Protein 7DOG (pdb70)

Nearest PDB structures (foldseek):
  7dog-assembly1_B  TM=9.915E-01  e=6.968E-58  Staphylococcus aureus subsp. aureus Mu50
  4lu9-assembly1_C  TM=8.619E-01  e=9.674E-20  Escherichia coli KO11FL
  4m0v-assembly1_A  TM=8.298E-01  e=7.711E-20  Escherichia coli KO11FL
  4lty-assembly1_C  TM=8.187E-01  e=1.471E-18  Escherichia coli KO11FL
  7z03-assembly1_A  TM=7.966E-01  e=8.343E-19  Escherichia coli

Solvent-accessible surface area: 27292 Å² total; per-residue (Å²): 157,5,56,1,0,0,0,0,0,0,2,1,23,30,98,21,87,70,63,113,5,42,100,4,0,39,81,1,4,77,38,0,8,87,62,0,99,137,22,135,10,49,2,0,0,0,0,0,0,0,3,21,31,70,154,9,54,83,70,0,23,81,16,6,45,93,2,6,7,74,0,1,36,129,54,147,6,17,0,0,3,0,0,1,31,4,7,5,58,59,44,2,41,6,0,11,77,9,4,82,127,24,71,1,19,10,34,20,69,17,40,19,3,62,54,51,16,116,8,90,45,8,23,1,12,0,0,2,28,6,48,26,51,67,0,54,129,126,43,145,51,122,98,6,102,40,10,49,78,0,10,44,95,2,3,93,44,0,30,112,120,28,75,160,140,27,34,3,0,0,0,1,2,7,16,1,81,70,16,94,105,14,118,14,23,112,108,18,37,179,76,61,104,38,26,0,78,88,47,16,0,101,85,0,61,2,0,0,0,0,2,3,1,41,0,67,1,17,131,58,134,61,3,31,0,0,0,0,2,13,12,2,10,29,65,6,35,38,80,38,10,0,2,8,64,0,29,5,87,112,62,125,56,96,30,71,28,35,84,13,157,25,68,28,50,6,22,72,10,80,29,76,43,83,63,0,40,88,103,162,43,142,27,103,62,107,54,3,4,0,24,0,75,6,107,81,148,91,98,149,116,87,31,47,110,39,0,64,151,36,4,74,28,4,22,23,60,65,82,47,48,1,0,1,0,0,0,1,1,1,27,30,105,18,85,76,69,92,4,27,102,7,0,37,81,0,2,65,37,2,3,79,54,2,92,129,28,144,17,40,0,0,0,0,0,0,0,0,1,20,65,73,144,13,61,88,74,0,3,49,12,2,27,80,3,3,12,63,0,6,52,113,49,190,6,18,0,0,2,0,1,4,31,7,7,7,80,50,23,1,40,9,0,20,63,9,3,100,108,45,76,1,24,18,42,13,73,17,33,16,3,87,54,51,18,99,22,89,50,4,35,0,9,0,6,2,35,7,42,32,61,87,6,52,129,122,34,156,37,114,88,2,114,53,5,41,74,0,6,38,96,1,0,75,49,3,29,110,140,30,82,120,127,29,26,2,0,0,0,2,1,2,13,1,93,75,14,97,110,9,117,9,26,114,112,12,27,173,82,88,103,40,24,0,92,81,48,20,0,92,65,4,65,4,0,0,0,0,2,3,1,30,0,73,3,10,120,33,131,66,2,38,0,0,0,0,1,10,6,1,10,29,58,0,34,67,42,54,5,0,2,9,57,1,48,10,128,150,47,123,44,94,43,64,35,29,76,4,104,9,64,21,37,9,29,67,22,73,24,79,13,70,57,0,47,83,93,140,33,163,22,125,55,89,44,2,4,0,26,0,77,7,101,43,102,103,105,44,144,81,45,51,98,21,0,87,145,44,0,72,12,1,23,25,63,49,105,118

B-factor: mean 43.64, std 15.23, range [14.96, 115.14]

Radius of gyration: 29.52 Å; Cα contacts (8 Å, |Δi|>4): 1368; chains: 2; bounding box: 74×68×85 Å

Structure (mmCIF, N/CA/C/O backbone):
data_7DOG
#
_entry.id   7DOG
#
_cell.length_a   73.906
_cell.length_b   89.465
_cell.length_c   116.575
_cell.angle_alpha   90.000
_cell.angle_beta   90.000
_cell.angle_gamma   90.000
#
_symmetry.space_group_name_H-M   'P 21 21 21'
#
loop_
_entity.id
_entity.type
_entity.pdbx_description
1 polymer 'Nuclease SbcCD subunit D'
2 non-polymer 'MANGANESE (II) ION'
#
loop_
_atom_site.group_PDB
_atom_site.id
_atom_site.type_symbol
_atom_site.label_atom_id
_atom_site.label_alt_id
_atom_site.label_comp_id
_atom_site.label_asym_id
_atom_site.label_entity_id
_atom_site.label_seq_id
_atom_site.pdbx_PDB_ins_code
_atom_site.Cartn_x
_atom_site.Cartn_y
_atom_site.Cartn_z
_atom_site.occupancy
_atom_site.B_iso_or_equiv
_atom_site.auth_seq_id
_atom_site.auth_comp_id
_atom_site.auth_asym_id
_atom_site.auth_atom_id
_atom_site.pdbx_PDB_model_num
ATOM 1 N N . MET A 1 3 ? 9.15196 8.61142 -12.40395 1.000 58.55041 0 MET A N 1
ATOM 2 C CA . MET A 1 3 ? 9.23572 9.28380 -11.11165 1.000 69.70683 0 MET A CA 1
ATOM 3 C C . MET A 1 3 ? 9.75339 10.71155 -11.26327 1.000 67.09095 0 MET A C 1
ATOM 4 O O . MET A 1 3 ? 10.83608 11.04133 -10.77776 1.000 69.78861 0 MET A O 1
ATOM 9 N N . ALA A 1 4 ? 8.97083 11.55871 -11.92770 1.000 56.86279 1 ALA A N 1
ATOM 10 C CA . ALA A 1 4 ? 9.38240 12.91661 -12.24429 1.000 56.43290 1 ALA A CA 1
ATOM 11 C C . ALA A 1 4 ? 8.41321 13.92965 -11.64565 1.000 50.29409 1 ALA A C 1
ATOM 12 O O . ALA A 1 4 ? 7.26997 13.60946 -11.30747 1.000 49.23887 1 ALA A O 1
ATOM 14 N N . LYS A 1 5 ? 8.89342 15.16558 -11.52051 1.000 42.14162 2 LYS A N 1
ATOM 15 C CA . LYS A 1 5 ? 8.11492 16.28629 -11.00571 1.000 40.58620 2 LYS A CA 1
ATOM 16 C C . LYS A 1 5 ? 7.95099 17.31470 -12.11662 1.000 39.02119 2 LYS A C 1
ATOM 17 O O . LYS A 1 5 ? 8.94519 17.82529 -12.64367 1.000 38.37259 2 LYS A O 1
ATOM 23 N N . ILE A 1 6 ? 6.70280 17.62049 -12.46319 1.000 34.04366 3 ILE A N 1
ATOM 24 C CA . ILE A 1 6 ? 6.37868 18.50163 -13.57860 1.000 35.13356 3 ILE A CA 1
ATOM 25 C C . ILE A 1 6 ? 5.64080 19.71834 -13.04115 1.000 32.16458 3 ILE A C 1
ATOM 26 O O . ILE A 1 6 ? 4.66736 19.57814 -12.29240 1.000 32.65664 3 ILE A O 1
ATOM 31 N N . ILE A 1 7 ? 6.09785 20.90661 -13.42934 1.000 28.68851 4 ILE A N 1
ATOM 32 C CA . ILE A 1 7 ? 5.46561 22.16143 -13.04055 1.000 26.80761 4 ILE A CA 1
ATOM 33 C C . ILE A 1 7 ? 4.57504 22.62763 -14.18172 1.000 30.98653 4 ILE A C 1
ATOM 34 O O . ILE A 1 7 ? 5.00245 22.66245 -15.34318 1.000 32.41817 4 ILE A O 1
ATOM 39 N N . HIS A 1 8 ? 3.33800 22.98756 -13.85532 1.000 30.86588 5 HIS A N 1
ATOM 40 C CA . HIS A 1 8 ? 2.33066 23.33410 -14.85130 1.000 29.57768 5 HIS A CA 1
ATOM 41 C C . HIS A 1 8 ? 1.86203 24.76119 -14.59720 1.000 27.49302 5 HIS A C 1
ATOM 42 O O . HIS A 1 8 ? 1.15936 25.02368 -13.61504 1.000 24.72917 5 HIS A O 1
ATOM 49 N N . THR A 1 9 ? 2.25685 25.67989 -15.47594 1.000 23.38140 6 THR A N 1
ATOM 50 C CA . THR A 1 9 ? 1.77383 27.05090 -15.44641 1.000 21.19930 6 THR A CA 1
ATOM 51 C C . THR A 1 9 ? 1.22191 27.41851 -16.81780 1.000 23.48109 6 THR A C 1
ATOM 52 O O . THR A 1 9 ? 1.40398 26.69424 -17.80069 1.000 22.57044 6 THR A O 1
ATOM 56 N N . ALA A 1 10 ? 0.53121 28.55505 -16.87129 1.000 24.55419 7 ALA A N 1
ATOM 57 C CA . ALA A 1 10 ? -0.07664 29.04632 -18.10309 1.000 25.02503 7 ALA A CA 1
ATOM 58 C C . ALA A 1 10 ? -0.56984 30.46758 -17.86770 1.000 25.41632 7 ALA A C 1
ATOM 59 O O . ALA A 1 10 ? -0.54299 30.97768 -16.74424 1.000 26.03474 7 ALA A O 1
ATOM 61 N N . ASP A 1 11 ? -1.01552 31.10142 -18.95416 1.000 23.27717 8 ASP A N 1
ATOM 62 C CA . ASP A 1 11 ? -1.69621 32.39734 -18.91392 1.000 27.99055 8 ASP A CA 1
ATOM 63 C C . ASP A 1 11 ? -0.86113 33.45489 -18.18431 1.000 29.36750 8 ASP A C 1
ATOM 64 O O . ASP A 1 11 ? -1.26680 34.01604 -17.16264 1.000 28.30318 8 ASP A O 1
ATOM 69 N N . TRP A 1 12 ? 0.32466 33.72424 -18.73572 1.000 25.93155 9 TRP A N 1
ATOM 70 C CA . TRP A 1 12 ? 1.15696 34.79923 -18.20526 1.000 20.03582 9 TRP A CA 1
ATOM 71 C C . TRP A 1 12 ? 0.65425 36.16560 -18.65973 1.000 24.91735 9 TRP A C 1
ATOM 72 O O . TRP A 1 12 ? 0.67017 37.12508 -17.88028 1.000 24.39638 9 TRP A O 1
ATOM 83 N N . HIS A 1 13 ? 0.21177 36.26724 -19.91615 1.000 26.62947 10 HIS A N 1
ATOM 84 C CA . HIS A 1 13 ? -0.39972 37.48438 -20.45736 1.000 25.38421 10 HIS A CA 1
ATOM 85 C C . HIS A 1 13 ? 0.50421 38.70285 -20.27680 1.000 24.81857 10 HIS A C 1
ATOM 86 O O . HIS A 1 13 ? 0.03917 39.79681 -19.95098 1.000 26.22349 10 HIS A O 1
ATOM 93 N N . LEU A 1 14 ? 1.80501 38.51121 -20.49222 1.000 22.88582 11 LEU A N 1
ATOM 94 C CA . LEU A 1 14 ? 2.76386 39.59826 -20.34519 1.000 25.81886 11 LEU A CA 1
ATOM 95 C C . LEU A 1 14 ? 2.37602 40.78575 -21.21964 1.000 32.39107 11 LEU A C 1
ATOM 96 O O . LEU A 1 14 ? 1.80565 40.63033 -22.30390 1.000 31.51516 11 LEU A O 1
ATOM 101 N N . GLY A 1 15 ? 2.69016 41.98498 -20.73072 1.000 31.88468 12 GLY A N 1
ATOM 102 C CA . GLY A 1 15 ? 2.33298 43.20918 -21.41621 1.000 28.27682 12 GLY A CA 1
ATOM 103 C C . GLY A 1 15 ? 0.87875 43.60211 -21.30644 1.000 26.48251 12 GLY A C 1
ATOM 104 O O . GLY A 1 15 ? 0.43571 44.49044 -22.04390 1.000 28.45396 12 GLY A O 1
ATOM 105 N N . LYS A 1 16 ? 0.12190 42.97219 -20.41325 1.000 29.02248 13 LYS A N 1
ATOM 106 C CA . LYS A 1 16 ? -1.29698 43.26710 -20.29187 1.000 33.89206 13 LYS A CA 1
ATOM 107 C C . LYS A 1 16 ? -1.51056 44.62160 -19.62796 1.000 38.01113 13 LYS A C 1
ATOM 108 O O . LYS A 1 16 ? -0.74940 45.03933 -18.75091 1.000 41.41087 13 LYS A O 1
ATOM 114 N N . ILE A 1 17 ? -2.56177 45.31117 -20.06001 1.000 35.31815 14 ILE A N 1
ATOM 115 C CA . ILE A 1 17 ? -2.92307 46.61928 -19.53219 1.000 33.33739 14 ILE A CA 1
ATOM 116 C C . ILE A 1 17 ? -4.35857 46.54689 -19.03274 1.000 36.25198 14 ILE A C 1
ATOM 117 O O . ILE A 1 17 ? -5.25227 46.09586 -19.75924 1.000 37.89602 14 ILE A O 1
ATOM 122 N N . LEU A 1 18 ? -4.57362 46.97443 -17.78989 1.000 32.00583 15 LEU A N 1
ATOM 123 C CA . LEU A 1 18 ? -5.88231 46.92010 -17.14546 1.000 38.86625 15 LEU A CA 1
ATOM 124 C C . LEU A 1 18 ? -6.33356 48.34347 -16.84497 1.000 45.33759 15 LEU A C 1
ATOM 125 O O . LEU A 1 18 ? -5.78823 48.99508 -15.94652 1.000 44.17753 15 LEU A O 1
ATOM 130 N N . ASN A 1 19 ? -7.33080 48.81797 -17.59536 1.000 49.21754 16 ASN A N 1
ATOM 131 C CA . ASN A 1 19 ? -7.87035 50.16979 -17.43914 1.000 43.78799 16 ASN A CA 1
ATOM 132 C C . ASN A 1 19 ? -6.76589 51.22038 -17.56606 1.000 41.85701 16 ASN A C 1
ATOM 133 O O . ASN A 1 19 ? -6.63366 52.12453 -16.73879 1.000 45.29839 16 ASN A O 1
ATOM 138 N N . GLY A 1 20 ? -5.95843 51.08681 -18.61729 1.000 45.95852 17 GLY A N 1
ATOM 139 C CA . GLY A 1 20 ? -4.89312 52.02853 -18.89254 1.000 45.86858 17 GLY A CA 1
ATOM 140 C C . GLY A 1 20 ? -3.62921 51.84825 -18.07853 1.000 37.80415 17 GLY A C 1
ATOM 141 O O . GLY A 1 20 ? -2.65183 52.56781 -18.32228 1.000 33.88253 17 GLY A O 1
ATOM 142 N N . LYS A 1 21 ? -3.60712 50.91258 -17.13343 1.000 36.71811 18 LYS A N 1
ATOM 143 C CA . LYS A 1 21 ? -2.46616 50.70072 -16.25271 1.000 39.38127 18 LYS A CA 1
ATOM 144 C C . LYS A 1 21 ? -1.66835 49.47936 -16.69289 1.000 40.51094 18 LYS A C 1
ATOM 145 O O . LYS A 1 21 ? -2.24035 48.42884 -16.99777 1.000 43.59365 18 LYS A O 1
ATOM 151 N N . GLN A 1 22 ? -0.34367 49.61841 -16.71399 1.000 38.84416 19 GLN A N 1
ATOM 152 C CA . GLN A 1 22 ? 0.53973 48.52135 -17.08725 1.000 41.75996 19 GLN A CA 1
ATOM 153 C C . GLN A 1 22 ? 0.81097 47.63787 -15.88028 1.000 45.77045 19 GLN A C 1
ATOM 154 O O . GLN A 1 22 ? 1.13374 48.13554 -14.79604 1.000 46.00789 19 GLN A O 1
ATOM 160 N N . LEU A 1 23 ? 0.70215 46.32833 -16.07829 1.000 38.66339 20 LEU A N 1
ATOM 161 C CA . LEU A 1 23 ? 0.99025 45.36252 -15.03185 1.000 31.93165 20 LEU A CA 1
ATOM 162 C C . LEU A 1 23 ? 2.39281 44.78733 -15.14628 1.000 35.26913 20 LEU A C 1
ATOM 163 O O . LEU A 1 23 ? 2.69499 43.78630 -14.48978 1.000 39.79029 20 LEU A O 1
ATOM 168 N N . LEU A 1 24 ? 3.25741 45.39856 -15.96110 1.000 33.82911 21 LEU A N 1
ATOM 169 C CA . LEU A 1 24 ? 4.60881 44.87202 -16.12435 1.000 38.54567 21 LEU A CA 1
ATOM 170 C C . LEU A 1 24 ? 5.41293 44.99394 -14.83672 1.000 33.46176 21 LEU A C 1
ATOM 171 O O . LEU A 1 24 ? 6.22766 44.11760 -14.52418 1.000 34.44766 21 LEU A O 1
ATOM 176 N N . GLU A 1 25 ? 5.20956 46.07676 -14.08324 1.000 32.65767 22 GLU A N 1
ATOM 177 C CA . GLU A 1 25 ? 5.83643 46.17869 -12.76998 1.000 40.37394 22 GLU A CA 1
ATOM 178 C C . GLU A 1 25 ? 5.41250 45.01914 -11.87662 1.000 35.55370 22 GLU A C 1
ATOM 179 O O . GLU A 1 25 ? 6.23307 44.45653 -11.14335 1.000 34.17004 22 GLU A O 1
ATOM 185 N N . ASP A 1 26 ? 4.13531 44.63509 -11.94199 1.000 34.76758 23 ASP A N 1
ATOM 186 C CA . ASP A 1 26 ? 3.65343 43.50992 -11.14879 1.000 33.43675 23 ASP A CA 1
ATOM 187 C C . ASP A 1 26 ? 4.14601 42.18375 -11.71256 1.000 34.98290 23 ASP A C 1
ATOM 188 O O . ASP A 1 26 ? 4.58728 41.30651 -10.95998 1.000 31.10987 23 ASP A O 1
ATOM 193 N N . GLN A 1 27 ? 4.07765 42.02090 -13.03603 1.000 34.71877 24 GLN A N 1
ATOM 194 C CA . GLN A 1 27 ? 4.42726 40.74295 -13.64615 1.000 32.92612 24 GLN A CA 1
ATOM 195 C C . GLN A 1 27 ? 5.89834 40.40223 -13.44210 1.000 31.38495 24 GLN A C 1
ATOM 196 O O . GLN A 1 27 ? 6.25178 39.22210 -13.34148 1.000 31.11071 24 GLN A O 1
ATOM 202 N N . ALA A 1 28 ? 6.76943 41.41080 -13.37286 1.000 33.88176 25 ALA A N 1
ATOM 203 C CA . ALA A 1 28 ? 8.16169 41.14012 -13.03430 1.000 28.97341 25 ALA A CA 1
ATOM 204 C C . ALA A 1 28 ? 8.29449 40.64303 -11.60096 1.000 31.85855 25 ALA A C 1
ATOM 205 O O . ALA A 1 28 ? 9.15183 39.79904 -11.31428 1.000 32.08331 25 ALA A O 1
ATOM 207 N N . TYR A 1 29 ? 7.44549 41.14000 -10.69659 1.000 33.22732 26 TYR A N 1
ATOM 208 C CA . TYR A 1 29 ? 7.48845 40.70057 -9.30468 1.000 33.08850 26 TYR A CA 1
ATOM 209 C C . TYR A 1 29 ? 7.01571 39.25814 -9.16424 1.000 29.41291 26 TYR A C 1
ATOM 210 O O . TYR A 1 29 ? 7.60035 38.48050 -8.40161 1.000 27.54655 26 TYR A O 1
ATOM 219 N N . ILE A 1 30 ? 5.95237 38.88476 -9.88159 1.000 33.20369 27 ILE A N 1
ATOM 220 C CA . ILE A 1 30 ? 5.41583 37.53334 -9.75050 1.000 28.91275 27 ILE A CA 1
ATOM 221 C C . ILE A 1 30 ? 6.34113 36.52139 -10.41385 1.000 30.14901 27 ILE A C 1
ATOM 222 O O . ILE A 1 30 ? 6.41343 35.36241 -9.98627 1.000 29.44651 27 ILE A O 1
ATOM 227 N N . LEU A 1 31 ? 7.07230 36.93497 -11.45208 1.000 28.75084 28 LEU A N 1
ATOM 228 C CA . LEU A 1 31 ? 8.05051 36.04149 -12.05867 1.000 27.63963 28 LEU A CA 1
ATOM 229 C C . LEU A 1 31 ? 9.27380 35.87384 -11.16695 1.000 29.64605 28 LEU A C 1
ATOM 230 O O . LEU A 1 31 ? 9.87743 34.79457 -11.14483 1.000 31.26999 28 LEU A O 1
ATOM 235 N N . ASP A 1 32 ? 9.65701 36.92556 -10.43610 1.000 26.75829 29 ASP A N 1
ATOM 236 C CA . ASP A 1 32 ? 10.70119 36.78915 -9.42554 1.000 29.36820 29 ASP A CA 1
ATOM 237 C C . ASP A 1 32 ? 10.35219 35.67822 -8.44673 1.000 31.74615 29 ASP A C 1
ATOM 238 O O . ASP A 1 32 ? 11.18023 34.81300 -8.14035 1.000 29.86788 29 ASP A O 1
ATOM 243 N N . MET A 1 33 ? 9.11265 35.68548 -7.95393 1.000 35.06276 30 MET A N 1
ATOM 244 C CA . MET A 1 33 ? 8.65778 34.61370 -7.08018 1.000 34.36982 30 MET A CA 1
ATOM 245 C C . MET A 1 33 ? 8.55428 33.28835 -7.82396 1.000 36.23624 30 MET A C 1
ATOM 246 O O . MET A 1 33 ? 8.81647 32.23632 -7.23878 1.000 40.71375 30 MET A O 1
ATOM 251 N N . PHE A 1 34 ? 8.19538 33.30435 -9.10804 1.000 33.18218 31 PHE A N 1
ATOM 252 C CA . PHE A 1 34 ? 8.12107 32.04443 -9.84032 1.000 33.84583 31 PHE A CA 1
ATOM 253 C C . PHE A 1 34 ? 9.49576 31.39495 -9.94332 1.000 32.70686 31 PHE A C 1
ATOM 254 O O . PHE A 1 34 ? 9.65462 30.19918 -9.67143 1.000 34.32971 31 PHE A O 1
ATOM 262 N N . VAL A 1 35 ? 10.50685 32.17505 -10.32708 1.000 32.41274 32 VAL A N 1
ATOM 263 C CA . VAL A 1 35 ? 11.85509 31.63344 -10.44847 1.000 29.12027 32 VAL A CA 1
ATOM 264 C C . VAL A 1 35 ? 12.42224 31.27066 -9.08123 1.000 34.84320 32 VAL A C 1
ATOM 265 O O . VAL A 1 35 ? 13.22466 30.33625 -8.96207 1.000 35.60989 32 VAL A O 1
ATOM 269 N N . GLU A 1 36 ? 12.01490 31.98252 -8.02868 1.000 35.95608 33 GLU A N 1
ATOM 270 C CA . GLU A 1 36 ? 12.58661 31.72353 -6.71183 1.000 34.65679 33 GLU A CA 1
ATOM 271 C C . GLU A 1 36 ? 12.15624 30.36671 -6.17381 1.000 37.63675 33 GLU A C 1
ATOM 272 O O . GLU A 1 36 ? 12.97046 29.63977 -5.59157 1.000 48.49166 33 GLU A O 1
ATOM 278 N N . LYS A 1 37 ? 10.88204 30.00990 -6.35277 1.000 32.61447 34 LYS A N 1
ATOM 279 C CA . LYS A 1 37 ? 10.37525 28.75647 -5.80986 1.000 33.99557 34 LYS A CA 1
ATOM 280 C C . LYS A 1 37 ? 10.67985 27.57489 -6.71192 1.000 37.71425 34 LYS A C 1
ATOM 281 O O . LYS A 1 37 ? 10.66892 26.43257 -6.24212 1.000 33.98905 34 LYS A O 1
ATOM 287 N N . MET A 1 38 ? 10.96520 27.82754 -7.98821 1.000 35.60336 35 MET A N 1
ATOM 288 C CA . MET A 1 38 ? 11.40249 26.76133 -8.87944 1.000 34.20980 35 MET A CA 1
ATOM 289 C C . MET A 1 38 ? 12.81940 26.30409 -8.54999 1.000 34.85187 35 MET A C 1
ATOM 290 O O . MET A 1 38 ? 13.17472 25.14837 -8.81094 1.000 36.04574 35 MET A O 1
ATOM 295 N N . LYS A 1 39 ? 13.64040 27.19163 -7.98303 1.000 37.56408 36 LYS A N 1
ATOM 296 C CA . LYS A 1 39 ? 14.93538 26.76723 -7.46151 1.000 39.70404 36 LYS A CA 1
ATOM 297 C C . LYS A 1 39 ? 14.76333 25.72578 -6.36541 1.000 37.90387 36 LYS A C 1
ATOM 298 O O . LYS A 1 39 ? 15.49467 24.73030 -6.31992 1.000 41.03074 36 LYS A O 1
ATOM 304 N N . GLU A 1 40 ? 13.79380 25.94044 -5.47453 1.000 38.60537 37 GLU A N 1
ATOM 305 C CA . GLU A 1 40 ? 13.59781 25.04256 -4.34280 1.000 41.90180 37 GLU A CA 1
ATOM 306 C C . GLU A 1 40 ? 12.97594 23.71873 -4.77294 1.000 48.05192 37 GLU A C 1
ATOM 307 O O . GLU A 1 40 ? 13.24876 22.67867 -4.16120 1.000 51.10964 37 GLU A O 1
ATOM 313 N N . GLU A 1 41 ? 12.16219 23.73069 -5.83081 1.000 44.74105 38 GLU A N 1
ATOM 314 C CA . GLU A 1 41 ? 11.54229 22.50117 -6.31460 1.000 37.57192 38 GLU A CA 1
ATOM 315 C C . GLU A 1 41 ? 12.51200 21.65254 -7.12767 1.000 38.77916 38 GLU A C 1
ATOM 316 O O . GLU A 1 41 ? 12.52371 20.42237 -6.99080 1.000 41.09576 38 GLU A O 1
ATOM 322 N N . GLU A 1 42 ? 13.31847 22.28775 -7.97563 1.000 42.44705 39 GLU A N 1
ATOM 323 C CA . GLU A 1 42 ? 14.17556 21.59666 -8.93266 1.000 40.35157 39 GLU A CA 1
ATOM 324 C C . GLU A 1 42 ? 13.35572 20.62827 -9.80059 1.000 36.66407 39 GLU A C 1
ATOM 325 O O . GLU A 1 42 ? 13.62209 19.41821 -9.80079 1.000 39.35291 39 GLU A O 1
ATOM 331 N N . PRO A 1 43 ? 12.37170 21.11974 -10.53831 1.000 30.97822 40 PRO A N 1
ATOM 332 C CA . PRO A 1 43 ? 11.50796 20.21666 -11.30268 1.000 33.79702 40 PRO A CA 1
ATOM 333 C C . PRO A 1 43 ? 12.25350 19.57690 -12.46166 1.000 33.94515 40 PRO A C 1
ATOM 334 O O . PRO A 1 43 ? 13.30905 20.04136 -12.89746 1.000 35.34068 40 PRO A O 1
ATOM 338 N N . ASP A 1 44 ? 11.67662 18.48409 -12.96347 1.000 34.45605 41 ASP A N 1
ATOM 339 C CA . ASP A 1 44 ? 12.23331 17.80995 -14.12811 1.000 37.80024 41 ASP A CA 1
ATOM 340 C C . ASP A 1 44 ? 11.83100 18.48216 -15.43454 1.000 35.06182 41 ASP A C 1
ATOM 341 O O . ASP A 1 44 ? 12.51820 18.29723 -16.44597 1.000 32.54369 41 ASP A O 1
ATOM 346 N N . ILE A 1 45 ? 10.74782 19.26262 -15.42985 1.000 29.89535 42 ILE A N 1
ATOM 347 C CA . ILE A 1 45 ? 10.30526 20.00753 -16.60497 1.000 31.04380 42 ILE A CA 1
ATOM 348 C C . ILE A 1 45 ? 9.21524 20.99965 -16.21001 1.000 28.68322 42 ILE A C 1
ATOM 349 O O . ILE A 1 45 ? 8.47766 20.78330 -15.24119 1.000 28.14319 42 ILE A O 1
ATOM 354 N N . ILE A 1 46 ? 9.11773 22.10001 -16.95131 1.000 21.88015 43 ILE A N 1
ATOM 355 C CA . ILE A 1 46 ? 8.07104 23.09904 -16.77683 1.000 25.26283 43 ILE A CA 1
ATOM 356 C C . ILE A 1 46 ? 7.30282 23.20212 -18.08475 1.000 26.08124 43 ILE A C 1
ATOM 357 O O . ILE A 1 46 ? 7.90960 23.26784 -19.16009 1.000 29.15233 43 ILE A O 1
ATOM 362 N N . VAL A 1 47 ? 5.97705 23.21757 -17.99929 1.000 20.45260 44 VAL A N 1
ATOM 363 C CA . VAL A 1 47 ? 5.13017 23.44537 -19.16188 1.000 25.37653 44 VAL A CA 1
ATOM 364 C C . VAL A 1 47 ? 4.40250 24.76797 -18.97092 1.000 24.72020 44 VAL A C 1
ATOM 365 O O . VAL A 1 47 ? 3.94961 25.08997 -17.86570 1.000 27.86128 44 VAL A O 1
ATOM 369 N N . ILE A 1 48 ? 4.34034 25.55745 -20.03727 1.000 25.85533 45 ILE A N 1
ATOM 370 C CA . ILE A 1 48 ? 3.62062 26.82617 -20.04391 1.000 26.37678 45 ILE A CA 1
ATOM 371 C C . ILE A 1 48 ? 2.52358 26.68984 -21.09176 1.000 26.14683 45 ILE A C 1
ATOM 372 O O . ILE A 1 48 ? 2.78282 26.78868 -22.29797 1.000 25.23123 45 ILE A O 1
ATOM 377 N N . ALA A 1 49 ? 1.29238 26.46117 -20.63620 1.000 22.11882 46 ALA A N 1
ATOM 378 C CA . ALA A 1 49 ? 0.22463 26.02585 -21.52641 1.000 21.97414 46 ALA A CA 1
ATOM 379 C C . ALA A 1 49 ? -0.47480 27.18615 -22.22780 1.000 24.38413 46 ALA A C 1
ATOM 380 O O . ALA A 1 49 ? -1.70848 27.25256 -22.24691 1.000 21.54049 46 ALA A O 1
ATOM 382 N N . GLY A 1 50 ? 0.29443 28.09870 -22.80856 1.000 18.32342 47 GLY A N 1
ATOM 383 C CA . GLY A 1 50 ? -0.23881 29.08353 -23.72595 1.000 22.99793 47 GLY A CA 1
ATOM 384 C C . GLY A 1 50 ? -0.51874 30.42729 -23.07146 1.000 23.99401 47 GLY A C 1
ATOM 385 O O . GLY A 1 50 ? -0.42609 30.60645 -21.85374 1.000 22.79209 47 GLY A O 1
ATOM 386 N N . ASP A 1 51 ? -0.87007 31.38891 -23.93278 1.000 24.25693 48 ASP A N 1
ATOM 387 C CA . ASP A 1 51 ? -1.24856 32.74434 -23.52599 1.000 22.96124 48 ASP A CA 1
ATOM 388 C C . ASP A 1 51 ? -0.11161 33.43686 -22.77860 1.000 26.20002 48 ASP A C 1
ATOM 389 O O . ASP A 1 51 ? -0.29204 33.97575 -21.68423 1.000 25.39238 48 ASP A O 1
ATOM 394 N N . LEU A 1 52 ? 1.07492 33.42568 -23.38725 1.000 26.49577 49 LEU A N 1
ATOM 395 C CA . LEU A 1 52 ? 2.23329 34.03620 -22.74417 1.000 25.99222 49 LEU A CA 1
ATOM 396 C C . LEU A 1 52 ? 2.22473 35.55247 -22.88989 1.000 21.94267 49 LEU A C 1
ATOM 397 O O . LEU A 1 52 ? 2.51941 36.27016 -21.92918 1.000 25.61552 49 LEU A O 1
ATOM 402 N N . TYR A 1 53 ? 1.90050 36.05422 -24.07493 1.000 23.97750 50 TYR A N 1
ATOM 403 C CA . TYR A 1 53 ? 1.73070 37.47930 -24.30430 1.000 23.30224 50 TYR A CA 1
ATOM 404 C C . TYR A 1 53 ? 0.24837 37.81681 -24.35820 1.000 26.41263 50 TYR A C 1
ATOM 405 O O . TYR A 1 53 ? -0.57657 37.00017 -24.77534 1.000 27.45519 50 TYR A O 1
ATOM 414 N N . ASP A 1 54 ? -0.08470 39.03899 -23.94532 1.000 29.87766 51 ASP A N 1
ATOM 415 C CA . ASP A 1 54 ? -1.46617 39.48966 -24.04213 1.000 28.77606 51 ASP A CA 1
ATOM 416 C C . ASP A 1 54 ? -1.83784 39.93667 -25.44769 1.000 27.19643 51 ASP A C 1
ATOM 417 O O . ASP A 1 54 ? -3.02610 39.94893 -25.78288 1.000 32.45212 51 ASP A O 1
ATOM 422 N N . THR A 1 55 ? -0.85908 40.29657 -26.27337 1.000 26.64435 52 THR A N 1
ATOM 423 C CA . THR A 1 55 ? -1.10619 40.77915 -27.62286 1.000 31.46088 52 THR A CA 1
ATOM 424 C C . THR A 1 55 ? -0.20647 40.04273 -28.60207 1.000 33.70983 52 THR A C 1
ATOM 425 O O . THR A 1 55 ? 0.69712 39.29519 -28.21785 1.000 31.91581 52 THR A O 1
ATOM 429 N N . THR A 1 56 ? -0.47549 40.25900 -29.88653 1.000 39.99718 53 THR A N 1
ATOM 430 C CA . THR A 1 56 ? 0.41315 39.80247 -30.94491 1.000 33.03861 53 THR A CA 1
ATOM 431 C C . THR A 1 56 ? 1.54483 40.78499 -31.20960 1.000 30.73909 53 THR A C 1
ATOM 432 O O . THR A 1 56 ? 2.37834 40.52891 -32.08558 1.000 28.05280 53 THR A O 1
ATOM 436 N N . TYR A 1 57 ? 1.59035 41.89464 -30.47450 1.000 33.20288 54 TYR A N 1
ATOM 437 C CA . TYR A 1 57 ? 2.60241 42.93622 -30.64529 1.000 35.50595 54 TYR A CA 1
ATOM 438 C C . TYR A 1 57 ? 3.12183 43.33277 -29.26967 1.000 32.14454 54 TYR A C 1
ATOM 439 O O . TYR A 1 57 ? 2.77980 44.39632 -28.74056 1.000 32.77530 54 TYR A O 1
ATOM 448 N N . PRO A 1 58 ? 3.94697 42.48970 -28.65594 1.000 37.41499 55 PRO A N 1
ATOM 449 C CA . PRO A 1 58 ? 4.40228 42.77590 -27.29244 1.000 34.40502 55 PRO A CA 1
ATOM 450 C C . PRO A 1 58 ? 5.41268 43.91092 -27.26039 1.000 28.34453 55 PRO A C 1
ATOM 451 O O . PRO A 1 58 ? 6.19125 44.11720 -28.19511 1.000 30.86585 55 PRO A O 1
ATOM 455 N N . SER A 1 59 ? 5.38410 44.65462 -26.15944 1.000 31.49187 56 SER A N 1
ATOM 456 C CA . SER A 1 59 ? 6.26563 45.79637 -25.99254 1.000 34.93312 56 SER A CA 1
ATOM 457 C C . SER A 1 59 ? 7.71463 45.34212 -25.84824 1.000 35.17934 56 SER A C 1
ATOM 458 O O . SER A 1 59 ? 8.00545 44.18693 -25.52603 1.000 32.63541 56 SER A O 1
ATOM 461 N N . LYS A 1 60 ? 8.63286 46.27801 -26.10141 1.000 37.39292 57 LYS A N 1
ATOM 462 C CA . LYS A 1 60 ? 10.04938 45.99696 -25.89818 1.000 33.38903 57 LYS A CA 1
ATOM 463 C C . LYS A 1 60 ? 10.30993 45.51378 -24.47907 1.000 33.07486 57 LYS A C 1
ATOM 464 O O . LYS A 1 60 ? 11.09704 44.58563 -24.26261 1.000 32.06057 57 LYS A O 1
ATOM 470 N N . ASP A 1 61 ? 9.63628 46.12114 -23.49945 1.000 39.45050 58 ASP A N 1
ATOM 471 C CA . ASP A 1 61 ? 9.82605 45.73043 -22.10714 1.000 36.81357 58 ASP A CA 1
ATOM 472 C C . ASP A 1 61 ? 9.22763 44.35948 -21.81539 1.000 33.45195 58 ASP A C 1
ATOM 473 O O . ASP A 1 61 ? 9.76919 43.61422 -20.99150 1.000 35.96888 58 ASP A O 1
ATOM 478 N N . ALA A 1 62 ? 8.11764 44.00902 -22.47142 1.000 31.05327 59 ALA A N 1
ATOM 479 C CA . ALA A 1 62 ? 7.48607 42.71895 -22.20938 1.000 27.80689 59 ALA A CA 1
ATOM 480 C C . ALA A 1 62 ? 8.30061 41.57250 -22.79532 1.000 32.02812 59 ALA A C 1
ATOM 481 O O . ALA A 1 62 ? 8.38943 40.49630 -22.19338 1.000 34.65699 59 ALA A O 1
ATOM 483 N N . ILE A 1 63 ? 8.89699 41.77746 -23.97039 1.000 33.75846 60 ILE A N 1
ATOM 484 C CA . ILE A 1 63 ? 9.73908 40.73847 -24.55251 1.000 32.03395 60 ILE A CA 1
ATOM 485 C C . ILE A 1 63 ? 10.97193 40.50774 -23.68776 1.000 32.45214 60 ILE A C 1
ATOM 486 O O . ILE A 1 63 ? 11.38539 39.36249 -23.46963 1.000 32.82151 60 ILE A O 1
ATOM 491 N N . MET A 1 64 ? 11.57977 41.58946 -23.18658 1.000 33.32183 61 MET A N 1
ATOM 492 C CA . MET A 1 64 ? 12.69177 41.45933 -22.24881 1.000 30.91271 61 MET A CA 1
ATOM 493 C C . MET A 1 64 ? 12.32285 40.54834 -21.09154 1.000 32.19131 61 MET A C 1
ATOM 494 O O . MET A 1 64 ? 13.11604 39.69507 -20.67637 1.000 33.99536 61 MET A O 1
ATOM 499 N N . LEU A 1 65 ? 11.11375 40.72342 -20.55807 1.000 35.68932 62 LEU A N 1
ATOM 500 C CA . LEU A 1 65 ? 10.69394 39.96865 -19.38511 1.000 34.73897 62 LEU A CA 1
ATOM 501 C C . LEU A 1 65 ? 10.64838 38.47505 -19.67513 1.000 31.87746 62 LEU A C 1
ATOM 502 O O . LEU A 1 65 ? 11.07474 37.66147 -18.84781 1.000 36.27023 62 LEU A O 1
ATOM 507 N N . LEU A 1 66 ? 10.14420 38.09262 -20.84810 1.000 28.32861 63 LEU A N 1
ATOM 508 C CA . LEU A 1 66 ? 10.06694 36.67327 -21.16780 1.000 30.03389 63 LEU A CA 1
ATOM 509 C C . LEU A 1 66 ? 11.45208 36.08559 -21.40877 1.000 30.12612 63 LEU A C 1
ATOM 510 O O . LEU A 1 66 ? 11.77544 35.01367 -20.88397 1.000 28.46183 63 LEU A O 1
ATOM 515 N N . GLU A 1 67 ? 12.28878 36.77695 -22.18744 1.000 29.43474 64 GLU A N 1
ATOM 516 C CA . GLU A 1 67 ? 13.63168 36.27053 -22.45279 1.000 27.63357 64 GLU A CA 1
ATOM 517 C C . GLU A 1 67 ? 14.43002 36.10142 -21.16849 1.000 28.78671 64 GLU A C 1
ATOM 518 O O . GLU A 1 67 ? 15.23392 35.16933 -21.05233 1.000 27.17143 64 GLU A O 1
ATOM 524 N N . GLN A 1 68 ? 14.21355 36.97960 -20.19126 1.000 29.43272 65 GLN A N 1
ATOM 525 C CA . GLN A 1 68 ? 14.96792 36.90052 -18.94851 1.000 26.46826 65 GLN A CA 1
ATOM 526 C C . GLN A 1 68 ? 14.44968 35.78517 -18.04900 1.000 28.36715 65 GLN A C 1
ATOM 527 O O . GLN A 1 68 ? 15.24214 35.04570 -17.45396 1.000 27.16792 65 GLN A O 1
ATOM 533 N N . ALA A 1 69 ? 13.12649 35.64789 -17.94015 1.000 27.75378 66 ALA A N 1
ATOM 534 C CA . ALA A 1 69 ? 12.55603 34.60931 -17.08894 1.000 20.55605 66 ALA A CA 1
ATOM 535 C C . ALA A 1 69 ? 12.82060 33.22456 -17.66339 1.000 24.74989 66 ALA A C 1
ATOM 536 O O . ALA A 1 69 ? 13.23249 32.31044 -16.94052 1.000 25.79101 66 ALA A O 1
ATOM 538 N N . ILE A 1 70 ? 12.58551 33.05136 -18.96680 1.000 28.61655 67 ILE A N 1
ATOM 539 C CA . ILE A 1 70 ? 12.86259 31.77299 -19.61464 1.000 27.60920 67 ILE A CA 1
ATOM 540 C C . ILE A 1 70 ? 14.35643 31.46944 -19.59084 1.000 27.79492 67 ILE A C 1
ATOM 541 O O . ILE A 1 70 ? 14.75989 30.30271 -19.50459 1.000 27.51973 67 ILE A O 1
ATOM 546 N N . GLY A 1 71 ? 15.19836 32.50338 -19.64720 1.000 28.97622 68 GLY A N 1
ATOM 547 C CA . GLY A 1 71 ? 16.63399 32.28108 -19.59863 1.000 29.22754 68 GLY A CA 1
ATOM 548 C C . GLY A 1 71 ? 17.10463 31.73509 -18.26312 1.000 35.70163 68 GLY A C 1
ATOM 549 O O . GLY A 1 71 ? 17.91682 30.80757 -18.21539 1.000 44.69196 68 GLY A O 1
ATOM 550 N N . LYS A 1 72 ? 16.60917 32.30222 -17.16019 1.000 32.47739 69 LYS A N 1
ATOM 551 C CA . LYS A 1 72 ? 16.98995 31.79905 -15.84368 1.000 28.86164 69 LYS A CA 1
ATOM 552 C C . LYS A 1 72 ? 16.51798 30.36549 -15.64548 1.000 29.82333 69 LYS A C 1
ATOM 553 O O . LYS A 1 72 ? 17.23648 29.54042 -15.07008 1.000 38.01291 69 LYS A O 1
ATOM 559 N N . LEU A 1 73 ? 15.31389 30.04816 -16.12506 1.000 33.27074 70 LEU A N 1
ATOM 560 C CA . LEU A 1 73 ? 14.74478 28.72553 -15.88712 1.000 35.40518 70 LEU A CA 1
ATOM 561 C C . LEU A 1 73 ? 15.45371 27.65279 -16.70439 1.000 33.27418 70 LEU A C 1
ATOM 562 O O . LEU A 1 73 ? 15.72049 26.55632 -16.19802 1.000 35.57420 70 LEU A O 1
ATOM 567 N N . ASN A 1 74 ? 15.77197 27.94920 -17.96384 1.000 29.69917 71 ASN A N 1
ATOM 568 C CA . ASN A 1 74 ? 16.28720 26.94636 -18.88777 1.000 31.76554 71 ASN A CA 1
ATOM 569 C C . ASN A 1 74 ? 17.80652 26.91877 -18.98459 1.000 34.83926 71 ASN A C 1
ATOM 570 O O . ASN A 1 74 ? 18.37885 25.84481 -19.19572 1.000 35.69844 71 ASN A O 1
ATOM 575 N N . LEU A 1 75 ? 18.47678 28.06075 -18.83706 1.000 36.76278 72 LEU A N 1
ATOM 576 C CA . LEU A 1 75 ? 19.91909 28.11399 -19.04583 1.000 38.08096 72 LEU A CA 1
ATOM 577 C C . LEU A 1 75 ? 20.70478 27.93781 -17.74984 1.000 40.99378 72 LEU A C 1
ATOM 578 O O . LEU A 1 75 ? 21.63669 27.12918 -17.69369 1.000 42.66324 72 LEU A O 1
ATOM 583 N N . GLU A 1 76 ? 20.34809 28.68398 -16.70465 1.000 39.89810 73 GLU A N 1
ATOM 584 C CA . GLU A 1 76 ? 21.10873 28.64488 -15.46063 1.000 41.69822 73 GLU A CA 1
ATOM 585 C C . GLU A 1 76 ? 20.53693 27.65156 -14.45804 1.000 38.13265 73 GLU A C 1
ATOM 586 O O . GLU A 1 76 ? 21.29607 26.99743 -13.73681 1.000 43.10991 73 GLU A O 1
ATOM 592 N N . LEU A 1 77 ? 19.21524 27.51903 -14.39683 1.000 38.41133 74 LEU A N 1
ATOM 593 C CA . LEU A 1 77 ? 18.59785 26.45431 -13.61833 1.000 37.64088 74 LEU A CA 1
ATOM 594 C C . LEU A 1 77 ? 18.53672 25.13677 -14.38018 1.000 36.45492 74 LEU A C 1
ATOM 595 O O . LEU A 1 77 ? 18.40311 24.07847 -13.75438 1.000 34.83570 74 LEU A O 1
ATOM 600 N N . ARG A 1 78 ? 18.62701 25.18654 -15.71125 1.000 38.48229 75 ARG A N 1
ATOM 601 C CA . ARG A 1 78 ? 18.73311 23.99665 -16.55640 1.000 37.58311 75 ARG A CA 1
ATOM 602 C C . ARG A 1 78 ? 17.49216 23.11147 -16.44542 1.000 35.22631 75 ARG A C 1
ATOM 603 O O . ARG A 1 78 ? 17.57980 21.88207 -16.43160 1.000 39.97381 75 ARG A O 1
ATOM 611 N N . ILE A 1 79 ? 16.32465 23.74480 -16.38633 1.000 28.37777 76 ILE A N 1
ATOM 612 C CA . ILE A 1 79 ? 15.04516 23.04035 -16.40114 1.000 28.05490 76 ILE A CA 1
ATOM 613 C C . ILE A 1 79 ? 14.52846 22.97918 -17.83493 1.000 28.90805 76 ILE A C 1
ATOM 614 O O . ILE A 1 79 ? 14.41413 24.02351 -18.49374 1.000 29.14655 76 ILE A O 1
ATOM 619 N N . PRO A 1 80 ? 14.21847 21.79528 -18.36423 1.000 25.77455 77 PRO A N 1
ATOM 620 C CA . PRO A 1 80 ? 13.57501 21.72727 -19.68156 1.000 25.41575 77 PRO A CA 1
ATOM 621 C C . PRO A 1 80 ? 12.20088 22.37704 -19.64615 1.000 21.26831 77 PRO A C 1
ATOM 622 O O . PRO A 1 80 ? 11.51335 22.36949 -18.62365 1.000 26.02107 77 PRO A O 1
ATOM 626 N N . ILE A 1 81 ? 11.79989 22.94504 -20.77942 1.000 18.80042 78 ILE A N 1
ATOM 627 C CA . ILE A 1 81 ? 10.57235 23.72954 -20.85475 1.000 24.07804 78 ILE A CA 1
ATOM 628 C C . ILE A 1 81 ? 9.80930 23.36365 -22.12063 1.000 24.93686 78 ILE A C 1
ATOM 629 O O . ILE A 1 81 ? 10.39461 23.24860 -23.20270 1.000 23.75209 78 ILE A O 1
ATOM 634 N N . ILE A 1 82 ? 8.49808 23.18240 -21.98229 1.000 21.82749 79 ILE A N 1
ATOM 635 C CA . ILE A 1 82 ? 7.59055 23.04003 -23.11369 1.000 23.20624 79 ILE A CA 1
ATOM 636 C C . ILE A 1 82 ? 6.66136 24.24496 -23.12308 1.000 30.30897 79 ILE A C 1
ATOM 637 O O . ILE A 1 82 ? 6.05205 24.57664 -22.09786 1.000 28.54466 79 ILE A O 1
ATOM 642 N N . MET A 1 83 ? 6.55084 24.89578 -24.27925 1.000 25.18442 80 MET A N 1
ATOM 643 C CA . MET A 1 83 ? 5.83790 26.16420 -24.39684 1.000 21.61065 80 MET A CA 1
ATOM 644 C C . MET A 1 83 ? 4.95051 26.11485 -25.63159 1.000 24.83124 80 MET A C 1
ATOM 645 O O . MET A 1 83 ? 5.45591 26.04727 -26.75689 1.000 24.49817 80 MET A O 1
ATOM 650 N N . ILE A 1 84 ? 3.63808 26.16213 -25.42932 1.000 22.09691 81 ILE A N 1
ATOM 651 C CA . ILE A 1 84 ? 2.68753 26.20537 -26.52836 1.000 22.01492 81 ILE A CA 1
ATOM 652 C C . ILE A 1 84 ? 2.10180 27.61137 -26.61871 1.000 23.39439 81 ILE A C 1
ATOM 653 O O . ILE A 1 84 ? 2.25068 28.43254 -25.71513 1.000 22.50520 81 ILE A O 1
ATOM 658 N N . SER A 1 85 ? 1.43466 27.88660 -27.73316 1.000 29.82021 82 SER A N 1
ATOM 659 C CA . SER A 1 85 ? 0.82230 29.18482 -27.97088 1.000 29.15915 82 SER A CA 1
ATOM 660 C C . SER A 1 85 ? -0.65216 29.16123 -27.58260 1.000 26.28564 82 SER A C 1
ATOM 661 O O . SER A 1 85 ? -1.28255 28.10472 -27.49636 1.000 22.95310 82 SER A O 1
ATOM 664 N N . GLY A 1 86 ? -1.19511 30.35205 -27.34211 1.000 29.48220 83 GLY A N 1
ATOM 665 C CA . GLY A 1 86 ? -2.59936 30.49300 -27.00827 1.000 27.10960 83 GLY A CA 1
ATOM 666 C C . GLY A 1 86 ? -3.37141 31.28625 -28.04317 1.000 29.30283 83 GLY A C 1
ATOM 667 O O . GLY A 1 86 ? -2.93785 31.40148 -29.19346 1.000 33.30122 83 GLY A O 1
ATOM 668 N N . ASN A 1 87 ? -4.52008 31.84090 -27.65007 1.000 31.09124 84 ASN A N 1
ATOM 669 C CA . ASN A 1 87 ? -5.29719 32.65513 -28.57842 1.000 29.54583 84 ASN A CA 1
ATOM 670 C C . ASN A 1 87 ? -4.76369 34.08107 -28.65203 1.000 28.40964 84 ASN A C 1
ATOM 671 O O . ASN A 1 87 ? -4.77975 34.69516 -29.72376 1.000 38.67774 84 ASN A O 1
ATOM 676 N N . HIS A 1 88 ? -4.28672 34.62290 -27.52770 1.000 30.60222 85 HIS A N 1
ATOM 677 C CA . HIS A 1 88 ? -3.69171 35.95639 -27.54152 1.000 29.33772 85 HIS A CA 1
ATOM 678 C C . HIS A 1 88 ? -2.33296 35.95813 -28.22518 1.000 32.72265 85 HIS A C 1
ATOM 679 O O . HIS A 1 88 ? -1.92940 36.97606 -28.79977 1.000 37.85055 85 HIS A O 1
ATOM 686 N N . ASP A 1 89 ? -1.62469 34.83362 -28.17419 1.000 34.20617 86 ASP A N 1
ATOM 687 C CA . ASP A 1 89 ? -0.21671 34.79560 -28.54183 1.000 32.56636 86 ASP A CA 1
ATOM 688 C C . ASP A 1 89 ? -0.00984 35.08241 -30.02231 1.000 31.38099 86 ASP A C 1
ATOM 689 O O . ASP A 1 89 ? -0.80342 34.66851 -30.87284 1.000 32.19577 86 ASP A O 1
ATOM 694 N N . GLY A 1 90 ? 1.07088 35.79932 -30.32257 1.000 33.01531 87 GLY A N 1
ATOM 695 C CA . GLY A 1 90 ? 1.56379 35.90611 -31.68114 1.000 33.70615 87 GLY A CA 1
ATOM 696 C C . GLY A 1 90 ? 2.51304 34.76434 -31.97682 1.000 32.46813 87 GLY A C 1
ATOM 697 O O . GLY A 1 90 ? 3.62877 34.73176 -31.44815 1.000 31.86501 87 GLY A O 1
ATOM 698 N N . LYS A 1 91 ? 2.07318 33.82287 -32.81769 1.000 35.38239 88 LYS A N 1
ATOM 699 C CA . LYS A 1 91 ? 2.79586 32.56562 -33.00103 1.000 32.52487 88 LYS A CA 1
ATOM 700 C C . LYS A 1 91 ? 4.25788 32.80155 -33.36518 1.000 34.62953 88 LYS A C 1
ATOM 701 O O . LYS A 1 91 ? 5.16571 32.29243 -32.70056 1.000 37.82892 88 LYS A O 1
ATOM 707 N N . GLU A 1 92 ? 4.50326 33.59596 -34.40856 1.000 40.56214 89 GLU A N 1
ATOM 708 C CA . GLU A 1 92 ? 5.86133 33.76747 -34.91824 1.000 40.07674 89 GLU A CA 1
ATOM 709 C C . GLU A 1 92 ? 6.72113 34.62132 -33.99302 1.000 37.34959 89 GLU A C 1
ATOM 710 O O . GLU A 1 92 ? 7.93554 34.40606 -33.90978 1.000 34.35362 89 GLU A O 1
ATOM 716 N N . ARG A 1 93 ? 6.12540 35.59816 -33.30544 1.000 36.97633 90 ARG A N 1
ATOM 717 C CA . ARG A 1 93 ? 6.88267 36.35931 -32.31718 1.000 31.94951 90 ARG A CA 1
ATOM 718 C C . ARG A 1 93 ? 7.29449 35.48244 -31.14224 1.000 34.45926 90 ARG A C 1
ATOM 719 O O . ARG A 1 93 ? 8.37197 35.67719 -30.56681 1.000 36.55502 90 ARG A O 1
ATOM 727 N N . LEU A 1 94 ? 6.44974 34.51883 -30.77410 1.000 32.96171 91 LEU A N 1
ATOM 728 C CA . LEU A 1 94 ? 6.77491 33.58716 -29.70093 1.000 29.05477 91 LEU A CA 1
ATOM 729 C C . LEU A 1 94 ? 7.72729 32.49661 -30.17840 1.000 29.18988 91 LEU A C 1
ATOM 730 O O . LEU A 1 94 ? 8.62127 32.07945 -29.43448 1.000 29.34494 91 LEU A O 1
ATOM 735 N N . ASN A 1 95 ? 7.55441 32.03806 -31.42093 1.000 32.11586 92 ASN A N 1
ATOM 736 C CA . ASN A 1 95 ? 8.31801 30.93217 -31.99098 1.000 28.88628 92 ASN A CA 1
ATOM 737 C C . ASN A 1 95 ? 9.74909 31.31510 -32.35415 1.000 29.62832 92 ASN A C 1
ATOM 738 O O . ASN A 1 95 ? 10.54492 30.42659 -32.68009 1.000 27.63756 92 ASN A O 1
ATOM 743 N N . TYR A 1 96 ? 10.09855 32.59839 -32.28215 1.000 28.09101 93 TYR A N 1
ATOM 744 C CA . TYR A 1 96 ? 11.36497 33.07342 -32.82765 1.000 29.30077 93 TYR A CA 1
ATOM 745 C C . TYR A 1 96 ? 12.55456 32.36172 -32.19062 1.000 28.05902 93 TYR A C 1
ATOM 746 O O . TYR A 1 96 ? 12.64852 32.25130 -30.96441 1.000 21.03866 93 TYR A O 1
ATOM 755 N N . GLY A 1 97 ? 13.46531 31.88180 -33.03949 1.000 30.90178 94 GLY A N 1
ATOM 756 C CA . GLY A 1 97 ? 14.69769 31.25798 -32.60208 1.000 24.83225 94 GLY A CA 1
ATOM 757 C C . GLY A 1 97 ? 14.55203 29.87039 -32.02618 1.000 28.31949 94 GLY A C 1
ATOM 758 O O . GLY A 1 97 ? 15.51179 29.36016 -31.43614 1.000 25.68368 94 GLY A O 1
ATOM 759 N N . ALA A 1 98 ? 13.38827 29.23613 -32.19224 1.000 29.75893 95 ALA A N 1
ATOM 760 C CA . ALA A 1 98 ? 13.12830 27.96463 -31.52538 1.000 25.24517 95 ALA A CA 1
ATOM 761 C C . ALA A 1 98 ? 14.12709 26.88822 -31.93057 1.000 24.15806 95 ALA A C 1
ATOM 762 O O . ALA A 1 98 ? 14.46497 26.02304 -31.11579 1.000 29.25091 95 ALA A O 1
ATOM 764 N N . SER A 1 99 ? 14.61848 26.92898 -33.17194 1.000 29.45387 96 SER A N 1
ATOM 765 C CA . SER A 1 99 ? 15.51853 25.88269 -33.64853 1.000 25.53209 96 SER A CA 1
ATOM 766 C C . SER A 1 99 ? 16.82788 25.85569 -32.86934 1.000 33.19618 96 SER A C 1
ATOM 767 O O . SER A 1 99 ? 17.42263 24.78557 -32.69789 1.000 34.26777 96 SER A O 1
ATOM 770 N N . TRP A 1 100 ? 17.29709 27.01245 -32.39516 1.000 30.49218 97 TRP A N 1
ATOM 771 C CA . TRP A 1 100 ? 18.48188 27.03126 -31.54501 1.000 29.00993 97 TRP A CA 1
ATOM 772 C C . TRP A 1 100 ? 18.16327 26.59578 -30.12059 1.000 32.99024 97 TRP A C 1
ATOM 773 O O . TRP A 1 100 ? 19.02705 26.03038 -29.43973 1.000 34.92470 97 TRP A O 1
ATOM 784 N N . PHE A 1 101 ? 16.93462 26.84691 -29.66047 1.000 31.74899 98 PHE A N 1
ATOM 785 C CA . PHE A 1 101 ? 16.57640 26.55819 -28.27587 1.000 26.30185 98 PHE A CA 1
ATOM 786 C C . PHE A 1 101 ? 16.47531 25.06037 -28.01523 1.000 29.68468 98 PHE A C 1
ATOM 787 O O . PHE A 1 101 ? 16.75138 24.60778 -26.89803 1.000 28.08972 98 PHE A O 1
ATOM 795 N N . GLU A 1 102 ? 16.08365 24.28018 -29.02612 1.000 31.98858 99 GLU A N 1
ATOM 796 C CA . GLU A 1 102 ? 15.88869 22.84634 -28.84172 1.000 32.07966 99 GLU A CA 1
ATOM 797 C C . GLU A 1 102 ? 17.16534 22.13404 -28.41418 1.000 31.48563 99 GLU A C 1
ATOM 798 O O . GLU A 1 102 ? 17.08854 21.05916 -27.80935 1.000 31.06943 99 GLU A O 1
ATOM 804 N N . HIS A 1 103 ? 18.33343 22.70798 -28.71066 1.000 37.84712 100 HIS A N 1
ATOM 805 C CA . HIS A 1 103 ? 19.59108 22.07920 -28.31990 1.000 40.48450 100 HIS A CA 1
ATOM 806 C C . HIS A 1 103 ? 19.71766 21.99211 -26.80302 1.000 37.74084 100 HIS A C 1
ATOM 807 O O . HIS A 1 103 ? 20.21965 20.99617 -26.27027 1.000 39.51851 100 HIS A O 1
ATOM 814 N N . ASN A 1 104 ? 19.26350 23.02179 -26.08940 1.000 39.40563 101 ASN A N 1
ATOM 815 C CA . ASN A 1 104 ? 19.29482 23.03731 -24.63417 1.000 31.61764 101 ASN A CA 1
ATOM 816 C C . ASN A 1 104 ? 17.94233 22.68569 -24.02190 1.000 30.12640 101 ASN A C 1
ATOM 817 O O . ASN A 1 104 ? 17.66557 23.06758 -22.87931 1.000 33.17976 101 ASN A O 1
ATOM 822 N N . GLN A 1 105 ? 17.09236 21.98149 -24.77230 1.000 28.07725 102 GLN A N 1
ATOM 823 C CA . GLN A 1 105 ? 15.84082 21.41467 -24.26503 1.000 25.32698 102 GLN A CA 1
ATOM 824 C C . GLN A 1 105 ? 14.83270 22.50128 -23.88497 1.000 25.16930 102 GLN A C 1
ATOM 825 O O . GLN A 1 105 ? 14.22396 22.46381 -22.81514 1.000 28.56380 102 GLN A O 1
ATOM 831 N N . LEU A 1 106 ? 14.64905 23.46788 -24.78106 1.000 25.68557 103 LEU A N 1
ATOM 832 C CA . LEU A 1 106 ? 13.59715 24.47377 -24.65754 1.000 22.77923 103 LEU A CA 1
ATOM 833 C C . LEU A 1 106 ? 12.73285 24.38725 -25.90853 1.000 20.73970 103 LEU A C 1
ATOM 834 O O . LEU A 1 106 ? 13.16559 24.78214 -26.99694 1.000 24.41448 103 LEU A O 1
ATOM 839 N N . PHE A 1 107 ? 11.51916 23.86729 -25.75793 1.000 17.99845 104 PHE A N 1
ATOM 840 C CA . PHE A 1 107 ? 10.65308 23.55733 -26.88681 1.000 18.51040 104 PHE A CA 1
ATOM 841 C C . PHE A 1 107 ? 9.51540 24.56359 -26.96612 1.000 21.06405 104 PHE A C 1
ATOM 842 O O . PHE A 1 107 ? 8.86388 24.85298 -25.95728 1.000 27.52578 104 PHE A O 1
ATOM 850 N N . ILE A 1 108 ? 9.27608 25.08446 -28.16641 1.000 22.75715 105 ILE A N 1
ATOM 851 C CA . ILE A 1 108 ? 8.18518 26.01319 -28.43181 1.000 18.91704 105 ILE A CA 1
ATOM 852 C C . ILE A 1 108 ? 7.33472 25.43659 -29.55511 1.000 20.89729 105 ILE A C 1
ATOM 853 O O . ILE A 1 108 ? 7.86596 24.99848 -30.58265 1.000 14.95519 105 ILE A O 1
ATOM 858 N N . ARG A 1 109 ? 6.01896 25.43048 -29.35564 1.000 24.19776 106 ARG A N 1
ATOM 859 C CA . ARG A 1 109 ? 5.07915 24.88006 -30.32358 1.000 17.68918 106 ARG A CA 1
ATOM 860 C C . ARG A 1 109 ? 3.98715 25.90363 -30.58083 1.000 21.88222 106 ARG A C 1
ATOM 861 O O . ARG A 1 109 ? 3.30667 26.33582 -29.64512 1.000 23.62452 106 ARG A O 1
ATOM 869 N N . THR A 1 110 ? 3.82811 26.29578 -31.84424 1.000 28.01321 107 THR A N 1
ATOM 870 C CA . THR A 1 110 ? 2.76807 27.20842 -32.25433 1.000 31.36242 107 THR A CA 1
ATOM 871 C C . THR A 1 110 ? 1.90184 26.61122 -33.35357 1.000 31.10161 107 THR A C 1
ATOM 872 O O . THR A 1 110 ? 1.06680 27.31827 -33.92985 1.000 33.72142 107 THR A O 1
ATOM 876 N N . ASP A 1 111 ? 2.07824 25.32907 -33.65385 1.000 27.93639 108 ASP A N 1
ATOM 877 C CA . ASP A 1 111 ? 1.38808 24.66096 -34.74782 1.000 37.31790 108 ASP A CA 1
ATOM 878 C C . ASP A 1 111 ? 0.63185 23.46732 -34.18533 1.000 41.71985 108 ASP A C 1
ATOM 879 O O . ASP A 1 111 ? 1.24397 22.54631 -33.63220 1.000 41.72511 108 ASP A O 1
ATOM 884 N N . PHE A 1 112 ? -0.69603 23.48285 -34.32642 1.000 38.69410 109 PHE A N 1
ATOM 885 C CA . PHE A 1 112 ? -1.50487 22.35236 -33.88422 1.000 35.28193 109 PHE A CA 1
ATOM 886 C C . PHE A 1 112 ? -1.15254 21.06237 -34.61590 1.000 40.60739 109 PHE A C 1
ATOM 887 O O . PHE A 1 112 ? -1.53877 19.98218 -34.15444 1.000 35.35246 109 PHE A O 1
ATOM 895 N N . THR A 1 113 ? -0.41812 21.15300 -35.72984 1.000 43.22086 110 THR A N 1
ATOM 896 C CA . THR A 1 113 ? 0.06769 19.96862 -36.43194 1.000 40.33896 110 THR A CA 1
ATOM 897 C C . THR A 1 113 ? 1.07496 19.18590 -35.59211 1.000 42.49560 110 THR A C 1
ATOM 898 O O . THR A 1 113 ? 1.18403 17.96189 -35.73459 1.000 43.38531 110 THR A O 1
ATOM 902 N N . SER A 1 114 ? 1.78824 19.86100 -34.68886 1.000 41.85046 111 SER A N 1
ATOM 903 C CA . SER A 1 114 ? 2.85586 19.25069 -33.90015 1.000 40.63743 111 SER A CA 1
ATOM 904 C C . SER A 1 114 ? 2.37789 18.15261 -32.95029 1.000 37.65715 111 SER A C 1
ATOM 905 O O . SER A 1 114 ? 3.22344 17.52227 -32.30465 1.000 36.89187 111 SER A O 1
ATOM 908 N N . ILE A 1 115 ? 1.07001 17.90732 -32.83389 1.000 34.37520 112 ILE A N 1
ATOM 909 C CA . ILE A 1 115 ? 0.59194 16.90153 -31.88888 1.000 31.62494 112 ILE A CA 1
ATOM 910 C C . ILE A 1 115 ? 1.06737 15.51125 -32.28770 1.000 40.44186 112 ILE A C 1
ATOM 911 O O . ILE A 1 115 ? 1.28726 14.65069 -31.42590 1.000 40.13448 112 ILE A O 1
ATOM 916 N N . ASN A 1 116 ? 1.25574 15.27122 -33.58878 1.000 47.76090 113 ASN A N 1
ATOM 917 C CA . ASN A 1 116 ? 1.76995 13.98653 -34.05119 1.000 46.10127 113 ASN A CA 1
ATOM 918 C C . ASN A 1 116 ? 3.20775 13.74408 -33.61254 1.000 46.69069 113 ASN A C 1
ATOM 919 O O . ASN A 1 116 ? 3.67471 12.60108 -33.66492 1.000 51.90416 113 ASN A O 1
ATOM 924 N N . SER A 1 117 ? 3.91729 14.79136 -33.18903 1.000 48.33360 114 SER A N 1
ATOM 925 C CA . SER A 1 117 ? 5.31174 14.70607 -32.76721 1.000 43.61582 114 SER A CA 1
ATOM 926 C C . SER A 1 117 ? 5.40983 14.98046 -31.27135 1.000 40.06791 114 SER A C 1
ATOM 927 O O . SER A 1 117 ? 5.62332 16.12938 -30.85714 1.000 41.94022 114 SER A O 1
ATOM 930 N N . PRO A 1 118 ? 5.25859 13.97031 -30.42029 1.000 35.73282 115 PRO A N 1
ATOM 931 C CA . PRO A 1 118 ? 5.36191 14.19922 -28.97669 1.000 37.18257 115 PRO A CA 1
ATOM 932 C C . PRO A 1 118 ? 6.80502 14.34585 -28.52292 1.000 36.54788 115 PRO A C 1
ATOM 933 O O . PRO A 1 118 ? 7.73066 13.76736 -29.09794 1.000 38.56193 115 PRO A O 1
ATOM 937 N N . ILE A 1 119 ? 6.98337 15.14817 -27.47628 1.000 28.90749 116 ILE A N 1
ATOM 938 C CA . ILE A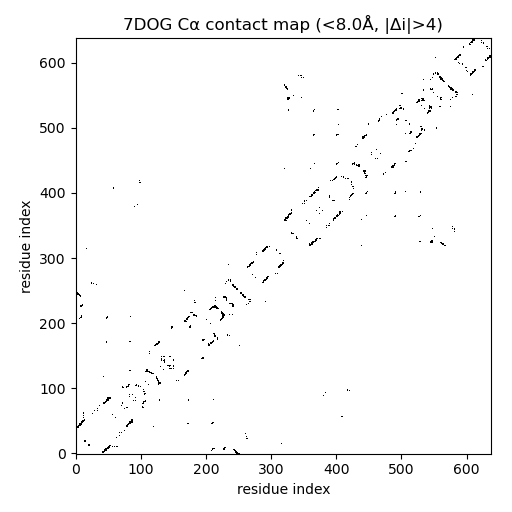 1 119 ? 8.28363 15.33548 -26.84378 1.000 29.97644 116 ILE A CA 1
ATOM 939 C C . ILE A 1 119 ? 8.38119 14.37557 -25.66950 1.000 32.56862 116 ILE A C 1
ATOM 940 O O . ILE A 1 119 ? 7.44345 14.26358 -24.87051 1.000 32.56132 116 ILE A O 1
ATOM 945 N N . GLU A 1 120 ? 9.50915 13.67959 -25.55961 1.000 31.12747 117 GLU A N 1
ATOM 946 C CA . GLU A 1 120 ? 9.71909 12.70546 -24.49360 1.000 36.14891 117 GLU A CA 1
ATOM 947 C C . GLU A 1 120 ? 10.78791 13.22853 -23.54217 1.000 37.35560 117 GLU A C 1
ATOM 948 O O . GLU A 1 120 ? 11.95457 13.37244 -23.92456 1.000 36.12761 117 GLU A O 1
ATOM 954 N N . ILE A 1 121 ? 10.38350 13.50771 -22.30552 1.000 31.49731 118 ILE A N 1
ATOM 955 C CA . ILE A 1 121 ? 11.28356 13.93186 -21.24165 1.000 31.61701 118 ILE A CA 1
ATOM 956 C C . ILE A 1 121 ? 11.05148 13.02136 -20.04640 1.000 41.87101 118 ILE A C 1
ATOM 957 O O . ILE A 1 121 ? 9.90148 12.79098 -19.65508 1.000 48.15385 118 ILE A O 1
ATOM 962 N N . ASN A 1 122 ? 12.13875 12.49983 -19.47392 1.000 41.58421 119 ASN A N 1
ATOM 963 C CA . ASN A 1 122 ? 12.07202 11.62172 -18.30431 1.000 42.24839 119 ASN A CA 1
ATOM 964 C C . ASN A 1 122 ? 11.17551 10.41166 -18.55330 1.000 37.62184 119 ASN A C 1
ATOM 965 O O . ASN A 1 122 ? 10.51912 9.91550 -17.63482 1.000 36.57672 119 ASN A O 1
ATOM 970 N N . GLY A 1 123 ? 11.12863 9.93320 -19.79556 1.000 34.06000 120 GLY A N 1
ATOM 971 C CA . GLY A 1 123 ? 10.27044 8.81292 -20.12441 1.000 36.22514 120 GLY A CA 1
ATOM 972 C C . GLY A 1 123 ? 8.79430 9.12882 -20.18474 1.000 40.04239 120 GLY A C 1
ATOM 973 O O . GLY A 1 123 ? 7.98470 8.21042 -20.35067 1.000 35.84433 120 GLY A O 1
ATOM 974 N N . VAL A 1 124 ? 8.41685 10.39782 -20.05001 1.000 41.90735 121 VAL A N 1
ATOM 975 C CA . VAL A 1 124 ? 7.02983 10.83256 -20.16027 1.000 34.36079 121 VAL A CA 1
ATOM 976 C C . VAL A 1 124 ? 6.83736 11.47955 -21.52415 1.000 33.87154 121 VAL A C 1
ATOM 977 O O . VAL A 1 124 ? 7.65623 12.30504 -21.94947 1.000 34.47828 121 VAL A O 1
ATOM 981 N N . ASN A 1 125 ? 5.76401 11.10080 -22.21464 1.000 32.67728 122 ASN A N 1
ATOM 982 C CA . ASN A 1 125 ? 5.45275 11.64809 -23.52930 1.000 30.54464 122 ASN A CA 1
ATOM 983 C C . ASN A 1 125 ? 4.49171 12.81838 -23.37452 1.000 27.72721 122 ASN A C 1
ATOM 984 O O . ASN A 1 125 ? 3.37859 12.65129 -22.86456 1.000 28.78181 122 ASN A O 1
ATOM 989 N N . PHE A 1 126 ? 4.91844 13.99481 -23.81950 1.000 30.12425 123 PHE A N 1
ATOM 990 C CA . PHE A 1 126 ? 4.08657 15.18935 -23.80514 1.000 24.81198 123 PHE A CA 1
ATOM 991 C C . PHE A 1 126 ? 3.57518 15.45133 -25.21618 1.000 27.31967 123 PHE A C 1
ATOM 992 O O . PHE A 1 126 ? 4.37104 15.62111 -26.14724 1.000 28.03564 123 PHE A O 1
ATOM 1000 N N . TYR A 1 127 ? 2.25443 15.47730 -25.37248 1.000 24.78922 124 TYR A N 1
ATOM 1001 C CA . TYR A 1 127 ? 1.62068 15.77071 -26.65085 1.000 23.42347 124 TYR A CA 1
ATOM 1002 C C . TYR A 1 127 ? 1.18070 17.22831 -26.64920 1.000 24.16841 124 TYR A C 1
ATOM 1003 O O . TYR A 1 127 ? 0.31371 17.62010 -25.86007 1.000 26.21268 124 TYR A O 1
ATOM 1012 N N . THR A 1 128 ? 1.78249 18.02588 -27.52324 1.000 24.20429 125 THR A N 1
ATOM 1013 C CA . THR A 1 128 ? 1.54331 19.46079 -27.56787 1.000 20.76824 125 THR A CA 1
ATOM 1014 C C . THR A 1 128 ? 0.51085 19.77693 -28.64029 1.000 21.98713 125 THR A C 1
ATOM 1015 O O . THR A 1 128 ? 0.59784 19.27022 -29.76345 1.000 21.83685 125 THR A O 1
ATOM 1019 N N . LEU A 1 129 ? -0.46520 20.61100 -28.28870 1.000 20.31887 126 LEU A N 1
ATOM 1020 C CA . LEU A 1 129 ? -1.51098 21.02755 -29.21975 1.000 20.30411 126 LEU A CA 1
ATOM 1021 C C . LEU A 1 129 ? -1.77958 22.50952 -29.00676 1.000 21.36880 126 LEU A C 1
ATOM 1022 O O . LEU A 1 129 ? -2.66189 22.89118 -28.22641 1.000 24.32814 126 LEU A O 1
ATOM 1027 N N . PRO A 1 130 ? -1.01818 23.37932 -29.67227 1.000 22.50147 127 PRO A N 1
ATOM 1028 C CA . PRO A 1 130 ? -1.26735 24.82066 -29.55824 1.000 26.25476 127 PRO A CA 1
ATOM 1029 C C . PRO A 1 130 ? -2.65707 25.18919 -30.05623 1.000 27.04597 127 PRO A C 1
ATOM 1030 O O . PRO A 1 130 ? -3.29791 24.45246 -30.80966 1.000 20.80605 127 PRO A O 1
ATOM 1034 N N . TYR A 1 131 ? -3.11808 26.35922 -29.62096 1.000 31.35573 128 TYR A N 1
ATOM 1035 C CA . TYR A 1 131 ? -4.45354 26.81179 -29.97907 1.000 31.05479 128 TYR A CA 1
ATOM 1036 C C . TYR A 1 131 ? -4.55762 27.05174 -31.47769 1.000 34.23142 128 TYR A C 1
ATOM 1037 O O . TYR A 1 131 ? -3.63028 27.56015 -32.11381 1.000 39.36486 128 TYR A O 1
ATOM 1046 N N . ALA A 1 132 ? -5.70033 26.67475 -32.03860 1.000 35.41386 129 ALA A N 1
ATOM 1047 C CA . ALA A 1 132 ? -6.02007 26.94538 -33.42989 1.000 35.34970 129 ALA A CA 1
ATOM 1048 C C . ALA A 1 132 ? -7.49796 27.28832 -33.52172 1.000 36.37693 129 ALA A C 1
ATOM 1049 O O . ALA A 1 132 ? -8.32064 26.67386 -32.83939 1.000 43.13577 129 ALA A O 1
ATOM 1051 N N . THR A 1 133 ? -7.83286 28.28202 -34.33920 1.000 38.34466 130 THR A N 1
ATOM 1052 C CA . THR A 1 133 ? -9.23269 28.50483 -34.65030 1.000 42.29189 130 THR A CA 1
ATOM 1053 C C . THR A 1 133 ? -9.75015 27.36864 -35.54363 1.000 38.83220 130 THR A C 1
ATOM 1054 O O . THR A 1 133 ? -8.98923 26.54385 -36.06147 1.000 40.79252 130 THR A O 1
ATOM 1058 N N . VAL A 1 134 ? -11.07861 27.31443 -35.69888 1.000 37.85880 131 VAL A N 1
ATOM 1059 C CA . VAL A 1 134 ? -11.70371 26.21739 -36.44532 1.000 38.71639 131 VAL A CA 1
ATOM 1060 C C . VAL A 1 134 ? -11.52369 26.40499 -37.94199 1.000 34.07930 131 VAL A C 1
ATOM 1061 O O . VAL A 1 134 ? -11.47016 25.42337 -38.69952 1.000 36.65506 131 VAL A O 1
ATOM 1065 N N . SER A 1 135 ? -11.39037 27.65205 -38.38767 1.000 36.98732 132 SER A N 1
ATOM 1066 C CA . SER A 1 135 ? -11.03450 27.88944 -39.77822 1.000 36.84527 132 SER A CA 1
ATOM 1067 C C . SER A 1 135 ? -9.67809 27.27387 -40.11744 1.000 43.47674 132 SER A C 1
ATOM 1068 O O . SER A 1 135 ? -9.55407 26.45519 -41.04277 1.000 51.49337 132 SER A O 1
ATOM 1071 N N . GLU A 1 136 ? -8.63564 27.68129 -39.39256 1.000 35.96319 133 GLU A N 1
ATOM 1072 C CA . GLU A 1 136 ? -7.31268 27.14689 -39.67363 1.000 37.92568 133 GLU A CA 1
ATOM 1073 C C . GLU A 1 136 ? -7.20562 25.67490 -39.31042 1.000 38.96342 133 GLU A C 1
ATOM 1074 O O . GLU A 1 136 ? -6.25818 25.01564 -39.74722 1.000 42.82852 133 GLU A O 1
ATOM 1080 N N . MET A 1 137 ? -8.15501 25.14295 -38.53499 1.000 35.73868 134 MET A N 1
ATOM 1081 C CA . MET A 1 137 ? -8.18303 23.70578 -38.28012 1.000 38.99287 134 MET A CA 1
ATOM 1082 C C . MET A 1 137 ? -8.89288 22.96409 -39.40726 1.000 40.97336 134 MET A C 1
ATOM 1083 O O . MET A 1 137 ? -8.39773 21.94361 -39.89955 1.000 42.73324 134 MET A O 1
ATOM 1088 N N . LYS A 1 138 ? -10.05075 23.47155 -39.83723 1.000 41.21644 135 LYS A N 1
ATOM 1089 C CA . LYS A 1 138 ? -10.80849 22.80763 -40.89139 1.000 45.50973 135 LYS A CA 1
ATOM 1090 C C . LYS A 1 138 ? -10.12603 22.90191 -42.25006 1.000 47.62335 135 LYS A C 1
ATOM 1091 O O . LYS A 1 138 ? -10.45643 22.12087 -43.14825 1.000 46.41476 135 LYS A O 1
ATOM 1097 N N . HIS A 1 139 ? -9.18205 23.82625 -42.42358 1.000 46.11884 136 HIS A N 1
ATOM 1098 C CA . HIS A 1 139 ? -8.52691 23.98127 -43.71548 1.000 46.76096 136 HIS A CA 1
ATOM 1099 C C . HIS A 1 139 ? -7.29231 23.10220 -43.86674 1.000 50.11119 136 HIS A C 1
ATOM 1100 O O . HIS A 1 139 ? -6.94365 22.73365 -44.99458 1.000 55.10220 136 HIS A O 1
ATOM 1107 N N . TYR A 1 140 ? -6.62019 22.75239 -42.76710 1.000 47.49677 137 TYR A N 1
ATOM 1108 C CA . TYR A 1 140 ? -5.54633 21.76759 -42.85601 1.000 47.31743 137 TYR A CA 1
ATOM 1109 C C . TYR A 1 140 ? -6.10806 20.38382 -43.15680 1.000 51.02793 137 TYR A C 1
ATOM 1110 O O . TYR A 1 140 ? -5.65407 19.70367 -44.08484 1.000 48.44118 137 TYR A O 1
ATOM 1119 N N . PHE A 1 141 ? -7.10463 19.95293 -42.38126 1.000 50.51113 138 PHE A N 1
ATOM 1120 C CA . PHE A 1 141 ? -7.74536 18.66531 -42.61241 1.000 50.29720 138 PHE A CA 1
ATOM 1121 C C . PHE A 1 141 ? -8.61860 18.65486 -43.85847 1.000 50.56507 138 PHE A C 1
ATOM 1122 O O . PHE A 1 141 ? -9.00632 17.56942 -44.30685 1.000 43.60663 138 PHE A O 1
ATOM 1130 N N . GLU A 1 142 ? -8.93370 19.82666 -44.41881 1.000 52.31803 139 GLU A N 1
ATOM 1131 C CA . GLU A 1 142 ? -9.82911 19.95024 -45.57084 1.000 52.21663 139 GLU A CA 1
ATOM 1132 C C . GLU A 1 142 ? -11.19821 19.34080 -45.28536 1.000 50.88967 139 GLU A C 1
ATOM 1133 O O . GLU A 1 142 ? -11.88407 18.86376 -46.19260 1.000 53.94689 139 GLU A O 1
ATOM 1139 N N . ASP A 1 143 ? -11.59544 19.35507 -44.01770 1.000 49.81100 140 ASP A N 1
ATOM 1140 C CA . ASP A 1 143 ? -12.89818 18.87473 -43.58272 1.000 50.39439 140 ASP A CA 1
ATOM 1141 C C . ASP A 1 143 ? -13.82394 20.07227 -43.42267 1.000 56.77379 140 ASP A C 1
ATOM 1142 O O . ASP A 1 143 ? -13.54746 20.97156 -42.62135 1.000 60.61719 140 ASP A O 1
ATOM 1147 N N . ASP A 1 144 ? -14.90951 20.09199 -44.18886 1.000 56.46839 141 ASP A N 1
ATOM 1148 C CA . ASP A 1 144 ? -15.90297 21.14423 -44.04328 1.000 58.51941 141 ASP A CA 1
ATOM 1149 C C . ASP A 1 144 ? -16.95055 20.81893 -42.98810 1.000 55.37484 141 ASP A C 1
ATOM 1150 O O . ASP A 1 144 ? -17.74394 21.69794 -42.63462 1.000 62.42507 141 ASP A O 1
ATOM 1155 N N . THR A 1 145 ? -16.96668 19.58701 -42.47604 1.000 52.27911 142 THR A N 1
ATOM 1156 C CA . THR A 1 145 ? -17.82154 19.21553 -41.35511 1.000 57.06259 142 THR A CA 1
ATOM 1157 C C . THR A 1 145 ? -17.21033 19.58499 -40.01066 1.000 57.37108 142 THR A C 1
ATOM 1158 O O . THR A 1 145 ? -17.78187 19.24478 -38.96809 1.000 51.63053 142 THR A O 1
ATOM 1162 N N . ILE A 1 146 ? -16.06323 20.25633 -40.01446 1.000 55.23907 143 ILE A N 1
ATOM 1163 C CA . ILE A 1 146 ? -15.46130 20.79271 -38.80125 1.000 47.05904 143 ILE A CA 1
ATOM 1164 C C . ILE A 1 146 ? -16.00276 22.20791 -38.63007 1.000 43.10096 143 ILE A C 1
ATOM 1165 O O . ILE A 1 146 ? -15.60965 23.12495 -39.35542 1.000 41.34857 143 ILE A O 1
ATOM 1170 N N . GLU A 1 147 ? -16.92975 22.38092 -37.68800 1.000 43.82785 144 GLU A N 1
ATOM 1171 C CA . GLU A 1 147 ? -17.56344 23.67079 -37.44111 1.000 47.18962 144 GLU A CA 1
ATOM 1172 C C . GLU A 1 147 ? -17.43838 24.15924 -36.00663 1.000 45.38780 144 GLU A C 1
ATOM 1173 O O . GLU A 1 147 ? -17.47440 25.37138 -35.78109 1.000 41.42080 144 GLU A O 1
ATOM 1179 N N . THR A 1 148 ? -17.30722 23.25976 -35.03790 1.000 46.27027 145 THR A N 1
ATOM 1180 C CA . THR A 1 148 ? -17.13129 23.61654 -33.63980 1.000 44.02646 145 THR A CA 1
ATOM 1181 C C . THR A 1 148 ? -15.71235 23.28103 -33.19918 1.000 38.72191 145 THR A C 1
ATOM 1182 O O . THR A 1 148 ? -15.01476 22.48607 -33.83563 1.000 38.29006 145 THR A O 1
ATOM 1186 N N . HIS A 1 149 ? -15.28849 23.90374 -32.09454 1.000 37.75844 146 HIS A N 1
ATOM 1187 C CA . HIS A 1 149 ? -13.92640 23.69414 -31.61165 1.000 38.54186 146 HIS A CA 1
ATOM 1188 C C . HIS A 1 149 ? -13.67918 22.23885 -31.24671 1.000 34.99392 146 HIS A C 1
ATOM 1189 O O . HIS A 1 149 ? -12.57132 21.72953 -31.44752 1.000 37.44787 146 HIS A O 1
ATOM 1196 N N . GLN A 1 150 ? -14.69681 21.55182 -30.72588 1.000 33.37197 147 GLN A N 1
ATOM 1197 C CA . GLN A 1 150 ? -14.52929 20.14983 -30.36054 1.000 32.67204 147 GLN A CA 1
ATOM 1198 C C . GLN A 1 150 ? -14.30436 19.27544 -31.58730 1.000 34.98904 147 GLN A C 1
ATOM 1199 O O . GLN A 1 150 ? -13.45614 18.37579 -31.56414 1.000 34.80848 147 GLN A O 1
ATOM 1205 N N . GLN A 1 151 ? -15.05804 19.51750 -32.66439 1.000 37.00066 148 GLN A N 1
ATOM 1206 C CA . GLN A 1 151 ? -14.90959 18.70267 -33.86661 1.000 34.37210 148 GLN A CA 1
ATOM 1207 C C . GLN A 1 151 ? -13.48562 18.76463 -34.40246 1.000 34.10581 148 GLN A C 1
ATOM 1208 O O . GLN A 1 151 ? -12.91143 17.73736 -34.78192 1.000 28.99905 148 GLN A O 1
ATOM 1214 N N . GLY A 1 152 ? -12.89397 19.96010 -34.42874 1.000 33.37252 149 GLY A N 1
ATOM 1215 C CA . GLY A 1 152 ? -11.51420 20.08086 -34.86143 1.000 32.43009 149 GLY A CA 1
ATOM 1216 C C . GLY A 1 152 ? -10.52449 19.53164 -33.85532 1.000 38.32251 149 GLY A C 1
ATOM 1217 O O . GLY A 1 152 ? -9.46208 19.02986 -34.23693 1.000 34.24512 149 GLY A O 1
ATOM 1218 N N . ILE A 1 153 ? -10.85384 19.61299 -32.56298 1.000 41.10281 150 ILE A N 1
ATOM 1219 C CA . ILE A 1 153 ? -9.94781 19.11488 -31.53196 1.000 34.71880 150 ILE A CA 1
ATOM 1220 C C . ILE A 1 153 ? -9.94747 17.59004 -31.50759 1.000 37.89458 150 ILE A C 1
ATOM 1221 O O . ILE A 1 153 ? -8.88491 16.95917 -31.44282 1.000 37.43886 150 ILE A O 1
ATOM 1226 N N . THR A 1 154 ? -11.13214 16.97158 -31.56192 1.000 37.05146 151 THR A N 1
ATOM 1227 C CA . THR A 1 154 ? -11.19545 15.51630 -31.66828 1.000 35.11705 151 THR A CA 1
ATOM 1228 C C . THR A 1 154 ? -10.49359 15.03358 -32.92741 1.000 37.68316 151 THR A C 1
ATOM 1229 O O . THR A 1 154 ? -9.75532 14.04352 -32.89504 1.000 45.12141 151 THR A O 1
ATOM 1233 N N . ARG A 1 155 ? -10.71102 15.72674 -34.04761 1.000 38.82552 152 ARG A N 1
ATOM 1234 C CA . ARG A 1 155 ? -10.05897 15.35089 -35.29630 1.000 37.96988 152 ARG A CA 1
ATOM 1235 C C . ARG A 1 155 ? -8.54019 15.41591 -35.17483 1.000 38.51041 152 ARG A C 1
ATOM 1236 O O . ARG A 1 155 ? -7.83549 14.59318 -35.77027 1.000 41.37842 152 ARG A O 1
ATOM 1244 N N . CYS A 1 156 ? -8.01880 16.36614 -34.39299 1.000 40.76157 153 CYS A N 1
ATOM 1245 C CA . CYS A 1 156 ? -6.57745 16.43332 -34.16540 1.000 38.53251 153 CYS A CA 1
ATOM 1246 C C . CYS A 1 156 ? -6.06394 15.20976 -33.42173 1.000 39.06435 153 CYS A C 1
ATOM 1247 O O . CYS A 1 156 ? -4.93872 14.76104 -33.66869 1.000 35.84368 153 CYS A O 1
ATOM 1250 N N . ILE A 1 157 ? -6.87033 14.66396 -32.51189 1.000 40.31379 154 ILE A N 1
ATOM 1251 C CA . ILE A 1 157 ? -6.43062 13.54617 -31.68678 1.000 34.06179 154 ILE A CA 1
ATOM 1252 C C . ILE A 1 157 ? -6.51183 12.22699 -32.45039 1.000 41.18414 154 ILE A C 1
ATOM 1253 O O . ILE A 1 157 ? -5.73063 11.30532 -32.18618 1.000 42.13317 154 ILE A O 1
ATOM 1258 N N . GLU A 1 158 ? -7.43202 12.10817 -33.41110 1.000 43.75534 155 GLU A N 1
ATOM 1259 C CA . GLU A 1 158 ? -7.46349 10.91466 -34.24892 1.000 38.97290 155 GLU A CA 1
ATOM 1260 C C . GLU A 1 158 ? -6.25694 10.82177 -35.17265 1.000 41.13433 155 GLU A C 1
ATOM 1261 O O . GLU A 1 158 ? -6.02021 9.75504 -35.74988 1.000 43.31911 155 GLU A O 1
ATOM 1267 N N . THR A 1 159 ? -5.50004 11.90998 -35.33203 1.000 43.34078 156 THR A N 1
ATOM 1268 C CA . THR A 1 159 ? -4.21698 11.82828 -36.02094 1.000 41.83372 156 THR A CA 1
ATOM 1269 C C . THR A 1 159 ? -3.21878 11.01070 -35.21252 1.000 41.51726 156 THR A C 1
ATOM 1270 O O . THR A 1 159 ? -2.47149 10.19763 -35.76960 1.000 54.29952 156 THR A O 1
ATOM 1274 N N . ILE A 1 160 ? -3.21784 11.18935 -33.89382 1.000 35.43417 157 ILE A N 1
ATOM 1275 C CA . ILE A 1 160 ? -2.20423 10.58985 -33.03631 1.000 42.31803 157 ILE A CA 1
ATOM 1276 C C . ILE A 1 160 ? -2.68880 9.34207 -32.30139 1.000 41.64070 157 ILE A C 1
ATOM 1277 O O . ILE A 1 160 ? -1.85482 8.59296 -31.76874 1.000 39.80547 157 ILE A O 1
ATOM 1282 N N . ALA A 1 161 ? -3.99891 9.09525 -32.26163 1.000 41.91533 158 ALA A N 1
ATOM 1283 C CA . ALA A 1 161 ? -4.52380 7.97411 -31.48541 1.000 40.85004 158 ALA A CA 1
ATOM 1284 C C . ALA A 1 161 ? -3.94709 6.61395 -31.87267 1.000 46.86417 158 ALA A C 1
ATOM 1285 O O . ALA A 1 161 ? -3.71331 5.79947 -30.96195 1.000 52.98022 158 ALA A O 1
ATOM 1287 N N . PRO A 1 162 ? -3.70754 6.28600 -33.16021 1.000 45.04647 159 PRO A N 1
ATOM 1288 C CA . PRO A 1 162 ? -3.20131 4.94149 -33.48087 1.000 42.83706 159 PRO A CA 1
ATOM 1289 C C . PRO A 1 162 ? -1.72680 4.72314 -33.16725 1.000 43.17691 159 PRO A C 1
ATOM 1290 O O . PRO A 1 162 ? -1.32595 3.58909 -32.88785 1.000 51.36210 159 PRO A O 1
ATOM 1294 N N . GLU A 1 163 ? -0.90525 5.77079 -33.21641 1.000 45.72808 160 GLU A N 1
ATOM 1295 C CA . GLU A 1 163 ? 0.51514 5.62423 -32.91681 1.000 43.09393 160 GLU A CA 1
ATOM 1296 C C . GLU A 1 163 ? 0.85752 5.92787 -31.46477 1.000 41.13252 160 GLU A C 1
ATOM 1297 O O . GLU A 1 163 ? 2.03649 5.87173 -31.09820 1.000 37.12978 160 GLU A O 1
ATOM 1303 N N . ILE A 1 164 ? -0.13342 6.23893 -30.62926 1.000 41.09326 161 ILE A N 1
ATOM 1304 C CA . ILE A 1 164 ? 0.14927 6.52106 -29.22969 1.000 41.02764 161 ILE A CA 1
ATOM 1305 C C . ILE A 1 164 ? 0.57734 5.24020 -28.52153 1.000 43.06487 161 ILE A C 1
ATOM 1306 O O . ILE A 1 164 ? 0.17770 4.12721 -28.89256 1.000 44.64669 161 ILE A O 1
ATOM 1311 N N . ASP A 1 165 ? 1.41439 5.39682 -27.49997 1.000 38.32928 162 ASP A N 1
ATOM 1312 C CA . ASP A 1 165 ? 1.90191 4.28175 -26.69909 1.000 35.23271 162 ASP A CA 1
ATOM 1313 C C . ASP A 1 165 ? 1.08737 4.20545 -25.41380 1.000 36.62453 162 ASP A C 1
ATOM 1314 O O . ASP A 1 165 ? 1.12140 5.13154 -24.59691 1.000 40.78012 162 ASP A O 1
ATOM 1319 N N . GLU A 1 166 ? 0.36442 3.10108 -25.23406 1.000 36.77125 163 GLU A N 1
ATOM 1320 C CA . GLU A 1 166 ? -0.45569 2.92097 -24.04349 1.000 37.52663 163 GLU A CA 1
ATOM 1321 C C . GLU A 1 166 ? 0.34657 2.48323 -22.82540 1.000 35.19386 163 GLU A C 1
ATOM 1322 O O . GLU A 1 166 ? -0.16553 2.57320 -21.70409 1.000 37.52798 163 GLU A O 1
ATOM 1328 N N . ASP A 1 167 ? 1.58143 2.02307 -23.00988 1.000 36.55954 164 ASP A N 1
ATOM 1329 C CA . ASP A 1 167 ? 2.38999 1.51563 -21.90955 1.000 39.45890 164 ASP A CA 1
ATOM 1330 C C . ASP A 1 167 ? 3.19215 2.60231 -21.20620 1.000 38.65859 164 ASP A C 1
ATOM 1331 O O . ASP A 1 167 ? 3.85904 2.30995 -20.20844 1.000 39.90717 164 ASP A O 1
ATOM 1336 N N . ALA A 1 168 ? 3.14186 3.83732 -21.69044 1.000 47.06245 165 ALA A N 1
ATOM 1337 C CA . ALA A 1 168 ? 3.85245 4.96042 -21.09400 1.000 45.15321 165 ALA A CA 1
ATOM 1338 C C . ALA A 1 168 ? 2.84832 5.97938 -20.56185 1.000 37.46336 165 ALA A C 1
ATOM 1339 O O . ALA A 1 168 ? 1.63188 5.77369 -20.60975 1.000 39.02962 165 ALA A O 1
ATOM 1341 N N . VAL A 1 169 ? 3.37110 7.08878 -20.05008 1.000 29.89265 166 VAL A N 1
ATOM 1342 C CA . VAL A 1 169 ? 2.55528 8.16625 -19.50165 1.000 33.13622 166 VAL A CA 1
ATOM 1343 C C . VAL A 1 169 ? 2.44889 9.25668 -20.56133 1.000 34.14942 166 VAL A C 1
ATOM 1344 O O . VAL A 1 169 ? 3.42105 9.96902 -20.83639 1.000 34.01376 166 VAL A O 1
ATOM 1348 N N . ASN A 1 170 ? 1.26698 9.39152 -21.15723 1.000 28.89951 167 ASN A N 1
ATOM 1349 C CA . ASN A 1 170 ? 1.02270 10.35986 -22.21799 1.000 25.30863 167 ASN A CA 1
ATOM 1350 C C . ASN A 1 170 ? 0.25964 11.54755 -21.64620 1.000 28.49336 167 ASN A C 1
ATOM 1351 O O . ASN A 1 170 ? -0.84185 11.38319 -21.11129 1.000 30.01378 167 ASN A O 1
ATOM 1356 N N . ILE A 1 171 ? 0.84040 12.73826 -21.76594 1.000 28.39042 168 ILE A N 1
ATOM 1357 C CA . ILE A 1 171 ? 0.26449 13.96093 -21.21980 1.000 29.87619 168 ILE A CA 1
ATOM 1358 C C . ILE A 1 171 ? 0.03694 14.94013 -22.36199 1.000 28.12190 168 ILE A C 1
ATOM 1359 O O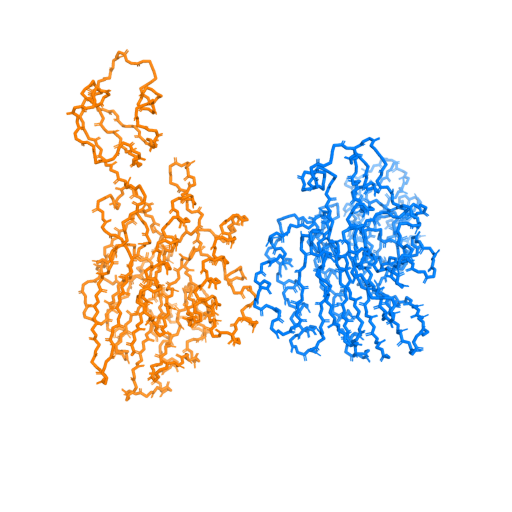 . ILE A 1 171 ? 0.95074 15.20387 -23.15247 1.000 26.13001 168 ILE A O 1
ATOM 1364 N N . LEU A 1 172 ? -1.17686 15.47519 -22.44793 1.000 22.68804 169 LEU A N 1
ATOM 1365 C CA . LEU A 1 172 ? -1.53026 16.43722 -23.48040 1.000 23.58552 169 LEU A CA 1
ATOM 1366 C C . LEU A 1 172 ? -1.44939 17.84672 -22.91277 1.000 32.00710 169 LEU A C 1
ATOM 1367 O O . LEU A 1 172 ? -2.04111 18.13648 -21.86638 1.000 36.50872 169 LEU A O 1
ATOM 1372 N N . ILE A 1 173 ? -0.70928 18.71206 -23.59918 1.000 27.79958 170 ILE A N 1
ATOM 1373 C CA . ILE A 1 173 ? -0.64076 20.13395 -23.28643 1.000 23.98698 170 ILE A CA 1
ATOM 1374 C C . ILE A 1 173 ? -1.40817 20.86527 -24.37407 1.000 26.64913 170 ILE A C 1
ATOM 1375 O O . ILE A 1 173 ? -1.09403 20.72394 -25.56292 1.000 25.82893 170 ILE A O 1
ATOM 1380 N N . SER A 1 174 ? -2.41806 21.63526 -23.97839 1.000 27.44084 171 SER A N 1
ATOM 1381 C CA . SER A 1 174 ? -3.23329 22.35477 -24.94520 1.000 26.81643 171 SER A CA 1
ATOM 1382 C C . SER A 1 174 ? -3.73885 23.64428 -24.31438 1.000 24.21076 171 SER A C 1
ATOM 1383 O O . SER A 1 174 ? -3.42750 23.96541 -23.16390 1.000 24.46449 171 SER A O 1
ATOM 1386 N N . HIS A 1 175 ? -4.52933 24.38403 -25.09110 1.000 23.07195 172 HIS A N 1
ATOM 1387 C CA . HIS A 1 175 ? -5.07605 25.67751 -24.68196 1.000 23.11437 172 HIS A CA 1
ATOM 1388 C C . HIS A 1 175 ? -6.49681 25.75606 -25.23179 1.000 31.41065 172 HIS A C 1
ATOM 1389 O O . HIS A 1 175 ? -6.69647 26.11942 -26.39545 1.000 34.55675 172 HIS A O 1
ATOM 1396 N N . LEU A 1 176 ? -7.47728 25.41444 -24.40059 1.000 28.57097 173 LEU A N 1
ATOM 1397 C CA . LEU A 1 176 ? -8.85955 25.33427 -24.85325 1.000 26.60448 173 LEU A CA 1
ATOM 1398 C C . LEU A 1 176 ? -9.78134 25.49845 -23.65171 1.000 24.28174 173 LEU A C 1
ATOM 1399 O O . LEU A 1 176 ? -9.33348 25.61302 -22.50815 1.000 30.22446 173 LEU A O 1
ATOM 1404 N N . THR A 1 177 ? -11.08218 25.49977 -23.92571 1.000 27.76288 174 THR A N 1
ATOM 1405 C CA . THR A 1 177 ? -12.11797 25.65160 -22.91199 1.000 29.83671 174 THR A CA 1
ATOM 1406 C C . THR A 1 177 ? -12.79855 24.30764 -22.69228 1.000 32.76406 174 THR A C 1
ATOM 1407 O O . THR A 1 177 ? -13.33933 23.72207 -23.63652 1.000 35.86021 174 THR A O 1
ATOM 1411 N N . VAL A 1 178 ? -12.77798 23.82695 -21.45527 1.000 31.84928 175 VAL A N 1
ATOM 1412 C CA . VAL A 1 178 ? -13.46154 22.59049 -21.09408 1.000 34.40200 175 VAL A CA 1
ATOM 1413 C C . VAL A 1 178 ? -14.87612 22.92193 -20.64456 1.000 35.84402 175 VAL A C 1
ATOM 1414 O O . VAL A 1 178 ? -15.11127 23.92293 -19.95604 1.000 32.76907 175 VAL A O 1
ATOM 1418 N N . GLN A 1 179 ? -15.82430 22.08358 -21.05360 1.000 33.62436 176 GLN A N 1
ATOM 1419 C CA . GLN A 1 179 ? -17.21915 22.26977 -20.68235 1.000 32.40322 176 GLN A CA 1
ATOM 1420 C C . GLN A 1 179 ? -17.38763 22.21142 -19.16920 1.000 35.71220 176 GLN A C 1
ATOM 1421 O O . GLN A 1 179 ? -16.91367 21.27910 -18.51321 1.000 39.69166 176 GLN A O 1
ATOM 1427 N N . GLY A 1 180 ? -18.05844 23.21728 -18.61544 1.000 34.31332 177 GLY A N 1
ATOM 1428 C CA . GLY A 1 180 ? -18.33189 23.25954 -17.19436 1.000 37.23316 177 GLY A CA 1
ATOM 1429 C C . GLY A 1 180 ? -17.33605 24.02748 -16.35491 1.000 40.21743 177 GLY A C 1
ATOM 1430 O O . GLY A 1 180 ? -17.41020 23.95880 -15.12186 1.000 52.69665 177 GLY A O 1
ATOM 1431 N N . GLY A 1 181 ? -16.40908 24.75437 -16.97307 1.000 37.20874 178 GLY A N 1
ATOM 1432 C CA . GLY A 1 181 ? -15.42668 25.52220 -16.22921 1.000 37.37817 178 GLY A CA 1
ATOM 1433 C C . GLY A 1 181 ? -15.88172 26.95903 -16.03103 1.000 41.37050 178 GLY A C 1
ATOM 1434 O O . GLY A 1 181 ? -16.49778 27.55692 -16.91092 1.000 37.57999 178 GLY A O 1
ATOM 1435 N N . LYS A 1 182 ? -15.57068 27.50523 -14.85763 1.000 44.70938 179 LYS A N 1
ATOM 1436 C CA . LYS A 1 182 ? -15.95871 28.87637 -14.56309 1.000 43.77076 179 LYS A CA 1
ATOM 1437 C C . LYS A 1 182 ? -15.12106 29.85528 -15.37889 1.000 43.89187 179 LYS A C 1
ATOM 1438 O O . LYS A 1 182 ? -13.97473 29.57905 -15.74506 1.000 35.36199 179 LYS A O 1
ATOM 1444 N N . THR A 1 183 ? -15.71351 31.01169 -15.66384 1.000 51.31574 180 THR A N 1
ATOM 1445 C CA . THR A 1 183 ? -15.15069 31.98508 -16.58599 1.000 43.21788 180 THR A CA 1
ATOM 1446 C C . THR A 1 183 ? -14.94637 33.32040 -15.88712 1.000 44.12162 180 THR A C 1
ATOM 1447 O O . THR A 1 183 ? -15.79173 33.75969 -15.10025 1.000 53.37621 180 THR A O 1
ATOM 1451 N N . SER A 1 184 ? -13.81625 33.95380 -16.17444 1.000 44.96046 181 SER A N 1
ATOM 1452 C CA . SER A 1 184 ? -13.52705 35.31026 -15.74118 1.000 47.34118 181 SER A CA 1
ATOM 1453 C C . SER A 1 184 ? -13.56883 36.24494 -16.94261 1.000 50.71126 181 SER A C 1
ATOM 1454 O O . SER A 1 184 ? -13.69051 35.81712 -18.09395 1.000 54.21420 181 SER A O 1
ATOM 1457 N N . ASP A 1 185 ? -13.46344 37.54029 -16.66439 1.000 47.41263 182 ASP A N 1
ATOM 1458 C CA . ASP A 1 185 ? -13.55831 38.55696 -17.70045 1.000 47.03883 182 ASP A CA 1
ATOM 1459 C C . ASP A 1 185 ? -12.19896 38.97925 -18.24118 1.000 45.73878 182 ASP A C 1
ATOM 1460 O O . ASP A 1 185 ? -12.10889 39.99101 -18.94351 1.000 50.90044 182 ASP A O 1
ATOM 1465 N N . SER A 1 186 ? -11.14342 38.23264 -17.93193 1.000 47.75561 183 SER A N 1
ATOM 1466 C CA . SER A 1 186 ? -9.84390 38.43967 -18.55484 1.000 48.89357 183 SER A CA 1
ATOM 1467 C C . SER A 1 186 ? -9.63687 37.54555 -19.76940 1.000 47.63737 183 SER A C 1
ATOM 1468 O O . SER A 1 186 ? -8.58534 37.62854 -20.41422 1.000 42.51425 183 SER A O 1
ATOM 1471 N N . GLU A 1 187 ? -10.61725 36.70813 -20.09721 1.000 43.93035 184 GLU A N 1
ATOM 1472 C CA . GLU A 1 187 ? -10.53435 35.77790 -21.21264 1.000 47.97374 184 GLU A CA 1
ATOM 1473 C C . GLU A 1 187 ? -11.31576 36.31869 -22.40334 1.000 41.91650 184 GLU A C 1
ATOM 1474 O O . GLU A 1 187 ? -12.43329 36.82010 -22.24835 1.000 37.81721 184 GLU A O 1
ATOM 1480 N N . ARG A 1 188 ? -10.70116 36.22567 -23.62265 1.000 41.73319 185 ARG A N 1
ATOM 1481 C CA . ARG A 1 188 ? -11.55795 36.58256 -24.74279 1.000 44.39052 185 ARG A CA 1
ATOM 1482 C C . ARG A 1 188 ? -12.32216 35.35692 -25.23012 1.000 47.90535 185 ARG A C 1
ATOM 1483 O O . ARG A 1 188 ? -11.84944 34.22473 -25.08403 1.000 49.86429 185 ARG A O 1
ATOM 1491 N N . PRO A 1 189 ? -13.50922 35.54961 -25.80193 1.000 45.39923 186 PRO A N 1
ATOM 1492 C CA . PRO A 1 189 ? -14.22790 34.41402 -26.38915 1.000 43.16699 186 PRO A CA 1
ATOM 1493 C C . PRO A 1 189 ? -13.46845 33.84172 -27.57637 1.000 43.59387 186 PRO A C 1
ATOM 1494 O O . PRO A 1 189 ? -12.90687 34.57596 -28.39200 1.000 39.34797 186 PRO A O 1
ATOM 1498 N N . LEU A 1 190 ? -13.45125 32.51247 -27.66107 1.000 46.96534 187 LEU A N 1
ATOM 1499 C CA . LEU A 1 190 ? -12.80774 31.81315 -28.76403 1.000 47.45413 187 LEU A CA 1
ATOM 1500 C C . LEU A 1 190 ? -13.70284 31.66737 -29.98628 1.000 51.34030 187 LEU A C 1
ATOM 1501 O O . LEU A 1 190 ? -13.20372 31.30682 -31.05813 1.000 49.64658 187 LEU A O 1
ATOM 1506 N N . THR A 1 191 ? -14.99980 31.93694 -29.85829 1.000 53.87246 188 THR A N 1
ATOM 1507 C CA . THR A 1 191 ? -15.97197 31.58943 -30.88443 1.000 61.52639 188 THR A CA 1
ATOM 1508 C C . THR A 1 191 ? -16.78229 32.81657 -31.28678 1.000 62.18624 188 THR A C 1
ATOM 1509 O O . THR A 1 191 ? -16.61237 33.91472 -30.74713 1.000 46.38049 188 THR A O 1
ATOM 1513 N N . ILE A 1 192 ? -17.67836 32.60569 -32.25241 1.000 68.55422 189 ILE A N 1
ATOM 1514 C CA . ILE A 1 192 ? -18.57155 33.63931 -32.76465 1.000 73.35170 189 ILE A CA 1
ATOM 1515 C C . ILE A 1 192 ? -19.97358 33.39027 -32.22566 1.000 68.49434 189 ILE A C 1
ATOM 1516 O O . ILE A 1 192 ? -20.41475 34.04358 -31.27311 1.000 58.74616 189 ILE A O 1
ATOM 1521 N N . GLY A 1 193 ? -20.68092 32.44531 -32.84174 1.000 74.49885 190 GLY A N 1
ATOM 1522 C CA . GLY A 1 193 ? -21.99776 32.04372 -32.39033 1.000 67.37996 190 GLY A CA 1
ATOM 1523 C C . GLY A 1 193 ? -22.08729 30.54535 -32.19153 1.000 62.74559 190 GLY A C 1
ATOM 1524 O O . GLY A 1 193 ? -23.15413 30.01129 -31.87399 1.000 67.97606 190 GLY A O 1
ATOM 1525 N N . THR A 1 194 ? -20.96736 29.85589 -32.39210 1.000 64.51555 191 THR A N 1
ATOM 1526 C CA . THR A 1 194 ? -20.87311 28.43201 -32.10163 1.000 68.06637 191 THR A CA 1
ATOM 1527 C C . THR A 1 194 ? -20.57328 28.25365 -30.61286 1.000 62.68769 191 THR A C 1
ATOM 1528 O O . THR A 1 194 ? -20.56215 29.21376 -29.83724 1.000 60.17332 191 THR A O 1
ATOM 1532 N N . VAL A 1 195 ? -20.33331 27.01510 -30.19133 1.000 61.91344 192 VAL A N 1
ATOM 1533 C CA . VAL A 1 195 ? -19.90708 26.71739 -28.82846 1.000 55.45038 192 VAL A CA 1
ATOM 1534 C C . VAL A 1 195 ? -18.42024 26.39380 -28.85604 1.000 51.74164 192 VAL A C 1
ATOM 1535 O O . VAL A 1 195 ? -17.95482 25.64105 -29.72188 1.000 53.81028 192 VAL A O 1
ATOM 1539 N N . GLU A 1 196 ? -17.67323 26.96506 -27.91452 1.000 45.26404 193 GLU A N 1
ATOM 1540 C CA . GLU A 1 196 ? -16.22072 26.86010 -27.89555 1.000 45.57192 193 GLU A CA 1
ATOM 1541 C C . GLU A 1 196 ? -15.70979 25.75685 -26.98084 1.000 40.38638 193 GLU A C 1
ATOM 1542 O O . GLU A 1 196 ? -14.49710 25.52457 -26.93176 1.000 35.52759 193 GLU A O 1
ATOM 1548 N N . SER A 1 197 ? -16.59494 25.07059 -26.26487 1.000 39.47098 194 SER A N 1
ATOM 1549 C CA . SER A 1 197 ? -16.18208 24.15180 -25.21529 1.000 38.38705 194 SER A CA 1
ATOM 1550 C C . SER A 1 197 ? -16.01171 22.73827 -25.75459 1.000 39.61490 194 SER A C 1
ATOM 1551 O O . SER A 1 197 ? -16.77795 22.28300 -26.60940 1.000 40.55263 194 SER A O 1
ATOM 1554 N N . VAL A 1 198 ? -14.99834 22.05024 -25.23930 1.000 40.41488 195 VAL A N 1
ATOM 1555 C CA . VAL A 1 198 ? -14.70286 20.66911 -25.59162 1.000 35.95974 195 VAL A CA 1
ATOM 1556 C C . VAL A 1 198 ? -15.13181 19.77958 -24.43457 1.000 32.51875 195 VAL A C 1
ATOM 1557 O O . VAL A 1 198 ? -15.03660 20.16181 -23.26222 1.000 34.13206 195 VAL A O 1
ATOM 1561 N N . GLN A 1 199 ? -15.60773 18.58391 -24.76866 1.000 35.12047 196 GLN A N 1
ATOM 1562 C CA . GLN A 1 199 ? -16.14969 17.69229 -23.75704 1.000 35.04899 196 GLN A CA 1
ATOM 1563 C C . GLN A 1 199 ? -15.04332 16.88453 -23.08195 1.000 34.34567 196 GLN A C 1
ATOM 1564 O O . GLN A 1 199 ? -13.91582 16.77513 -23.57278 1.000 38.46133 196 GLN A O 1
ATOM 1570 N N . LYS A 1 200 ? -15.39560 16.30639 -21.93395 1.000 35.33965 197 LYS A N 1
ATOM 1571 C CA . LYS A 1 200 ? -14.42206 15.60106 -21.10901 1.000 39.19228 197 LYS A CA 1
ATOM 1572 C C . LYS A 1 200 ? -13.92388 14.33148 -21.78839 1.000 39.72796 197 LYS A C 1
ATOM 1573 O O . LYS A 1 200 ? -12.75613 13.95972 -21.62309 1.000 37.72727 197 LYS A O 1
ATOM 1579 N N . GLY A 1 201 ? -14.78496 13.66025 -22.55537 1.000 35.16525 198 GLY A N 1
ATOM 1580 C CA . GLY A 1 201 ? -14.43353 12.39778 -23.17903 1.000 35.60069 198 GLY A CA 1
ATOM 1581 C C . GLY A 1 201 ? -13.47947 12.48951 -24.34810 1.000 38.19895 198 GLY A C 1
ATOM 1582 O O . GLY A 1 201 ? -12.98074 11.45578 -24.80356 1.000 40.92242 198 GLY A O 1
ATOM 1583 N N . VAL A 1 202 ? -13.21428 13.69898 -24.84437 1.000 38.51098 199 VAL A N 1
ATOM 1584 C CA . VAL A 1 202 ? -12.28068 13.86377 -25.95524 1.000 35.32635 199 VAL A CA 1
ATOM 1585 C C . VAL A 1 202 ? -10.89517 13.36603 -25.56503 1.000 33.12349 199 VAL A C 1
ATOM 1586 O O . VAL A 1 202 ? -10.17506 12.78152 -26.38349 1.000 36.77032 199 VAL A O 1
ATOM 1590 N N . PHE A 1 203 ? -10.51145 13.56334 -24.30510 1.000 35.01379 200 PHE A N 1
ATOM 1591 C CA . PHE A 1 203 ? -9.16940 13.24569 -23.82094 1.000 34.38980 200 PHE A CA 1
ATOM 1592 C C . PHE A 1 203 ? -9.12354 11.93106 -23.05165 1.000 33.02620 200 PHE A C 1
ATOM 1593 O O . PHE A 1 203 ? -8.37616 11.80266 -22.07814 1.000 40.69600 200 PHE A O 1
ATOM 1601 N N . ASP A 1 204 ? -9.90022 10.92869 -23.47220 1.000 35.29843 201 ASP A N 1
ATOM 1602 C CA . ASP A 1 204 ? -9.89352 9.64993 -22.76717 1.000 33.29936 201 ASP A CA 1
ATOM 1603 C C . ASP A 1 204 ? -8.57442 8.90543 -22.94768 1.000 32.67354 201 ASP A C 1
ATOM 1604 O O . ASP A 1 204 ? -8.18153 8.12789 -22.07159 1.000 32.53471 201 ASP A O 1
ATOM 1609 N N . ILE A 1 205 ? -7.87689 9.13664 -24.06320 1.000 35.57185 202 ILE A N 1
ATOM 1610 C CA . ILE A 1 205 ? -6.62418 8.43395 -24.33374 1.000 30.18782 202 ILE A CA 1
ATOM 1611 C C . ILE A 1 205 ? -5.53432 8.87591 -23.37588 1.000 32.47367 202 ILE A C 1
ATOM 1612 O O . ILE A 1 205 ? -4.76586 8.05363 -22.86295 1.000 36.21224 202 ILE A O 1
ATOM 1617 N N . PHE A 1 206 ? -5.41721 10.17905 -23.16243 1.000 35.32156 203 PHE A N 1
ATOM 1618 C CA . PHE A 1 206 ? -4.26989 10.71928 -22.45588 1.000 33.49890 203 PHE A CA 1
ATOM 1619 C C . PHE A 1 206 ? -4.33150 10.37806 -20.97410 1.000 38.57721 203 PHE A C 1
ATOM 1620 O O . PHE A 1 206 ? -5.39928 10.40422 -20.35473 1.000 39.23582 203 PHE A O 1
ATOM 1628 N N . ASP A 1 207 ? -3.16898 10.04654 -20.40765 1.000 37.13675 204 ASP A N 1
ATOM 1629 C CA . ASP A 1 207 ? -3.08987 9.82962 -18.96911 1.000 33.69044 204 ASP A CA 1
ATOM 1630 C C . ASP A 1 207 ? -3.36828 11.11318 -18.19984 1.000 33.62836 204 ASP A C 1
ATOM 1631 O O . ASP A 1 207 ? -3.95984 11.06793 -17.11572 1.000 36.03608 204 ASP A O 1
ATOM 1636 N N . TYR A 1 208 ? -2.96732 12.26001 -18.74629 1.000 38.48604 205 TYR A N 1
ATOM 1637 C CA . TYR A 1 208 ? -3.17186 13.53807 -18.08265 1.000 31.04972 205 TYR A CA 1
ATOM 1638 C C . TYR A 1 208 ? -3.30360 14.64058 -19.12294 1.000 31.94089 205 TYR A C 1
ATOM 1639 O O . TYR A 1 208 ? -2.83185 14.51735 -20.25698 1.000 30.55997 205 TYR A O 1
ATOM 1648 N N . VAL A 1 209 ? -3.95202 15.72938 -18.71647 1.000 33.99699 206 VAL A N 1
ATOM 1649 C CA . VAL A 1 209 ? -4.19594 16.88296 -19.57583 1.000 31.48634 206 VAL A CA 1
ATOM 1650 C C . VAL A 1 209 ? -3.79759 18.12900 -18.79634 1.000 35.11681 206 VAL A C 1
ATOM 1651 O O . VAL A 1 209 ? -4.42524 18.45796 -17.78071 1.000 38.72248 206 VAL A O 1
ATOM 1655 N N . MET A 1 210 ? -2.75814 18.81746 -19.25963 1.000 25.64017 207 MET A N 1
ATOM 1656 C CA . MET A 1 210 ? -2.33884 20.08630 -18.67831 1.000 26.14089 207 MET A CA 1
ATOM 1657 C C . MET A 1 210 ? -2.81313 21.20977 -19.58976 1.000 28.43380 207 MET A C 1
ATOM 1658 O O . MET A 1 210 ? -2.41382 21.27822 -20.75810 1.000 34.81077 207 MET A O 1
ATOM 1663 N N . LEU A 1 211 ? -3.65583 22.08749 -19.05737 1.000 26.96526 208 LEU A N 1
ATOM 1664 C CA . LEU A 1 211 ? -4.39606 23.03231 -19.87482 1.000 26.01315 208 LEU A CA 1
ATOM 1665 C C . LEU A 1 211 ? -4.11109 24.47176 -19.47121 1.000 27.18383 208 LEU A C 1
ATOM 1666 O O . LEU A 1 211 ? -3.55712 24.75410 -18.40437 1.000 23.27519 208 LEU A O 1
ATOM 1671 N N . GLY A 1 212 ? -4.50877 25.37331 -20.35647 1.000 27.71888 209 GLY A N 1
ATOM 1672 C CA . GLY A 1 212 ? -4.49772 26.79645 -20.07220 1.000 22.87698 209 GLY A CA 1
ATOM 1673 C C . GLY A 1 212 ? -5.53868 27.47592 -20.92982 1.000 22.09344 209 GLY A C 1
ATOM 1674 O O . GLY A 1 212 ? -5.84508 27.01943 -22.03393 1.000 25.61392 209 GLY A O 1
ATOM 1675 N N . HIS A 1 213 ? -6.10832 28.55923 -20.39266 1.000 23.85053 210 HIS A N 1
ATOM 1676 C CA . HIS A 1 213 ? -7.05320 29.47980 -21.03103 1.000 25.51714 210 HIS A CA 1
ATOM 1677 C C . HIS A 1 213 ? -7.92381 30.10804 -19.95589 1.000 29.70397 210 HIS A C 1
ATOM 1678 O O . HIS A 1 213 ? -8.08761 31.33091 -19.91074 1.000 33.54824 210 HIS A O 1
ATOM 1685 N N . LEU A 1 214 ? -8.50003 29.26788 -19.10069 1.000 28.25094 211 LEU A N 1
ATOM 1686 C CA . LEU A 1 214 ? -9.31812 29.73698 -17.99340 1.000 23.58672 211 LEU A CA 1
ATOM 1687 C C . LEU A 1 214 ? -8.40102 30.14302 -16.84891 1.000 32.20519 211 LEU A C 1
ATOM 1688 O O . LEU A 1 214 ? -7.59361 29.33634 -16.37442 1.000 35.32210 211 LEU A O 1
ATOM 1693 N N . HIS A 1 215 ? -8.51959 31.39545 -16.41358 1.000 36.30940 212 HIS A N 1
ATOM 1694 C CA . HIS A 1 215 ? -7.57527 31.96975 -15.46656 1.000 29.05974 212 HIS A CA 1
ATOM 1695 C C . HIS A 1 215 ? -7.83539 31.54807 -14.02812 1.000 33.10493 212 HIS A C 1
ATOM 1696 O O . HIS A 1 215 ? -6.95183 31.72495 -13.18324 1.000 34.87896 212 HIS A O 1
ATOM 1703 N N . HIS A 1 216 ? -9.01044 31.00528 -13.72908 1.000 40.07662 213 HIS A N 1
ATOM 1704 C CA . HIS A 1 216 ? -9.27602 30.46003 -12.40231 1.000 36.87999 213 HIS A CA 1
ATOM 1705 C C . HIS A 1 216 ? -8.57110 29.11701 -12.26284 1.000 35.45379 213 HIS A C 1
ATOM 1706 O O . HIS A 1 216 ? -8.83356 28.20930 -13.06019 1.000 38.85645 213 HIS A O 1
ATOM 1713 N N . PRO A 1 217 ? -7.67537 28.94711 -11.28414 1.000 36.34896 214 PRO A N 1
ATOM 1714 C CA . PRO A 1 217 ? -6.96249 27.66080 -11.16678 1.000 35.40894 214 PRO A CA 1
ATOM 1715 C C . PRO A 1 217 ? -7.88317 26.47288 -10.95198 1.000 35.81116 214 PRO A C 1
ATOM 1716 O O . PRO A 1 217 ? -7.62956 25.39093 -11.49660 1.000 33.24184 214 PRO A O 1
ATOM 1720 N N . PHE A 1 218 ? -8.94897 26.64213 -10.17290 1.000 42.23545 215 PHE A N 1
ATOM 1721 C CA . PHE A 1 218 ? -9.92655 25.58300 -9.93270 1.000 43.05912 215 PHE A CA 1
ATOM 1722 C C . PHE A 1 218 ? -11.13911 25.71769 -10.84130 1.000 39.65828 215 PHE A C 1
ATOM 1723 O O . PHE A 1 218 ? -12.27258 25.46131 -10.42251 1.000 44.74245 215 PHE A O 1
ATOM 1731 N N . SER A 1 219 ? -10.92646 26.12470 -12.09511 1.000 40.68591 216 SER A N 1
ATOM 1732 C CA . SER A 1 219 ? -12.04739 26.26138 -13.01742 1.000 41.93674 216 SER A CA 1
ATOM 1733 C C . SER A 1 219 ? -12.65388 24.90928 -13.35975 1.000 41.32140 216 SER A C 1
ATOM 1734 O O . SER A 1 219 ? -13.86706 24.80723 -13.57237 1.000 40.82554 216 SER A O 1
ATOM 1737 N N . ILE A 1 220 ? -11.83314 23.86658 -13.41100 1.000 42.51741 217 ILE A N 1
ATOM 1738 C CA . ILE A 1 220 ? -12.28289 22.50851 -13.68248 1.000 45.76530 217 ILE A CA 1
ATOM 1739 C C . ILE A 1 220 ? -11.69504 21.61953 -12.59575 1.000 43.46753 217 ILE A C 1
ATOM 1740 O O . ILE A 1 220 ? -10.46986 21.46329 -12.50865 1.000 44.19271 217 ILE A O 1
ATOM 1745 N N . GLU A 1 221 ? -12.55916 21.06344 -11.75119 1.000 43.74935 218 GLU A N 1
ATOM 1746 C CA . GLU A 1 221 ? -12.15159 20.08854 -10.74617 1.000 48.59451 218 GLU A CA 1
ATOM 1747 C C . GLU A 1 221 ? -12.25618 18.70319 -11.37160 1.000 51.91951 218 GLU A C 1
ATOM 1748 O O . GLU A 1 221 ? -13.35929 18.22022 -11.64951 1.000 52.36438 218 GLU A O 1
ATOM 1754 N N . ASP A 1 222 ? -11.11003 18.07151 -11.60731 1.000 47.04554 219 ASP A N 1
ATOM 1755 C CA . ASP A 1 222 ? -11.08700 16.75799 -12.23229 1.000 47.70434 219 ASP A CA 1
ATOM 1756 C C . ASP A 1 222 ? -9.76983 16.07892 -11.89575 1.000 49.78764 219 ASP A C 1
ATOM 1757 O O . ASP A 1 222 ? -8.77706 16.73444 -11.56842 1.000 47.34436 219 ASP A O 1
ATOM 1762 N N . ASP A 1 223 ? -9.77752 14.74775 -11.98100 1.000 43.15541 220 ASP A N 1
ATOM 1763 C CA . ASP A 1 223 ? -8.57397 13.97998 -11.69039 1.000 43.84489 220 ASP A CA 1
ATOM 1764 C C . ASP A 1 223 ? -7.62099 13.93640 -12.87851 1.000 42.80486 220 ASP A C 1
ATOM 1765 O O . ASP A 1 223 ? -6.40795 13.79446 -12.68804 1.000 36.27404 220 ASP A O 1
ATOM 1770 N N . LYS A 1 224 ? -8.14252 14.06714 -14.09882 1.000 44.77455 221 LYS A N 1
ATOM 1771 C CA . LYS A 1 224 ? -7.35247 13.92016 -15.31477 1.000 37.34943 221 LYS A CA 1
ATOM 1772 C C . LYS A 1 224 ? -7.08795 15.23101 -16.04168 1.000 38.71395 221 LYS A C 1
ATOM 1773 O O . LYS A 1 224 ? -6.07069 15.34501 -16.72872 1.000 37.61356 221 LYS A O 1
ATOM 1779 N N . ILE A 1 225 ? -7.96761 16.22092 -15.90562 1.000 37.39013 222 ILE A N 1
ATOM 1780 C CA . ILE A 1 225 ? -7.85554 17.49154 -16.61199 1.000 37.80038 222 ILE A CA 1
ATOM 1781 C C . ILE A 1 225 ? -7.81728 18.61709 -15.58860 1.000 36.56219 222 ILE A C 1
ATOM 1782 O O . ILE A 1 225 ? -8.58714 18.61187 -14.62204 1.000 44.36241 222 ILE A O 1
ATOM 1787 N N . LYS A 1 226 ? -6.92583 19.58438 -15.80127 1.000 37.20552 223 LYS A N 1
ATOM 1788 C CA . LYS A 1 226 ? -6.74869 20.64913 -14.82438 1.000 34.81682 223 LYS A CA 1
ATOM 1789 C C . LYS A 1 226 ? -6.10435 21.86217 -15.48100 1.000 32.58643 223 LYS A C 1
ATOM 1790 O O . LYS A 1 226 ? -5.17941 21.72414 -16.28637 1.000 29.03088 223 LYS A O 1
ATOM 1796 N N . TYR A 1 227 ? -6.59652 23.04480 -15.11897 1.000 34.72073 224 TYR A N 1
ATOM 1797 C CA . TYR A 1 227 ? -6.03082 24.30605 -15.57355 1.000 29.71436 224 TYR A CA 1
ATOM 1798 C C . TYR A 1 227 ? -5.02318 24.82926 -14.56059 1.000 27.44652 224 TYR A C 1
ATOM 1799 O O . TYR A 1 227 ? -5.17577 24.64867 -13.35071 1.000 30.16799 224 TYR A O 1
ATOM 1808 N N . SER A 1 228 ? -3.98970 25.49423 -15.06584 1.000 24.12672 225 SER A N 1
ATOM 1809 C CA . SER A 1 228 ? -3.04333 26.13226 -14.16407 1.000 23.53259 225 SER A CA 1
ATOM 1810 C C . SER A 1 228 ? -3.60146 27.42521 -13.58840 1.000 34.17031 225 SER A C 1
ATOM 1811 O O . SER A 1 228 ? -3.37139 27.73641 -12.41425 1.000 33.86964 225 SER A O 1
ATOM 1814 N N . GLY A 1 229 ? -4.33393 28.18479 -14.39428 1.000 37.36960 226 GLY A N 1
ATOM 1815 C CA . GLY A 1 229 ? -4.76454 29.50822 -14.00787 1.000 33.52066 226 GLY A CA 1
ATOM 1816 C C . GLY A 1 229 ? -3.73685 30.56263 -14.37474 1.000 35.23870 226 GLY A C 1
ATOM 1817 O O . GLY A 1 229 ? -2.58589 30.27610 -14.71592 1.000 30.24223 226 GLY A O 1
ATOM 1818 N N . SER A 1 230 ? -4.17372 31.81577 -14.30708 1.000 30.19849 227 SER A N 1
ATOM 1819 C CA . SER A 1 230 ? -3.29758 32.92482 -14.64076 1.000 25.75737 227 SER A CA 1
ATOM 1820 C C . SER A 1 230 ? -2.29001 33.17083 -13.52170 1.000 24.08213 227 SER A C 1
ATOM 1821 O O . SER A 1 230 ? -2.47687 32.75554 -12.37557 1.000 28.57569 227 SER A O 1
ATOM 1824 N N . LEU A 1 231 ? -1.20277 33.85905 -13.87516 1.000 22.58132 228 LEU A N 1
ATOM 1825 C CA . LEU A 1 231 ? -0.17323 34.17634 -12.89179 1.000 26.93186 228 LEU A CA 1
ATOM 1826 C C . LEU A 1 231 ? -0.64375 35.23508 -11.90200 1.000 29.55620 228 LEU A C 1
ATOM 1827 O O . LEU A 1 231 ? -0.19302 35.25054 -10.75021 1.000 28.37611 228 LEU A O 1
ATOM 1832 N N . LEU A 1 232 ? -1.53989 36.12299 -12.32693 1.000 28.02888 229 LEU A N 1
ATOM 1833 C CA . LEU A 1 232 ? -2.04344 37.19212 -11.47997 1.000 25.90246 229 LEU A CA 1
ATOM 1834 C C . LEU A 1 232 ? -3.53892 37.34796 -11.71224 1.000 25.13853 229 LEU A C 1
ATOM 1835 O O . LEU A 1 232 ? -4.12313 36.72138 -12.59924 1.000 24.10684 229 LEU A O 1
ATOM 1840 N N . GLN A 1 233 ? -4.16042 38.18984 -10.89165 1.000 32.13528 230 GLN A N 1
ATOM 1841 C CA . GLN A 1 233 ? -5.54609 38.59093 -11.10514 1.000 34.12403 230 GLN A CA 1
ATOM 1842 C C . GLN A 1 233 ? -5.56673 39.64093 -12.20888 1.000 34.03849 230 GLN A C 1
ATOM 1843 O O . GLN A 1 233 ? -5.05091 40.74863 -12.02935 1.000 41.03820 230 GLN A O 1
ATOM 1849 N N . TYR A 1 234 ? -6.15007 39.29744 -13.35581 1.000 34.89376 231 TYR A N 1
ATOM 1850 C CA . TYR A 1 234 ? -6.14700 40.17541 -14.51911 1.000 34.65518 231 TYR A CA 1
ATOM 1851 C C . TYR A 1 234 ? -7.49558 40.84135 -14.75766 1.000 32.71335 231 TYR A C 1
ATOM 1852 O O . TYR A 1 234 ? -7.68001 41.49623 -15.78868 1.000 34.23703 231 TYR A O 1
ATOM 1861 N N . SER A 1 235 ? -8.43642 40.69351 -13.82986 1.000 31.00096 232 SER A N 1
ATOM 1862 C CA . SER A 1 235 ? -9.71977 41.37461 -13.90782 1.000 31.35389 232 SER A CA 1
ATOM 1863 C C . SER A 1 235 ? -10.33637 41.37574 -12.52004 1.000 34.80917 232 SER A C 1
ATOM 1864 O O . SER A 1 235 ? -9.95157 40.58951 -11.65066 1.000 37.87514 232 SER A O 1
ATOM 1867 N N . PHE A 1 236 ? -11.30291 42.26933 -12.32308 1.000 33.51164 233 PHE A N 1
ATOM 1868 C CA . PHE A 1 236 ? -11.95901 42.37271 -11.02820 1.000 36.18521 233 PHE A CA 1
ATOM 1869 C C . PHE A 1 236 ? -12.97922 41.26808 -10.79543 1.000 39.90558 233 PHE A C 1
ATOM 1870 O O . PHE A 1 236 ? -13.45991 41.11918 -9.66653 1.000 37.89602 233 PHE A O 1
ATOM 1878 N N . SER A 1 237 ? -13.31452 40.49091 -11.82799 1.000 36.66982 234 SER A N 1
ATOM 1879 C CA . SER A 1 237 ? -14.10387 39.28456 -11.61354 1.000 35.16026 234 SER A CA 1
ATOM 1880 C C . SER A 1 237 ? -13.34430 38.27498 -10.76585 1.000 46.22810 234 SER A C 1
ATOM 1881 O O . SER A 1 237 ? -13.95856 37.46840 -10.05856 1.000 58.08751 234 SER A O 1
ATOM 1884 N N . GLU A 1 238 ? -12.01381 38.30007 -10.82900 1.000 42.66754 235 GLU A N 1
ATOM 1885 C CA . GLU A 1 238 ? -11.16484 37.41258 -10.04883 1.000 42.29755 235 GLU A CA 1
ATOM 1886 C C . GLU A 1 238 ? -10.61387 38.08513 -8.80047 1.000 43.28288 235 GLU A C 1
ATOM 1887 O O . GLU A 1 238 ? -9.69503 37.54572 -8.17504 1.000 43.85266 235 GLU A O 1
ATOM 1893 N N . ALA A 1 239 ? -11.15420 39.24557 -8.42862 1.000 42.36967 236 ALA A N 1
ATOM 1894 C CA . ALA A 1 239 ? -10.63395 40.00986 -7.30090 1.000 39.51743 236 ALA A CA 1
ATOM 1895 C C . ALA A 1 239 ? -10.66182 39.17967 -6.02444 1.000 42.86108 236 ALA A C 1
ATOM 1896 O O . ALA A 1 239 ? -11.71432 38.67590 -5.62060 1.000 41.80597 236 ALA A O 1
ATOM 1898 N N . GLY A 1 240 ? -9.49623 39.03073 -5.39663 1.000 48.60803 237 GLY A N 1
ATOM 1899 C CA . GLY A 1 240 ? -9.36209 38.31552 -4.15300 1.000 43.20692 237 GLY A CA 1
ATOM 1900 C C . GLY A 1 240 ? -9.00789 36.84800 -4.29155 1.000 39.26264 237 GLY A C 1
ATOM 1901 O O . GLY A 1 240 ? -8.42011 36.27582 -3.36782 1.000 41.07420 237 GLY A O 1
ATOM 1902 N N . GLN A 1 241 ? -9.34458 36.22247 -5.41628 1.000 37.33132 238 GLN A N 1
ATOM 1903 C CA . GLN A 1 241 ? -9.10414 34.79340 -5.55159 1.000 46.38757 238 GLN A CA 1
ATOM 1904 C C . GLN A 1 241 ? -7.61872 34.50546 -5.74533 1.000 42.05143 238 GLN A C 1
ATOM 1905 O O . GLN A 1 241 ? -6.88047 35.28622 -6.35280 1.000 33.21375 238 GLN A O 1
ATOM 1911 N N . ALA A 1 242 ? -7.18603 33.36630 -5.20977 1.000 44.42008 239 ALA A N 1
ATOM 1912 C CA . ALA A 1 242 ? -5.77833 33.00053 -5.22366 1.000 39.30577 239 ALA A CA 1
ATOM 1913 C C . ALA A 1 242 ? -5.35790 32.51193 -6.60186 1.000 36.28527 239 ALA A C 1
ATOM 1914 O O . ALA A 1 242 ? -6.09621 31.78924 -7.27718 1.000 36.39433 239 ALA A O 1
ATOM 1916 N N . LYS A 1 243 ? -4.16158 32.91701 -7.01457 1.000 32.60417 240 LYS A N 1
ATOM 1917 C CA . LYS A 1 243 ? -3.58564 32.51162 -8.28427 1.000 33.42735 240 LYS A CA 1
ATOM 1918 C C . LYS A 1 243 ? -2.17588 31.98875 -8.04262 1.000 32.32841 240 LYS A C 1
ATOM 1919 O O . LYS A 1 243 ? -1.57675 32.22187 -6.99017 1.000 30.37298 240 LYS A O 1
ATOM 1925 N N . GLY A 1 244 ? -1.65075 31.26664 -9.02758 1.000 30.35781 241 GLY A N 1
ATOM 1926 C CA . GLY A 1 244 ? -0.31301 30.72382 -8.90815 1.000 28.53330 241 GLY A CA 1
ATOM 1927 C C . GLY A 1 244 ? 0.00068 29.66347 -9.94129 1.000 27.96187 241 GLY A C 1
ATOM 1928 O O . GLY A 1 244 ? -0.32677 29.82044 -11.12206 1.000 31.69201 241 GLY A O 1
ATOM 1929 N N . TYR A 1 245 ? 0.63718 28.57784 -9.51029 1.000 22.20610 242 TYR A N 1
ATOM 1930 C CA . TYR A 1 245 ? 1.01011 27.49035 -10.39931 1.000 26.50700 242 TYR A CA 1
ATOM 1931 C C . TYR A 1 245 ? 0.64301 26.15816 -9.75815 1.000 29.65206 242 TYR A C 1
ATOM 1932 O O . TYR A 1 245 ? 0.22258 26.09524 -8.59943 1.000 32.27300 242 TYR A O 1
ATOM 1941 N N . ARG A 1 246 ? 0.79821 25.08471 -10.53273 1.000 27.96249 243 ARG A N 1
ATOM 1942 C CA . ARG A 1 246 ? 0.46308 23.73534 -10.09737 1.000 29.74308 243 ARG A CA 1
ATOM 1943 C C . ARG A 1 246 ? 1.68768 22.83789 -10.18951 1.000 29.66517 243 ARG A C 1
ATOM 1944 O O . ARG A 1 246 ? 2.49722 22.96910 -11.11448 1.000 30.35201 243 ARG A O 1
ATOM 1952 N N . ARG A 1 247 ? 1.81036 21.92241 -9.23053 1.000 33.31879 244 ARG A N 1
ATOM 1953 C CA . ARG A 1 247 ? 2.85908 20.91058 -9.22038 1.000 37.34907 244 ARG A CA 1
ATOM 1954 C C . ARG A 1 247 ? 2.23725 19.54452 -9.46678 1.000 34.54967 244 ARG A C 1
ATOM 1955 O O . ARG A 1 247 ? 1.23964 19.18659 -8.83196 1.000 38.76233 244 ARG A O 1
ATOM 1963 N N . LEU A 1 248 ? 2.83152 18.78604 -10.38213 1.000 35.95208 245 LEU A N 1
ATOM 1964 C CA . LEU A 1 248 ? 2.34285 17.46452 -10.75033 1.000 39.87995 245 LEU A CA 1
ATOM 1965 C C . LEU A 1 248 ? 3.50102 16.48239 -10.66092 1.000 41.14974 245 LEU A C 1
ATOM 1966 O O . LEU A 1 248 ? 4.53250 16.67585 -11.31284 1.000 40.82795 245 LEU A O 1
ATOM 1971 N N . THR A 1 249 ? 3.33784 15.44198 -9.84542 1.000 44.80964 246 THR A N 1
ATOM 1972 C CA . THR A 1 249 ? 4.36837 14.43172 -9.63404 1.000 50.45928 246 THR A CA 1
ATOM 1973 C C . THR A 1 249 ? 3.81712 13.07191 -10.03499 1.000 49.79620 246 THR A C 1
ATOM 1974 O O . THR A 1 249 ? 2.78106 12.64208 -9.51707 1.000 55.94070 246 THR A O 1
ATOM 1978 N N . ILE A 1 250 ? 4.50086 12.40585 -10.95982 1.000 50.66121 247 ILE A N 1
ATOM 1979 C CA . ILE A 1 250 ? 4.21114 11.01674 -11.29524 1.000 54.14467 247 ILE A CA 1
ATOM 1980 C C . ILE A 1 250 ? 5.13132 10.15572 -10.44063 1.000 60.27865 247 ILE A C 1
ATOM 1981 O O . ILE A 1 250 ? 6.35192 10.18950 -10.60707 1.000 57.71927 247 ILE A O 1
ATOM 1986 N N . ASN A 1 251 ? 4.55454 9.39447 -9.51514 1.000 64.39709 248 ASN A N 1
ATOM 1987 C CA . ASN A 1 251 ? 5.33190 8.57399 -8.58996 1.000 71.51120 248 ASN A CA 1
ATOM 1988 C C . ASN A 1 251 ? 5.06293 7.10365 -8.90358 1.000 76.13442 248 ASN A C 1
ATOM 1989 O O . ASN A 1 251 ? 4.23322 6.44813 -8.26970 1.000 74.08866 248 ASN A O 1
ATOM 1994 N N . ASP A 1 252 ? 5.79066 6.58893 -9.89505 1.000 78.58553 249 ASP A N 1
ATOM 1995 C CA . ASP A 1 252 ? 5.69649 5.19875 -10.34031 1.000 79.62068 249 ASP A CA 1
ATOM 1996 C C . ASP A 1 252 ? 4.25641 4.83357 -10.70039 1.000 72.84276 249 ASP A C 1
ATOM 1997 O O . ASP A 1 252 ? 3.63451 3.95179 -10.10522 1.000 68.21191 249 ASP A O 1
ATOM 2002 N N . GLY A 1 253 ? 3.73058 5.54456 -11.69711 1.000 73.13477 250 GLY A N 1
ATOM 2003 C CA . GLY A 1 253 ? 2.39398 5.30294 -12.19248 1.000 76.21183 250 GLY A CA 1
ATOM 2004 C C . GLY A 1 253 ? 1.27213 5.91907 -11.38522 1.000 76.46311 250 GLY A C 1
ATOM 2005 O O . GLY A 1 253 ? 0.11342 5.84033 -11.81310 1.000 79.18207 250 GLY A O 1
ATOM 2006 N N . ILE A 1 254 ? 1.56442 6.52867 -10.23942 1.000 72.30187 251 ILE A N 1
ATOM 2007 C CA . ILE A 1 254 ? 0.55176 7.13625 -9.38051 1.000 70.14741 251 ILE A CA 1
ATOM 2008 C C . ILE A 1 254 ? 0.67467 8.64801 -9.52513 1.000 63.95596 251 ILE A C 1
ATOM 2009 O O . ILE A 1 254 ? 1.66490 9.24700 -9.08618 1.000 53.95834 251 ILE A O 1
ATOM 2014 N N . ILE A 1 255 ? -0.33512 9.26473 -10.13223 1.000 58.75993 252 ILE A N 1
ATOM 2015 C CA . ILE A 1 255 ? -0.30511 10.68272 -10.47461 1.000 58.61347 252 ILE A CA 1
ATOM 2016 C C . ILE A 1 255 ? -0.95288 11.48468 -9.35198 1.000 59.88070 252 ILE A C 1
ATOM 2017 O O . ILE A 1 255 ? -2.05233 11.15237 -8.89259 1.000 61.76063 252 ILE A O 1
ATOM 2022 N N . ASN A 1 256 ? -0.27207 12.54390 -8.90971 1.000 56.58957 253 ASN A N 1
ATOM 2023 C CA . ASN A 1 256 ? -0.77136 13.41709 -7.85510 1.000 57.56557 253 ASN A CA 1
ATOM 2024 C C . ASN A 1 256 ? -0.51578 14.86831 -8.23693 1.000 59.10736 253 ASN A C 1
ATOM 2025 O O . ASN A 1 256 ? 0.56708 15.20928 -8.72217 1.000 55.75174 253 ASN A O 1
ATOM 2030 N N . ASP A 1 257 ? -1.51460 15.72035 -8.00851 1.000 54.89928 254 ASP A N 1
ATOM 2031 C CA . ASP A 1 257 ? -1.45926 17.11997 -8.40519 1.000 46.28031 254 ASP A CA 1
ATOM 2032 C C . ASP A 1 257 ? -1.88990 18.00588 -7.24603 1.000 45.37906 254 ASP A C 1
ATOM 2033 O O . ASP A 1 257 ? -2.84083 17.68386 -6.52688 1.000 46.16936 254 ASP A O 1
ATOM 2038 N N . VAL A 1 258 ? -1.19300 19.13029 -7.07684 1.000 42.48931 255 VAL A N 1
ATOM 2039 C CA . VAL A 1 258 ? -1.51651 20.08991 -6.02817 1.000 37.85953 255 VAL A CA 1
ATOM 2040 C C . VAL A 1 258 ? -1.21744 21.49568 -6.53478 1.000 38.26437 255 VAL A C 1
ATOM 2041 O O . VAL A 1 258 ? -0.36243 21.69845 -7.40175 1.000 37.85648 255 VAL A O 1
ATOM 2045 N N . PHE A 1 259 ? -1.94235 22.46843 -5.98991 1.000 37.56241 256 PHE A N 1
ATOM 2046 C CA . PHE A 1 259 ? -1.83351 23.86596 -6.38246 1.000 30.89951 256 PHE A CA 1
ATOM 2047 C C . PHE A 1 259 ? -1.00633 24.62561 -5.35239 1.000 30.98480 256 PHE A C 1
ATOM 2048 O O . PHE A 1 259 ? -1.16570 24.42779 -4.14391 1.000 31.31402 256 PHE A O 1
ATOM 2056 N N . ILE A 1 260 ? -0.11218 25.48200 -5.83627 1.000 25.78620 257 ILE A N 1
ATOM 2057 C CA . ILE A 1 260 ? 0.75507 26.26685 -4.96219 1.000 25.38038 257 ILE A CA 1
ATOM 2058 C C . ILE A 1 260 ? 0.48108 27.74484 -5.20798 1.000 27.02286 257 ILE A C 1
ATOM 2059 O O . ILE A 1 260 ? 0.77167 28.25647 -6.29850 1.000 30.15935 257 ILE A O 1
ATOM 2064 N N . PRO A 1 261 ? -0.07237 28.46504 -4.23819 1.000 30.58557 258 PRO A N 1
ATOM 2065 C CA . PRO A 1 261 ? -0.41437 29.87024 -4.47367 1.000 29.91926 258 PRO A CA 1
ATOM 2066 C C . PRO A 1 261 ? 0.82067 30.75736 -4.48932 1.000 33.96110 258 PRO A C 1
ATOM 2067 O O . PRO A 1 261 ? 1.81428 30.49839 -3.80552 1.000 35.70938 258 PRO A O 1
ATOM 2071 N N . LEU A 1 262 ? 0.74599 31.81619 -5.29100 1.000 32.71890 259 LEU A N 1
ATOM 2072 C CA . LEU A 1 262 ? 1.75572 32.86450 -5.31965 1.000 30.62072 259 LEU A CA 1
ATOM 2073 C C . LEU A 1 262 ? 1.15893 34.15049 -4.76332 1.000 25.76296 259 LEU A C 1
ATOM 2074 O O . LEU A 1 262 ? -0.02171 34.44143 -4.98102 1.000 26.29241 259 LEU A O 1
ATOM 2079 N N . LYS A 1 263 ? 1.97527 34.91604 -4.03658 1.000 30.27670 260 LYS A N 1
ATOM 2080 C CA . LYS A 1 263 ? 1.50943 36.14879 -3.41694 1.000 27.11116 260 LYS A CA 1
ATOM 2081 C C . LYS A 1 263 ? 1.97060 37.33770 -4.24031 1.000 29.68392 260 LYS A C 1
ATOM 2082 O O . LYS A 1 263 ? 3.18616 37.54698 -4.38322 1.000 33.44937 260 LYS A O 1
ATOM 2088 N N . PRO A 1 264 ? 1.06109 38.13379 -4.79012 1.000 27.13378 261 PRO A N 1
ATOM 2089 C CA . PRO A 1 264 ? 1.46884 39.24680 -5.64929 1.000 24.93000 261 PRO A CA 1
ATOM 2090 C C . PRO A 1 264 ? 1.92984 40.45697 -4.85070 1.000 26.23436 261 PRO A C 1
ATOM 2091 O O . PRO A 1 264 ? 1.69897 40.57492 -3.64606 1.000 31.57818 261 PRO A O 1
ATOM 2095 N N . LEU A 1 265 ? 2.60404 41.36472 -5.56230 1.000 27.88681 262 LEU A N 1
ATOM 2096 C CA . LEU A 1 265 ? 2.95671 42.65578 -4.98161 1.000 25.70785 262 LEU A CA 1
ATOM 2097 C C . LEU A 1 265 ? 1.71618 43.38094 -4.47922 1.000 26.39099 262 LEU A C 1
ATOM 2098 O O . LEU A 1 265 ? 1.75447 44.05158 -3.44056 1.000 28.04511 262 LEU A O 1
ATOM 2103 N N . ARG A 1 266 ? 0.60800 43.25653 -5.20699 1.000 25.80353 263 ARG A N 1
ATOM 2104 C CA . ARG A 1 266 ? -0.67956 43.77534 -4.77453 1.000 30.39862 263 ARG A CA 1
ATOM 2105 C C . ARG A 1 266 ? -1.77531 42.97112 -5.45658 1.000 30.73576 263 ARG A C 1
ATOM 2106 O O . ARG A 1 266 ? -1.54351 42.29968 -6.46499 1.000 31.09100 263 ARG A O 1
ATOM 2114 N N . GLN A 1 267 ? -2.97367 43.04164 -4.88919 1.000 36.47881 264 GLN A N 1
ATOM 2115 C CA . GLN A 1 267 ? -4.12188 42.29490 -5.37115 1.000 33.93886 264 GLN A CA 1
ATOM 2116 C C . GLN A 1 267 ? -5.12822 43.24594 -6.01072 1.000 34.61032 264 GLN A C 1
ATOM 2117 O O . GLN A 1 267 ? -4.87190 44.44422 -6.17561 1.000 33.03571 264 GLN A O 1
ATOM 2123 N N . LEU A 1 268 ? -6.28080 42.69982 -6.38151 1.000 35.84437 265 LEU A N 1
ATOM 2124 C CA . LEU A 1 268 ? -7.41488 43.47760 -6.85638 1.000 36.31564 265 LEU A CA 1
ATOM 2125 C C . LEU A 1 268 ? -8.54388 43.33720 -5.84755 1.000 38.05739 265 LEU A C 1
ATOM 2126 O O . LEU A 1 268 ? -8.87661 42.22025 -5.43717 1.000 38.60425 265 LEU A O 1
ATOM 2131 N N . GLU A 1 269 ? -9.11824 44.46470 -5.43710 1.000 40.05099 266 GLU A N 1
ATOM 2132 C CA . GLU A 1 269 ? -10.18577 44.45916 -4.44847 1.000 52.18630 266 GLU A CA 1
ATOM 2133 C C . GLU A 1 269 ? -11.29253 45.40875 -4.88506 1.000 50.37562 266 GLU A C 1
ATOM 2134 O O . GLU A 1 269 ? -11.04391 46.42131 -5.54581 1.000 43.76429 266 GLU A O 1
ATOM 2140 N N . ILE A 1 270 ? -12.52149 45.06144 -4.51162 1.000 49.21840 267 ILE A N 1
ATOM 2141 C CA . ILE A 1 270 ? -13.70564 45.86292 -4.79254 1.000 48.10890 267 ILE A CA 1
ATOM 2142 C C . ILE A 1 270 ? -14.29250 46.31682 -3.46425 1.000 54.74177 267 ILE A C 1
ATOM 2143 O O . ILE A 1 270 ? -14.51636 45.49432 -2.56771 1.000 52.23388 267 ILE A O 1
ATOM 2148 N N . ILE A 1 271 ? -14.54000 47.61939 -3.33761 1.000 60.11876 268 ILE A N 1
ATOM 2149 C CA . ILE A 1 271 ? -15.11214 48.20189 -2.12872 1.000 56.98303 268 ILE A CA 1
ATOM 2150 C C . ILE A 1 271 ? -16.38865 48.94329 -2.49379 1.000 59.65725 268 ILE A C 1
ATOM 2151 O O . ILE A 1 271 ? -16.40041 49.74751 -3.43355 1.000 57.54243 268 ILE A O 1
ATOM 2156 N N . SER A 1 272 ? -17.45316 48.68293 -1.73941 1.000 66.94130 269 SER A N 1
ATOM 2157 C CA . SER A 1 272 ? -18.71123 49.40333 -1.85933 1.000 64.77820 269 SER A CA 1
ATOM 2158 C C . SER A 1 272 ? -18.99091 50.14562 -0.55873 1.000 69.31589 269 SER A C 1
ATOM 2159 O O . SER A 1 272 ? -18.66345 49.65568 0.52798 1.000 62.75561 269 SER A O 1
ATOM 2162 N N . GLY A 1 273 ? -19.58637 51.32935 -0.67223 1.000 67.29454 270 GLY A N 1
ATOM 2163 C CA . GLY A 1 273 ? -19.91713 52.10578 0.50894 1.000 66.94832 270 GLY A CA 1
ATOM 2164 C C . GLY A 1 273 ? -20.21572 53.54948 0.15183 1.000 64.31746 270 GLY A C 1
ATOM 2165 O O . GLY A 1 273 ? -20.58739 53.85973 -0.98130 1.000 67.80194 270 GLY A O 1
ATOM 2166 N N . GLU A 1 274 ? -20.05297 54.42020 1.14499 1.000 68.20347 271 GLU A N 1
ATOM 2167 C CA . GLU A 1 274 ? -20.27220 55.84974 0.98207 1.000 68.85514 271 GLU A CA 1
ATOM 2168 C C . GLU A 1 274 ? -18.97578 56.54343 0.58642 1.000 62.41143 271 GLU A C 1
ATOM 2169 O O . GLU A 1 274 ? -17.88402 56.13023 0.98452 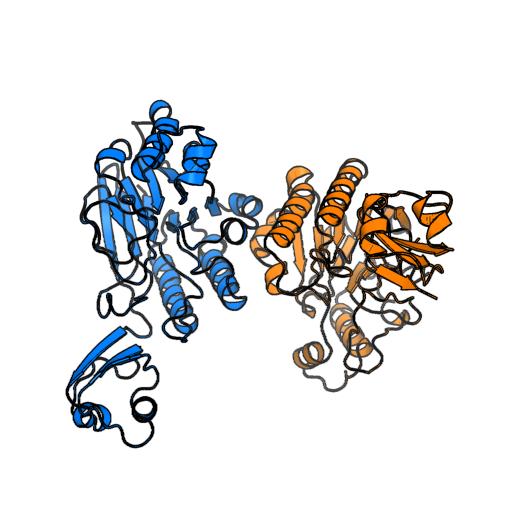1.000 62.09763 271 GLU A O 1
ATOM 2175 N N . TYR A 1 275 ? -19.10685 57.61332 -0.20224 1.000 69.09271 272 TYR A N 1
ATOM 2176 C CA . TYR A 1 275 ? -17.92550 58.34666 -0.64761 1.000 69.88524 272 TYR A CA 1
ATOM 2177 C C . TYR A 1 275 ? -17.15001 58.90422 0.53923 1.000 69.61201 272 TYR A C 1
ATOM 2178 O O . TYR A 1 275 ? -15.93092 58.72547 0.63995 1.000 65.89047 272 TYR A O 1
ATOM 2187 N N . ASN A 1 276 ? -17.84448 59.57786 1.45660 1.000 73.74125 273 ASN A N 1
ATOM 2188 C CA . ASN A 1 276 ? -17.17029 60.18699 2.59488 1.000 75.71121 273 ASN A CA 1
ATOM 2189 C C . ASN A 1 276 ? -16.66050 59.16622 3.60092 1.000 76.60405 273 ASN A C 1
ATOM 2190 O O . ASN A 1 276 ? -15.87932 59.53361 4.48315 1.000 77.41660 273 ASN A O 1
ATOM 2195 N N . ASP A 1 277 ? -17.07817 57.90547 3.49951 1.000 70.31442 274 ASP A N 1
ATOM 2196 C CA . ASP A 1 277 ? -16.51035 56.88239 4.36663 1.000 72.43972 274 ASP A CA 1
ATOM 2197 C C . ASP A 1 277 ? -15.15769 56.39589 3.86424 1.000 76.32586 274 ASP A C 1
ATOM 2198 O O . ASP A 1 277 ? -14.31439 55.98880 4.67169 1.000 73.94399 274 ASP A O 1
ATOM 2203 N N . VAL A 1 278 ? -14.92684 56.43763 2.55228 1.000 71.98346 275 VAL A N 1
ATOM 2204 C CA . VAL A 1 278 ? -13.69811 55.87760 2.00168 1.000 69.66632 275 VAL A CA 1
ATOM 2205 C C . VAL A 1 278 ? -12.60327 56.92896 1.82550 1.000 73.56484 275 VAL A C 1
ATOM 2206 O O . VAL A 1 278 ? -11.41881 56.60651 1.95406 1.000 77.24062 275 VAL A O 1
ATOM 2210 N N . ILE A 1 279 ? -12.95797 58.18314 1.54404 1.000 69.50783 276 ILE A N 1
ATOM 2211 C CA . ILE A 1 279 ? -11.91511 59.19694 1.43210 1.000 73.14926 276 ILE A CA 1
ATOM 2212 C C . ILE A 1 279 ? -11.54400 59.73627 2.81043 1.000 81.03800 276 ILE A C 1
ATOM 2213 O O . ILE A 1 279 ? -10.41030 60.18326 3.02251 1.000 83.18440 276 ILE A O 1
ATOM 2218 N N . ASN A 1 280 ? -12.46436 59.68986 3.76976 1.000 80.13667 277 ASN A N 1
ATOM 2219 C CA . ASN A 1 280 ? -12.12488 59.98554 5.15444 1.000 80.07201 277 ASN A CA 1
ATOM 2220 C C . ASN A 1 280 ? -11.57660 58.76886 5.88969 1.000 81.27287 277 ASN A C 1
ATOM 2221 O O . ASN A 1 280 ? -11.34263 58.84616 7.10082 1.000 85.59430 277 ASN A O 1
ATOM 2226 N N . GLU A 1 281 ? -11.37796 57.65341 5.18375 1.000 73.94225 278 GLU A N 1
ATOM 2227 C CA . GLU A 1 281 ? -10.70016 56.46999 5.71295 1.000 74.77355 278 GLU A CA 1
ATOM 2228 C C . GLU A 1 281 ? -11.44193 55.86599 6.90162 1.000 75.39189 278 GLU A C 1
ATOM 2229 O O . GLU A 1 281 ? -10.82855 55.30588 7.81367 1.000 74.88829 278 GLU A O 1
ATOM 2235 N N . LYS A 1 282 ? -12.76750 55.97011 6.89968 1.000 71.36302 279 LYS A N 1
ATOM 2236 C CA . LYS A 1 282 ? -13.59813 55.30565 7.89246 1.000 72.81088 279 LYS A CA 1
ATOM 2237 C C . LYS A 1 282 ? -14.05969 53.92892 7.43374 1.000 67.11276 279 LYS A C 1
ATOM 2238 O O . LYS A 1 282 ? -14.92369 53.33093 8.08152 1.000 62.62517 279 LYS A O 1
ATOM 2244 N N . VAL A 1 283 ? -13.51136 53.42211 6.33066 1.000 69.03937 280 VAL A N 1
ATOM 2245 C CA . VAL A 1 283 ? -13.86737 52.12110 5.77995 1.000 65.03172 280 VAL A CA 1
ATOM 2246 C C . VAL A 1 283 ? -12.64271 51.21853 5.83311 1.000 61.83961 280 VAL A C 1
ATOM 2247 O O . VAL A 1 283 ? -11.49901 51.68131 5.76025 1.000 63.64289 280 VAL A O 1
ATOM 2251 N N . HIS A 1 284 ? -12.88900 49.91939 5.97094 1.000 62.57892 281 HIS A N 1
ATOM 2252 C CA . HIS A 1 284 ? -11.80725 48.94817 5.99611 1.000 61.73318 281 HIS A CA 1
ATOM 2253 C C . HIS A 1 284 ? -11.39529 48.56417 4.58148 1.000 62.31928 281 HIS A C 1
ATOM 2254 O O . HIS A 1 284 ? -12.23831 48.31639 3.71370 1.000 66.86179 281 HIS A O 1
ATOM 2261 N N . VAL A 1 285 ? -10.08550 48.53556 4.35280 1.000 62.53941 282 VAL A N 1
ATOM 2262 C CA . VAL A 1 285 ? -9.49505 48.03772 3.11823 1.000 57.26117 282 VAL A CA 1
ATOM 2263 C C . VAL A 1 285 ? -8.38725 47.06646 3.49529 1.000 56.88071 282 VAL A C 1
ATOM 2264 O O . VAL A 1 285 ? -7.60358 47.33764 4.41199 1.000 62.75828 282 VAL A O 1
ATOM 2268 N N . LYS A 1 286 ? -8.33098 45.92640 2.80096 1.000 58.19251 283 LYS A N 1
ATOM 2269 C CA . LYS A 1 286 ? -7.27984 44.94872 3.07370 1.000 56.19000 283 LYS A CA 1
ATOM 2270 C C . LYS A 1 286 ? -5.90157 45.56812 2.89470 1.000 57.94479 283 LYS A C 1
ATOM 2271 O O . LYS A 1 286 ? -5.00321 45.37042 3.72182 1.000 59.36517 283 LYS A O 1
ATOM 2277 N N . ASN A 1 287 ? -5.72075 46.32472 1.81632 1.000 51.36319 284 ASN A N 1
ATOM 2278 C CA . ASN A 1 287 ? -4.45762 47.00278 1.54520 1.000 52.13132 284 ASN A CA 1
ATOM 2279 C C . ASN A 1 287 ? -4.76192 48.19130 0.65010 1.000 58.84622 284 ASN A C 1
ATOM 2280 O O . ASN A 1 287 ? -5.32298 48.01565 -0.43661 1.000 57.04852 284 ASN A O 1
ATOM 2285 N N . LYS A 1 288 ? -4.40134 49.39350 1.09756 1.000 57.69809 285 LYS A N 1
ATOM 2286 C CA . LYS A 1 288 ? -4.71460 50.59485 0.33435 1.000 57.07707 285 LYS A CA 1
ATOM 2287 C C . LYS A 1 288 ? -3.70596 50.87790 -0.77520 1.000 60.99821 285 LYS A C 1
ATOM 2288 O O . LYS A 1 288 ? -3.83487 51.89824 -1.46150 1.000 56.23466 285 LYS A O 1
ATOM 2294 N N . ASP A 1 289 ? -2.72179 50.00212 -0.97709 1.000 57.72104 286 ASP A N 1
ATOM 2295 C CA . ASP A 1 289 ? -1.87169 50.03498 -2.16162 1.000 61.00843 286 ASP A CA 1
ATOM 2296 C C . ASP A 1 289 ? -2.39558 49.12752 -3.27251 1.000 52.76465 286 ASP A C 1
ATOM 2297 O O . ASP A 1 289 ? -1.78207 49.05621 -4.34260 1.000 41.23010 286 ASP A O 1
ATOM 2302 N N . ASN A 1 290 ? -3.51954 48.44984 -3.04688 1.000 50.92607 287 ASN A N 1
ATOM 2303 C CA . ASN A 1 290 ? -4.08003 47.52412 -4.01996 1.000 48.06459 287 ASN A CA 1
ATOM 2304 C C . ASN A 1 290 ? -4.57072 48.25998 -5.26620 1.000 44.10476 287 ASN A C 1
ATOM 2305 O O . ASN A 1 290 ? -4.79675 49.47372 -5.26039 1.000 50.99705 287 ASN A O 1
ATOM 2310 N N . TYR A 1 291 ? -4.72772 47.50065 -6.35084 1.000 39.74511 288 TYR A N 1
ATOM 2311 C CA . TYR A 1 291 ? -5.52868 47.95499 -7.48155 1.000 40.73991 288 TYR A CA 1
ATOM 2312 C C . TYR A 1 291 ? -6.99634 47.88076 -7.08287 1.000 41.74690 288 TYR A C 1
ATOM 2313 O O . TYR A 1 291 ? -7.48573 46.80972 -6.70687 1.000 45.13574 288 TYR A O 1
ATOM 2322 N N . LEU A 1 292 ? -7.70277 49.00599 -7.15869 1.000 39.38123 289 LEU A N 1
ATOM 2323 C CA . LEU A 1 292 ? -9.00531 49.11422 -6.51894 1.000 45.46760 289 LEU A CA 1
ATOM 2324 C C . LEU A 1 292 ? -10.08783 49.54164 -7.49936 1.000 47.73833 289 LEU A C 1
ATOM 2325 O O . LEU A 1 292 ? -9.87183 50.41834 -8.34156 1.000 46.88747 289 LEU A O 1
ATOM 2330 N N . HIS A 1 293 ? -11.25500 48.91085 -7.37055 1.000 46.71321 290 HIS A N 1
ATOM 2331 C CA . HIS A 1 293 ? -12.47975 49.30621 -8.05706 1.000 48.55112 290 HIS A CA 1
ATOM 2332 C C . HIS A 1 293 ? -13.44895 49.83425 -7.00766 1.000 52.87410 290 HIS A C 1
ATOM 2333 O O . HIS A 1 293 ? -13.81527 49.10680 -6.07795 1.000 54.97253 290 HIS A O 1
ATOM 2340 N N . PHE A 1 294 ? -13.85805 51.09187 -7.15114 1.000 56.96191 291 PHE A N 1
ATOM 2341 C CA . PHE A 1 294 ? -14.69578 51.76267 -6.16340 1.000 56.09016 291 PHE A CA 1
ATOM 2342 C C . PHE A 1 294 ? -16.10928 51.91557 -6.71058 1.000 63.35382 291 PHE A C 1
ATOM 2343 O O . PHE A 1 294 ? -16.31712 52.58813 -7.72561 1.000 66.33795 291 PHE A O 1
ATOM 2351 N N . LYS A 1 295 ? -17.07222 51.29422 -6.03682 1.000 64.00626 292 LYS A N 1
ATOM 2352 C CA . LYS A 1 295 ? -18.49241 51.41997 -6.35519 1.000 65.24270 292 LYS A CA 1
ATOM 2353 C C . LYS A 1 295 ? -19.13988 52.15106 -5.18093 1.000 72.25656 292 LYS A C 1
ATOM 2354 O O . LYS A 1 295 ? -19.44134 51.53994 -4.15345 1.000 72.00192 292 LYS A O 1
ATOM 2360 N N . LEU A 1 296 ? -19.35355 53.45798 -5.33029 1.000 72.18732 293 LEU A N 1
ATOM 2361 C CA . LEU A 1 296 ? -19.58691 54.34231 -4.19434 1.000 71.08460 293 LEU A CA 1
ATOM 2362 C C . LEU A 1 296 ? -20.91896 55.07164 -4.29689 1.000 80.43507 293 LEU A C 1
ATOM 2363 O O . LEU A 1 296 ? -21.63042 54.99254 -5.29721 1.000 83.12719 293 LEU A O 1
ATOM 2368 N N . LYS A 1 297 ? -21.23977 55.80717 -3.24065 1.000 82.15487 294 LYS A N 1
ATOM 2369 C CA . LYS A 1 297 ? -22.47705 56.56591 -3.17854 1.000 80.29363 294 LYS A CA 1
ATOM 2370 C C . LYS A 1 297 ? -22.18555 58.04824 -3.38113 1.000 83.79691 294 LYS A C 1
ATOM 2371 O O . LYS A 1 297 ? -21.08627 58.41896 -3.80290 1.000 83.63646 294 LYS A O 1
ATOM 2377 N N . ASN A 1 298 ? -23.16417 58.89682 -3.05448 1.000 86.99081 295 ASN A N 1
ATOM 2378 C CA . ASN A 1 298 ? -23.07983 60.34129 -3.23758 1.000 83.73343 295 ASN A CA 1
ATOM 2379 C C . ASN A 1 298 ? -22.65801 60.69370 -4.66042 1.000 85.02020 295 ASN A C 1
ATOM 2380 O O . ASN A 1 298 ? -21.46454 60.84297 -4.94582 1.000 79.38896 295 ASN A O 1
ATOM 2385 N N . MET A 1 299 ? -23.64040 60.82914 -5.55843 1.000 86.51433 296 MET A N 1
ATOM 2386 C CA . MET A 1 299 ? -23.34016 60.96340 -6.98120 1.000 91.34156 296 MET A CA 1
ATOM 2387 C C . MET A 1 299 ? -22.60971 62.26501 -7.28942 1.000 95.83868 296 MET A C 1
ATOM 2388 O O . MET A 1 299 ? -21.69355 62.27418 -8.12055 1.000 94.71676 296 MET A O 1
ATOM 2393 N N . SER A 1 300 ? -22.98090 63.36158 -6.63137 1.000 96.53833 297 SER A N 1
ATOM 2394 C CA . SER A 1 300 ? -22.36866 64.65189 -6.92204 1.000 94.12387 297 SER A CA 1
ATOM 2395 C C . SER A 1 300 ? -20.96314 64.70645 -6.33836 1.000 91.50590 297 SER A C 1
ATOM 2396 O O . SER A 1 300 ? -20.76539 64.49061 -5.13797 1.000 82.76750 297 SER A O 1
ATOM 2399 N N . HIS A 1 301 ? -19.99720 65.03306 -7.19105 1.000 97.94274 298 HIS A N 1
ATOM 2400 C CA . HIS A 1 301 ? -18.57701 64.88937 -6.89713 1.000 94.07878 298 HIS A CA 1
ATOM 2401 C C . HIS A 1 301 ? -17.91232 66.25338 -6.99491 1.000 94.93921 298 HIS A C 1
ATOM 2402 O O . HIS A 1 301 ? -17.74402 66.79172 -8.09423 1.000 95.45112 298 HIS A O 1
ATOM 2409 N N . ILE A 1 302 ? -17.51665 66.80151 -5.85026 1.000 92.87777 299 ILE A N 1
ATOM 2410 C CA . ILE A 1 302 ? -16.91139 68.12623 -5.83585 1.000 102.49844 299 ILE A CA 1
ATOM 2411 C C . ILE A 1 302 ? -15.50218 68.03938 -6.41202 1.000 104.76620 299 ILE A C 1
ATOM 2412 O O . ILE A 1 302 ? -14.67627 67.23692 -5.95642 1.000 96.25935 299 ILE A O 1
ATOM 2417 N N . THR A 1 303 ? -15.22742 68.86149 -7.42065 1.000 107.11499 300 THR A N 1
ATOM 2418 C CA . THR A 1 303 ? -13.96721 68.84754 -8.19129 1.000 107.05512 300 THR A CA 1
ATOM 2419 C C . THR A 1 303 ? -13.84156 67.45835 -8.82564 1.000 105.34377 300 THR A C 1
ATOM 2420 O O . THR A 1 303 ? -14.85709 66.88186 -9.24840 1.000 104.47747 300 THR A O 1
ATOM 2424 N N . ASP A 1 304 ? -12.63369 66.90215 -8.90959 1.000 104.53750 301 ASP A N 1
ATOM 2425 C CA . ASP A 1 304 ? -12.46355 65.55364 -9.43864 1.000 98.33232 301 ASP A CA 1
ATOM 2426 C C . ASP A 1 304 ? -12.84644 64.53454 -8.37391 1.000 93.80948 301 ASP A C 1
ATOM 2427 O O . ASP A 1 304 ? -12.32934 64.59748 -7.25718 1.000 95.17717 301 ASP A O 1
ATOM 2432 N N . PRO A 1 305 ? -13.75062 63.60053 -8.66809 1.000 90.68440 302 PRO A N 1
ATOM 2433 C CA . PRO A 1 305 ? -14.02612 62.54480 -7.67989 1.000 84.73390 302 PRO A CA 1
ATOM 2434 C C . PRO A 1 305 ? -12.87390 61.57159 -7.50095 1.000 89.45131 302 PRO A C 1
ATOM 2435 O O . PRO A 1 305 ? -12.57241 61.17409 -6.36636 1.000 82.54746 302 PRO A O 1
ATOM 2439 N N . MET A 1 306 ? -12.20637 61.18459 -8.58894 1.000 92.84969 303 MET A N 1
ATOM 2440 C CA . MET A 1 306 ? -11.33932 60.01422 -8.54936 1.000 82.57048 303 MET A CA 1
ATOM 2441 C C . MET A 1 306 ? -9.92794 60.32169 -8.05951 1.000 80.23354 303 MET A C 1
ATOM 2442 O O . MET A 1 306 ? -9.39707 59.58907 -7.22107 1.000 80.48663 303 MET A O 1
ATOM 2447 N N . MET A 1 307 ? -9.29000 61.37348 -8.57403 1.000 75.71582 304 MET A N 1
ATOM 2448 C CA . MET A 1 307 ? -7.92061 61.62297 -8.13897 1.000 82.36443 304 MET A CA 1
ATOM 2449 C C . MET A 1 307 ? -7.85221 62.38042 -6.82189 1.000 80.80769 304 MET A C 1
ATOM 2450 O O . MET A 1 307 ? -6.75351 62.58195 -6.29434 1.000 78.83572 304 MET A O 1
ATOM 2455 N N . SER A 1 308 ? -8.99659 62.78426 -6.27285 1.000 85.46242 305 SER A N 1
ATOM 2456 C CA . SER A 1 308 ? -9.06507 63.04445 -4.84057 1.000 81.33575 305 SER A CA 1
ATOM 2457 C C . SER A 1 308 ? -8.90593 61.74490 -4.05888 1.000 78.70348 305 SER A C 1
ATOM 2458 O O . SER A 1 308 ? -8.29215 61.72503 -2.98463 1.000 80.54876 305 SER A O 1
ATOM 2461 N N . LEU A 1 309 ? -9.45436 60.64686 -4.59160 1.000 78.53202 306 LEU A N 1
ATOM 2462 C CA . LEU A 1 309 ? -9.23948 59.33264 -3.99623 1.000 76.10156 306 LEU A CA 1
ATOM 2463 C C . LEU A 1 309 ? -7.82310 58.83130 -4.24411 1.000 72.26795 306 LEU A C 1
ATOM 2464 O O . LEU A 1 309 ? -7.30223 58.04189 -3.44839 1.000 65.58218 306 LEU A O 1
ATOM 2469 N N . LYS A 1 310 ? -7.18830 59.26636 -5.33936 1.000 72.14526 307 LYS A N 1
ATOM 2470 C CA . LYS A 1 310 ? -5.85641 58.76899 -5.67059 1.000 67.66305 307 LYS A CA 1
ATOM 2471 C C . LYS A 1 310 ? -4.78898 59.26736 -4.70658 1.000 68.22011 307 LYS A C 1
ATOM 2472 O O . LYS A 1 310 ? -3.72693 58.64439 -4.60846 1.000 66.24972 307 LYS A O 1
ATOM 2478 N N . GLN A 1 311 ? -5.03594 60.37189 -3.99914 1.000 68.64829 308 GLN A N 1
ATOM 2479 C CA . GLN A 1 311 ? -4.09353 60.79656 -2.96998 1.000 67.16897 308 GLN A CA 1
ATOM 2480 C C . GLN A 1 311 ? -4.11168 59.83566 -1.78944 1.000 66.24197 308 GLN A C 1
ATOM 2481 O O . GLN A 1 311 ? -3.07270 59.58314 -1.16829 1.000 73.81471 308 GLN A O 1
ATOM 2487 N N . ILE A 1 312 ? -5.28200 59.28485 -1.47220 1.000 67.08478 309 ILE A N 1
ATOM 2488 C CA . ILE A 1 312 ? -5.37982 58.28639 -0.41385 1.000 62.66916 309 ILE A CA 1
ATOM 2489 C C . ILE A 1 312 ? -4.92016 56.92556 -0.91987 1.000 67.99900 309 ILE A C 1
ATOM 2490 O O . ILE A 1 312 ? -4.10323 56.25040 -0.28266 1.000 66.10838 309 ILE A O 1
ATOM 2495 N N . TYR A 1 313 ? -5.43340 56.51121 -2.07327 1.000 67.90985 310 TYR A N 1
ATOM 2496 C CA . TYR A 1 313 ? -5.15121 55.19666 -2.64956 1.000 57.80068 310 TYR A CA 1
ATOM 2497 C C . TYR A 1 313 ? -4.49235 55.37314 -4.00828 1.000 56.09823 310 TYR A C 1
ATOM 2498 O O . TYR A 1 313 ? -5.18092 55.72172 -4.98639 1.000 56.71348 310 TYR A O 1
ATOM 2507 N N . PRO A 1 314 ? -3.18431 55.12942 -4.13014 1.000 54.19803 311 PRO A N 1
ATOM 2508 C CA . PRO A 1 314 ? -2.48012 55.55359 -5.35274 1.000 49.73073 311 PRO A CA 1
ATOM 2509 C C . PRO A 1 314 ? -2.85816 54.75678 -6.58788 1.000 48.18729 311 PRO A C 1
ATOM 2510 O O . PRO A 1 314 ? -3.04081 55.34297 -7.66187 1.000 53.22042 311 PRO A O 1
ATOM 2514 N N . ASN A 1 315 ? -2.97938 53.43693 -6.47402 1.000 47.02286 312 ASN A N 1
ATOM 2515 C CA . ASN A 1 315 ? -3.17540 52.56725 -7.63143 1.000 44.33762 312 ASN A CA 1
ATOM 2516 C C . ASN A 1 315 ? -4.64455 52.24464 -7.87565 1.000 45.32240 312 ASN A C 1
ATOM 2517 O O . ASN A 1 315 ? -4.98568 51.12822 -8.27624 1.000 45.16621 312 ASN A O 1
ATOM 2522 N N . THR A 1 316 ? -5.53484 53.20719 -7.64685 1.000 50.33681 313 THR A N 1
ATOM 2523 C CA . THR A 1 316 ? -6.93610 53.02989 -8.00211 1.000 48.12938 313 THR A CA 1
ATOM 2524 C C . THR A 1 316 ? -7.08711 53.02203 -9.51753 1.000 45.43317 313 THR A C 1
ATOM 2525 O O . THR A 1 316 ? -6.37164 53.73037 -10.23005 1.000 54.53950 313 THR A O 1
ATOM 2529 N N . LEU A 1 317 ? -8.02618 52.21880 -10.01311 1.000 44.80777 314 LEU A N 1
ATOM 2530 C CA . LEU A 1 317 ? -8.16104 52.00279 -11.44851 1.000 44.72422 314 LEU A CA 1
ATOM 2531 C C . LEU A 1 317 ? -9.51183 52.43308 -11.99562 1.000 49.47729 314 LEU A C 1
ATOM 2532 O O . LEU A 1 317 ? -9.56463 53.15040 -13.00239 1.000 52.21098 314 LEU A O 1
ATOM 2537 N N . ALA A 1 318 ? -10.60906 52.01155 -11.37104 1.000 51.89051 315 ALA A N 1
ATOM 2538 C CA . ALA A 1 318 ? -11.94441 52.29106 -11.87605 1.000 55.65229 315 ALA A CA 1
ATOM 2539 C C . ALA A 1 318 ? -12.81663 52.86900 -10.77178 1.000 57.07054 315 ALA A C 1
ATOM 2540 O O . ALA A 1 318 ? -12.58339 52.63239 -9.58218 1.000 56.33364 315 ALA A O 1
ATOM 2542 N N . LEU A 1 319 ? -13.82954 53.63029 -11.18770 1.000 61.67312 316 LEU A N 1
ATOM 2543 C CA . LEU A 1 319 ? -14.80214 54.23592 -10.28499 1.000 63.83438 316 LEU A CA 1
ATOM 2544 C C . LEU A 1 319 ? -16.19264 54.06694 -10.87743 1.000 61.94320 316 LEU A C 1
ATOM 2545 O O . LEU A 1 319 ? -16.45820 54.53436 -11.98947 1.000 62.01284 316 LEU A O 1
ATOM 2550 N N . THR A 1 320 ? -17.07457 53.40625 -10.13714 1.000 63.17397 317 THR A N 1
ATOM 2551 C CA . THR A 1 320 ? -18.45331 53.20159 -10.55260 1.000 67.74610 317 THR A CA 1
ATOM 2552 C C . THR A 1 320 ? -19.38065 53.82256 -9.51567 1.000 75.57118 317 THR A C 1
ATOM 2553 O O . THR A 1 320 ? -19.12956 53.73215 -8.30896 1.000 70.99548 317 THR A O 1
ATOM 2557 N N . ASN A 1 321 ? -20.44828 54.45459 -9.99518 1.000 80.77916 318 ASN A N 1
ATOM 2558 C CA . ASN A 1 321 ? -21.33257 55.21698 -9.13293 1.000 79.48451 318 ASN A CA 1
ATOM 2559 C C . ASN A 1 321 ? -22.77144 55.14175 -9.61799 1.000 76.23090 318 ASN A C 1
ATOM 2560 O O . ASN A 1 321 ? -23.69554 54.96594 -8.82556 1.000 68.56916 318 ASN A O 1
ATOM 2565 N N . ALA B 1 4 ? 40.95183 30.35877 -44.49239 1.000 57.92586 1 ALA B N 1
ATOM 2566 C CA . ALA B 1 4 ? 40.50536 31.58624 -43.84301 1.000 51.38853 1 ALA B CA 1
ATOM 2567 C C . ALA B 1 4 ? 39.74308 32.48431 -44.81657 1.000 53.69208 1 ALA B C 1
ATOM 2568 O O . ALA B 1 4 ? 40.27916 33.48339 -45.29582 1.000 52.48258 1 ALA B O 1
ATOM 2570 N N . LYS B 1 5 ? 38.49257 32.12505 -45.10218 1.000 53.89973 2 LYS B N 1
ATOM 2571 C CA . LYS B 1 5 ? 37.62752 32.88793 -45.99476 1.000 47.74069 2 LYS B CA 1
ATOM 2572 C C . LYS B 1 5 ? 36.48768 33.51094 -45.19885 1.000 48.39025 2 LYS B C 1
ATOM 2573 O O . LYS B 1 5 ? 35.75177 32.80269 -44.50320 1.000 50.95421 2 LYS B O 1
ATOM 2579 N N . ILE B 1 6 ? 36.33783 34.83049 -45.31357 1.000 49.89472 3 ILE B N 1
ATOM 2580 C CA . ILE B 1 6 ? 35.33566 35.58481 -44.57120 1.000 43.08307 3 ILE B CA 1
ATOM 2581 C C . ILE B 1 6 ? 34.34531 36.19444 -45.55285 1.000 37.96868 3 ILE B C 1
ATOM 2582 O O . ILE B 1 6 ? 34.70804 36.59099 -46.66453 1.000 41.44126 3 ILE B O 1
ATOM 2587 N N . ILE B 1 7 ? 33.08482 36.26957 -45.13310 1.000 38.32105 4 ILE B N 1
ATOM 2588 C CA . ILE B 1 7 ? 32.02612 36.92102 -45.89647 1.000 34.65971 4 ILE B CA 1
ATOM 2589 C C . ILE B 1 7 ? 31.66587 38.22110 -45.19293 1.000 32.40512 4 ILE B C 1
ATOM 2590 O O . ILE B 1 7 ? 31.37957 38.22439 -43.98965 1.000 36.84179 4 ILE B O 1
ATOM 2595 N N . HIS B 1 8 ? 31.68453 39.32162 -45.93904 1.000 30.64000 5 HIS B N 1
ATOM 2596 C CA . HIS B 1 8 ? 31.44210 40.65288 -45.39735 1.000 29.59285 5 HIS B CA 1
ATOM 2597 C C . HIS B 1 8 ? 30.15808 41.21102 -45.99653 1.000 29.92290 5 HIS B C 1
ATOM 2598 O O . HIS B 1 8 ? 30.07093 41.41226 -47.21244 1.000 34.00161 5 HIS B O 1
ATOM 2605 N N . THR B 1 9 ? 29.17011 41.46060 -45.14259 1.000 26.54487 6 THR B N 1
ATOM 2606 C CA . THR B 1 9 ? 27.90805 42.05130 -45.55601 1.000 28.52466 6 THR B CA 1
ATOM 2607 C C . THR B 1 9 ? 27.41150 42.95071 -44.43474 1.000 26.04002 6 THR B C 1
ATOM 2608 O O . THR B 1 9 ? 27.88610 42.87243 -43.30015 1.000 29.17496 6 THR B O 1
ATOM 2612 N N . ALA B 1 10 ? 26.45713 43.81363 -44.76394 1.000 23.21280 7 ALA B N 1
ATOM 2613 C CA . ALA B 1 10 ? 25.89168 44.74957 -43.79722 1.000 23.05311 7 ALA B CA 1
ATOM 2614 C C . ALA B 1 10 ? 24.69967 45.44409 -44.44076 1.000 26.07916 7 ALA B C 1
ATOM 2615 O O . ALA B 1 10 ? 24.40577 45.25183 -45.62487 1.000 28.63347 7 ALA B O 1
ATOM 2617 N N . ASP B 1 11 ? 24.01029 46.25251 -43.63437 1.000 24.97321 8 ASP B N 1
ATOM 2618 C CA . ASP B 1 11 ? 22.96349 47.15629 -44.10759 1.000 26.95242 8 ASP B CA 1
ATOM 2619 C C . ASP B 1 11 ? 21.87442 46.40719 -44.87246 1.000 24.57658 8 ASP B C 1
ATOM 2620 O O . ASP B 1 11 ? 21.54413 46.73242 -46.01488 1.000 27.05426 8 ASP B O 1
ATOM 2625 N N . TRP B 1 12 ? 21.31295 45.38525 -44.22720 1.000 26.61680 9 TRP B N 1
ATOM 2626 C CA . TRP B 1 12 ? 20.17503 44.69368 -44.82132 1.000 29.60329 9 TRP B CA 1
ATOM 2627 C C . TRP B 1 12 ? 18.93711 45.57938 -44.80627 1.000 26.97850 9 TRP B C 1
ATOM 2628 O O . TRP B 1 12 ? 18.19080 45.62888 -45.79164 1.000 29.73927 9 TRP B O 1
ATOM 2639 N N . HIS B 1 13 ? 18.71932 46.29724 -43.70321 1.000 22.45004 10 HIS B N 1
ATOM 2640 C CA . HIS B 1 13 ? 17.58490 47.20712 -43.54238 1.000 24.88443 10 HIS B CA 1
ATOM 2641 C C . HIS B 1 13 ? 16.26495 46.49710 -43.83255 1.000 26.52463 10 HIS B C 1
ATOM 2642 O O . HIS B 1 13 ? 15.42953 46.97099 -44.60436 1.000 26.25377 10 HIS B O 1
ATOM 2649 N N . LEU B 1 14 ? 16.08342 45.34000 -43.19944 1.000 25.38298 11 LEU B N 1
ATOM 2650 C CA . LEU B 1 14 ? 14.89683 44.53254 -43.44460 1.000 22.75088 11 LEU B CA 1
ATOM 2651 C C . LEU B 1 14 ? 13.64403 45.27524 -42.99676 1.000 24.36759 11 LEU B C 1
ATOM 2652 O O . LEU B 1 14 ? 13.59869 45.84422 -41.90285 1.000 23.19113 11 LEU B O 1
ATOM 2657 N N . GLY B 1 15 ? 12.62394 45.26225 -43.84795 1.000 26.38871 12 GLY B N 1
ATOM 2658 C CA . GLY B 1 15 ? 11.43959 46.06122 -43.63063 1.000 22.39611 12 GLY B CA 1
ATOM 2659 C C . GLY B 1 15 ? 11.49384 47.44592 -44.23407 1.000 32.50543 12 GLY B C 1
ATOM 2660 O O . GLY B 1 15 ? 10.60481 48.26002 -43.95503 1.000 35.20718 12 GLY B O 1
ATOM 2661 N N . LYS B 1 16 ? 12.50535 47.73964 -45.05076 1.000 33.52054 13 LYS B N 1
ATOM 2662 C CA . LYS B 1 16 ? 12.64930 49.07027 -45.62624 1.000 29.96310 13 LYS B CA 1
ATOM 2663 C C . LYS B 1 16 ? 11.49491 49.37481 -46.57062 1.000 32.70905 13 LYS B C 1
ATOM 2664 O O . LYS B 1 16 ? 11.11536 48.54347 -47.40129 1.000 32.94767 13 LYS B O 1
ATOM 2670 N N . ILE B 1 17 ? 10.93492 50.57266 -46.43440 1.000 30.94251 14 ILE B N 1
ATOM 2671 C CA . ILE B 1 17 ? 9.87417 51.06275 -47.30439 1.000 32.01875 14 ILE B CA 1
ATOM 2672 C C . ILE B 1 17 ? 10.46915 52.12334 -48.21596 1.000 33.59233 14 ILE B C 1
ATOM 2673 O O . ILE B 1 17 ? 11.19892 53.00927 -47.75454 1.000 39.55512 14 ILE B O 1
ATOM 2678 N N . LEU B 1 18 ? 10.16547 52.03071 -49.50689 1.000 36.32177 15 LEU B N 1
ATOM 2679 C CA . LEU B 1 18 ? 10.65263 52.98543 -50.49561 1.000 37.16859 15 LEU B CA 1
ATOM 2680 C C . LEU B 1 18 ? 9.45892 53.52292 -51.26988 1.000 37.48446 15 LEU B C 1
ATOM 2681 O O . LEU B 1 18 ? 8.82123 52.78151 -52.02480 1.000 43.98693 15 LEU B O 1
ATOM 2686 N N . ASN B 1 19 ? 9.16215 54.80792 -51.07658 1.000 40.66021 16 ASN B N 1
ATOM 2687 C CA . ASN B 1 19 ? 8.07115 55.48617 -51.77642 1.000 43.24916 16 ASN B CA 1
ATOM 2688 C C . ASN B 1 19 ? 6.74749 54.74776 -51.59095 1.000 46.95334 16 ASN B C 1
ATOM 2689 O O . ASN B 1 19 ? 5.97377 54.56279 -52.53350 1.000 49.60130 16 ASN B O 1
ATOM 2694 N N . GLY B 1 20 ? 6.49304 54.31034 -50.35747 1.000 45.51768 17 GLY B N 1
ATOM 2695 C CA . GLY B 1 20 ? 5.21185 53.75190 -49.97887 1.000 46.95991 17 GLY B CA 1
ATOM 2696 C C . GLY B 1 20 ? 5.04195 52.26412 -50.19545 1.000 40.69240 17 GLY B C 1
ATOM 2697 O O . GLY B 1 20 ? 3.94095 51.74686 -49.96590 1.000 44.20365 17 GLY B O 1
ATOM 2698 N N . LYS B 1 21 ? 6.08239 51.55640 -50.62401 1.000 38.55173 18 LYS B N 1
ATOM 2699 C CA . LYS B 1 21 ? 5.99986 50.12524 -50.87953 1.000 44.60427 18 LYS B CA 1
ATOM 2700 C C . LYS B 1 21 ? 7.04105 49.39734 -50.04360 1.000 43.02775 18 LYS B C 1
ATOM 2701 O O . LYS B 1 21 ? 8.21021 49.79609 -50.01377 1.000 39.48044 18 LYS B O 1
ATOM 2707 N N . GLN B 1 22 ? 6.61363 48.33741 -49.36479 1.000 42.18824 19 GLN B N 1
ATOM 2708 C CA . GLN B 1 22 ? 7.55266 47.49110 -48.64720 1.000 38.84716 19 GLN B CA 1
ATOM 2709 C C . GLN B 1 22 ? 8.41750 46.72316 -49.63796 1.000 33.79873 19 GLN B C 1
ATOM 2710 O O . GLN B 1 22 ? 7.92892 46.21242 -50.64836 1.000 38.41059 19 GLN B O 1
ATOM 2716 N N . LEU B 1 23 ? 9.71598 46.65466 -49.35147 1.000 33.59788 20 LEU B N 1
ATOM 2717 C CA . LEU B 1 23 ? 10.66545 45.95876 -50.20644 1.000 28.45347 20 LEU B CA 1
ATOM 2718 C C . LEU B 1 23 ? 10.95144 44.54362 -49.72449 1.000 31.01286 20 LEU B C 1
ATOM 2719 O O . LEU B 1 23 ? 11.96243 43.95484 -50.12038 1.000 37.50303 20 LEU B O 1
ATOM 2724 N N . LEU B 1 24 ? 10.08139 43.98328 -48.88232 1.000 30.18247 21 LEU B N 1
ATOM 2725 C CA . LEU B 1 24 ? 10.37204 42.68068 -48.29422 1.000 33.52254 21 LEU B CA 1
ATOM 2726 C C . LEU B 1 24 ? 10.32836 41.56316 -49.32946 1.000 32.12094 21 LEU B C 1
ATOM 2727 O O . LEU B 1 24 ? 11.05571 40.57134 -49.19603 1.000 29.74932 21 LEU B O 1
ATOM 2732 N N . GLU B 1 25 ? 9.48635 41.69310 -50.35710 1.000 31.12366 22 GL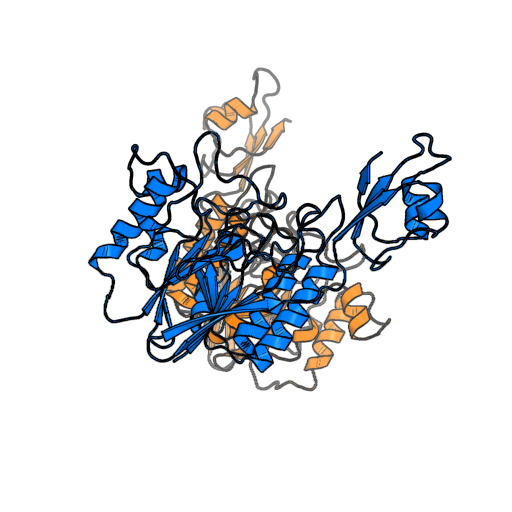U B N 1
ATOM 2733 C CA . GLU B 1 25 ? 9.49465 40.70218 -51.42752 1.000 31.94234 22 GLU B CA 1
ATOM 2734 C C . GLU B 1 25 ? 10.82642 40.71554 -52.16564 1.000 33.52631 22 GLU B C 1
ATOM 2735 O O . GLU B 1 25 ? 11.33259 39.66208 -52.56988 1.000 36.01048 22 GLU B O 1
ATOM 2741 N N . ASP B 1 26 ? 11.41290 41.90320 -52.34247 1.000 38.21733 23 ASP B N 1
ATOM 2742 C CA . ASP B 1 26 ? 12.73693 41.99730 -52.94862 1.000 32.30746 23 ASP B CA 1
ATOM 2743 C C . ASP B 1 26 ? 13.81128 41.47409 -52.00621 1.000 30.24617 23 ASP B C 1
ATOM 2744 O O . ASP B 1 26 ? 14.73118 40.76826 -52.43548 1.000 36.36325 23 ASP B O 1
ATOM 2749 N N . GLN B 1 27 ? 13.71041 41.80873 -50.71755 1.000 26.36302 24 GLN B N 1
ATOM 2750 C CA . GLN B 1 27 ? 14.74641 41.41947 -49.76744 1.000 27.20909 24 GLN B CA 1
ATOM 2751 C C . GLN B 1 27 ? 14.76393 39.91557 -49.52764 1.000 29.63667 24 GLN B C 1
ATOM 2752 O O . GLN B 1 27 ? 15.83820 39.33706 -49.33121 1.000 33.07841 24 GLN B O 1
ATOM 2758 N N . ALA B 1 28 ? 13.59666 39.26662 -49.53239 1.000 30.85259 25 ALA B N 1
ATOM 2759 C CA . ALA B 1 28 ? 13.56794 37.81432 -49.39315 1.000 29.88972 25 ALA B CA 1
ATOM 2760 C C . ALA B 1 28 ? 14.21002 37.12721 -50.59195 1.000 34.56220 25 ALA B C 1
ATOM 2761 O O . ALA B 1 28 ? 14.80629 36.05404 -50.44803 1.000 35.08870 25 ALA B O 1
ATOM 2763 N N . TYR B 1 29 ? 14.10353 37.73047 -51.77583 1.000 34.78694 26 TYR B N 1
ATOM 2764 C CA . TYR B 1 29 ? 14.74603 37.16642 -52.95631 1.000 35.65929 26 TYR B CA 1
ATOM 2765 C C . TYR B 1 29 ? 16.25919 37.32846 -52.88854 1.000 34.07254 26 TYR B C 1
ATOM 2766 O O . TYR B 1 29 ? 17.00347 36.41819 -53.27007 1.000 38.41971 26 TYR B O 1
ATOM 2775 N N . ILE B 1 30 ? 16.73431 38.47625 -52.40207 1.000 32.96939 27 ILE B N 1
ATOM 2776 C CA . ILE B 1 30 ? 18.17415 38.71047 -52.36858 1.000 34.25262 27 ILE B CA 1
ATOM 2777 C C . ILE B 1 30 ? 18.82717 37.93537 -51.22910 1.000 32.42652 27 ILE B C 1
ATOM 2778 O O . ILE B 1 30 ? 20.00554 37.57062 -51.31761 1.000 33.56413 27 ILE B O 1
ATOM 2783 N N . LEU B 1 31 ? 18.08679 37.66126 -50.15347 1.000 35.70919 28 LEU B N 1
ATOM 2784 C CA . LEU B 1 31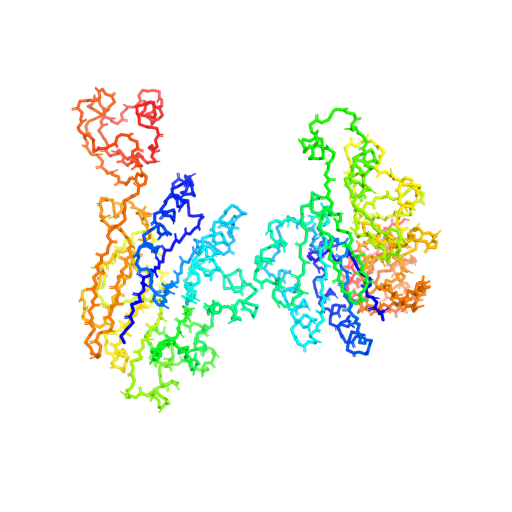 ? 18.62055 36.80853 -49.09916 1.000 34.48980 28 LEU B CA 1
ATOM 2785 C C . LEU B 1 31 ? 18.63917 35.35235 -49.53345 1.000 34.16025 28 LEU B C 1
ATOM 2786 O O . LEU B 1 31 ? 19.54851 34.60322 -49.15839 1.000 31.06332 28 LEU B O 1
ATOM 2791 N N . ASP B 1 32 ? 17.64488 34.93857 -50.32026 1.000 36.68482 29 ASP B N 1
ATOM 2792 C CA . ASP B 1 32 ? 17.65236 33.59462 -50.88245 1.000 38.77770 29 ASP B CA 1
ATOM 2793 C C . ASP B 1 32 ? 18.87522 33.38857 -51.76656 1.000 39.37101 29 ASP B C 1
ATOM 2794 O O . ASP B 1 32 ? 19.60205 32.40083 -51.62093 1.000 40.12542 29 ASP B O 1
ATOM 2799 N N . MET B 1 33 ? 19.13287 34.33258 -52.67509 1.000 40.91776 30 MET B N 1
ATOM 2800 C CA . MET B 1 33 ? 20.30869 34.25159 -53.53309 1.000 41.61023 30 MET B CA 1
ATOM 2801 C C . MET B 1 33 ? 21.61287 34.38172 -52.75827 1.000 42.83870 30 MET B C 1
ATOM 2802 O O . MET B 1 33 ? 22.65050 33.91505 -53.23995 1.000 44.97649 30 MET B O 1
ATOM 2807 N N . PHE B 1 34 ? 21.59318 35.01356 -51.58227 1.000 38.48925 31 PHE B N 1
ATOM 2808 C CA . PHE B 1 34 ? 22.83325 35.18333 -50.83293 1.000 38.99903 31 PHE B CA 1
ATOM 2809 C C . PHE B 1 34 ? 23.32151 33.85804 -50.26339 1.000 44.88724 31 PHE B C 1
ATOM 2810 O O . PHE B 1 34 ? 24.52049 33.56189 -50.30721 1.000 44.66333 31 PHE B O 1
ATOM 2818 N N . VAL B 1 35 ? 22.40959 33.04646 -49.72922 1.000 42.64483 32 VAL B N 1
ATOM 2819 C CA . VAL B 1 35 ? 22.82010 31.77735 -49.14122 1.000 44.03083 32 VAL B CA 1
ATOM 2820 C C . VAL B 1 35 ? 23.03226 30.72233 -50.21863 1.000 48.90847 32 VAL B C 1
ATOM 2821 O O . VAL B 1 35 ? 23.79980 29.77463 -50.01724 1.000 49.72835 32 VAL B O 1
ATOM 2825 N N . GLU B 1 36 ? 22.37394 30.86097 -51.37178 1.000 49.40495 33 GLU B N 1
ATOM 2826 C CA . GLU B 1 36 ? 22.70201 29.99391 -52.49865 1.000 47.72348 33 GLU B CA 1
ATOM 2827 C C . GLU B 1 36 ? 24.13956 30.21663 -52.94550 1.000 47.25793 33 GLU B C 1
ATOM 2828 O O . GLU B 1 36 ? 24.83235 29.27083 -53.34031 1.000 53.93911 33 GLU B O 1
ATOM 2834 N N . LYS B 1 37 ? 24.60356 31.46404 -52.89312 1.000 45.08865 34 LYS B N 1
ATOM 2835 C CA . LYS B 1 37 ? 26.01035 31.75922 -53.11534 1.000 50.05645 34 LYS B CA 1
ATOM 2836 C C . LYS B 1 37 ? 26.86532 31.47304 -51.88786 1.000 44.73344 34 LYS B C 1
ATOM 2837 O O . LYS B 1 37 ? 28.09555 31.44546 -52.00240 1.000 44.64766 34 LYS B O 1
ATOM 2843 N N . MET B 1 38 ? 26.24759 31.25986 -50.72275 1.000 46.62657 35 MET B N 1
ATOM 2844 C CA . MET B 1 38 ? 26.98167 30.77785 -49.55976 1.000 49.19942 35 MET B CA 1
ATOM 2845 C C . MET B 1 38 ? 27.12940 29.26209 -49.56135 1.000 43.91518 35 MET B C 1
ATOM 2846 O O . MET B 1 38 ? 27.98712 28.73480 -48.84582 1.000 41.45107 35 MET B O 1
ATOM 2851 N N . LYS B 1 39 ? 26.30849 28.55007 -50.33765 1.000 48.44384 36 LYS B N 1
ATOM 2852 C CA . LYS B 1 39 ? 26.53443 27.12050 -50.52373 1.000 44.87669 36 LYS B CA 1
ATOM 2853 C C . LYS B 1 39 ? 27.74821 26.87343 -51.41149 1.000 49.51280 36 LYS B C 1
ATOM 2854 O O . LYS B 1 39 ? 28.53771 25.95801 -51.15034 1.000 57.08536 36 LYS B O 1
ATOM 2860 N N . GLU B 1 40 ? 27.91237 27.67969 -52.46441 1.000 49.53584 37 GLU B N 1
ATOM 2861 C CA . GLU B 1 40 ? 29.09256 27.61501 -53.31998 1.000 51.94496 37 GLU B CA 1
ATOM 2862 C C . GLU B 1 40 ? 30.34638 27.93718 -52.51855 1.000 51.89305 37 GLU B C 1
ATOM 2863 O O . GLU B 1 40 ? 31.14142 27.04693 -52.19922 1.000 55.51134 37 GLU B O 1
ATOM 2869 N N . GLU B 1 41 ? 30.53477 29.21625 -52.20863 1.000 45.85108 38 GLU B N 1
ATOM 2870 C CA . GLU B 1 41 ? 31.62981 29.65753 -51.35185 1.000 45.42232 38 GLU B CA 1
ATOM 2871 C C . GLU B 1 41 ? 31.40953 29.08122 -49.96369 1.000 49.48334 38 GLU B C 1
ATOM 2872 O O . GLU B 1 41 ? 30.54186 29.54461 -49.22441 1.000 54.27624 38 GLU B O 1
ATOM 2878 N N . GLU B 1 42 ? 32.17930 28.05844 -49.60667 1.000 49.27166 39 GLU B N 1
ATOM 2879 C CA . GLU B 1 42 ? 32.11506 27.52196 -48.25466 1.000 42.49635 39 GLU B CA 1
ATOM 2880 C C . GLU B 1 42 ? 32.94091 28.42433 -47.34740 1.000 42.05743 39 GLU B C 1
ATOM 2881 O O . GLU B 1 42 ? 34.17713 28.37999 -47.38680 1.000 42.10670 39 GLU B O 1
ATOM 2887 N N . PRO B 1 43 ? 32.30399 29.26373 -46.52918 1.000 40.41185 40 PRO B N 1
ATOM 2888 C CA . PRO B 1 43 ? 33.06076 30.27231 -45.78517 1.000 40.39377 40 PRO B CA 1
ATOM 2889 C C . PRO B 1 43 ? 33.35500 29.84902 -44.35769 1.000 41.17071 40 PRO B C 1
ATOM 2890 O O . PRO B 1 43 ? 32.66338 28.99697 -43.79029 1.000 36.66019 40 PRO B O 1
ATOM 2894 N N . ASP B 1 44 ? 34.38444 30.44788 -43.76477 1.000 38.08370 41 ASP B N 1
ATOM 2895 C CA . ASP B 1 44 ? 34.66444 30.19501 -42.35890 1.000 36.97329 41 ASP B CA 1
ATOM 2896 C C . ASP B 1 44 ? 33.78692 31.06341 -41.46489 1.000 39.85112 41 ASP B C 1
ATOM 2897 O O . ASP B 1 44 ? 33.18390 30.56860 -40.50828 1.000 41.54448 41 ASP B O 1
ATOM 2902 N N . ILE B 1 45 ? 33.69595 32.35822 -41.76499 1.000 42.63834 42 ILE B N 1
ATOM 2903 C CA . ILE B 1 45 ? 32.83741 33.27628 -41.02902 1.000 36.01997 42 ILE B CA 1
ATOM 2904 C C . ILE B 1 45 ? 31.96252 34.03805 -42.01152 1.000 41.42828 42 ILE B C 1
ATOM 2905 O O . ILE B 1 45 ? 32.34677 34.28601 -43.15916 1.000 40.06769 42 ILE B O 1
ATOM 2910 N N . ILE B 1 46 ? 30.77209 34.40531 -41.54885 1.000 37.31345 43 ILE B N 1
ATOM 2911 C CA . ILE B 1 46 ? 29.95262 35.42745 -42.18291 1.000 31.85879 43 ILE B CA 1
ATOM 2912 C C . ILE B 1 46 ? 29.78899 36.55577 -41.17949 1.000 31.28163 43 ILE B C 1
ATOM 2913 O O . ILE B 1 46 ? 29.43192 36.31455 -40.02080 1.000 32.83020 43 ILE B O 1
ATOM 2918 N N . VAL B 1 47 ? 30.06903 37.77781 -41.61503 1.000 30.17979 44 VAL B N 1
ATOM 2919 C CA . VAL B 1 47 ? 30.02668 38.94953 -40.75394 1.000 24.42026 44 VAL B CA 1
ATOM 2920 C C . VAL B 1 47 ? 28.97351 39.90057 -41.29615 1.000 25.89173 44 VAL B C 1
ATOM 2921 O O . VAL B 1 47 ? 28.99434 40.24677 -42.48208 1.000 28.93586 44 VAL B O 1
ATOM 2925 N N . ILE B 1 48 ? 28.05078 40.30988 -40.43546 1.000 23.40945 45 ILE B N 1
ATOM 2926 C CA . ILE B 1 48 ? 27.00029 41.25237 -40.79464 1.000 23.80954 45 ILE B CA 1
ATOM 2927 C C . ILE B 1 48 ? 27.21136 42.48187 -39.92284 1.000 22.96452 45 ILE B C 1
ATOM 2928 O O . ILE B 1 48 ? 26.88280 42.47427 -38.73106 1.000 29.88305 45 ILE B O 1
ATOM 2933 N N . ALA B 1 49 ? 27.75677 43.54215 -40.51148 1.000 23.62605 46 ALA B N 1
ATOM 2934 C CA . ALA B 1 49 ? 28.23443 44.70006 -39.75351 1.000 27.33705 46 ALA B CA 1
ATOM 2935 C C . ALA B 1 49 ? 27.13910 45.73553 -39.49818 1.000 28.70591 46 ALA B C 1
ATOM 2936 O O . ALA B 1 49 ? 27.33743 46.93112 -39.71031 1.000 26.65863 46 ALA B O 1
ATOM 2938 N N . GLY B 1 50 ? 25.97446 45.29208 -39.03706 1.000 22.63646 47 GLY B N 1
ATOM 2939 C CA . GLY B 1 50 ? 24.96544 46.19240 -38.51860 1.000 25.56395 47 GLY B CA 1
ATOM 2940 C C . GLY B 1 50 ? 23.92900 46.60030 -39.55468 1.000 29.90819 47 GLY B C 1
ATOM 2941 O O . GLY B 1 50 ? 24.04597 46.33272 -40.75417 1.000 24.96658 47 GLY B O 1
ATOM 2942 N N . ASP B 1 51 ? 22.89242 47.27601 -39.04645 1.000 29.61047 48 ASP B N 1
ATOM 2943 C CA . ASP B 1 51 ? 21.75682 47.76766 -39.83178 1.000 25.28699 48 ASP B CA 1
ATOM 2944 C C . ASP B 1 51 ? 21.01107 46.61309 -40.50509 1.000 24.89844 48 ASP B C 1
ATOM 2945 O O . ASP B 1 51 ? 20.83722 46.56910 -41.72361 1.000 32.52822 48 ASP B O 1
ATOM 2950 N N . LEU B 1 52 ? 20.56098 45.66996 -39.67862 1.000 25.96301 49 LEU B N 1
ATOM 2951 C CA . LEU B 1 52 ? 19.83808 44.51975 -40.20922 1.000 24.43206 49 LEU B CA 1
ATOM 2952 C C . LEU B 1 52 ? 18.35932 44.83272 -40.40516 1.000 28.86526 49 LEU B C 1
ATOM 2953 O O . LEU B 1 52 ? 17.76166 44.42155 -41.40625 1.000 29.94752 49 LEU B O 1
ATOM 2958 N N . TYR B 1 53 ? 17.75576 45.55444 -39.46977 1.000 27.05137 50 TYR B N 1
ATOM 2959 C CA . TYR B 1 53 ? 16.39970 46.05225 -39.62960 1.000 25.57321 50 TYR B CA 1
ATOM 2960 C C . TYR B 1 53 ? 16.43678 47.51878 -40.04916 1.000 30.71747 50 TYR B C 1
ATOM 2961 O O . TYR B 1 53 ? 17.48566 48.16817 -40.04610 1.000 30.12766 50 TYR B O 1
ATOM 2970 N N . ASP B 1 54 ? 15.26917 48.03925 -40.42373 1.000 33.48045 51 ASP B N 1
ATOM 2971 C CA . ASP B 1 54 ? 15.14994 49.44367 -40.79588 1.000 32.33469 51 ASP B CA 1
ATOM 2972 C C . ASP B 1 54 ? 14.65137 50.32248 -39.65895 1.000 33.93707 51 ASP B C 1
ATOM 2973 O O . ASP B 1 54 ? 15.01081 51.50345 -39.60345 1.000 36.53551 51 ASP B O 1
ATOM 2978 N N . THR B 1 55 ? 13.83106 49.78071 -38.76006 1.000 29.17293 52 THR B N 1
ATOM 2979 C CA . THR B 1 55 ? 13.38138 50.48487 -37.56855 1.000 28.09204 52 THR B CA 1
ATOM 2980 C C . THR B 1 55 ? 13.61749 49.59964 -36.35331 1.000 29.43010 52 THR B C 1
ATOM 2981 O O . THR B 1 55 ? 13.98810 48.42818 -36.46749 1.000 29.02284 52 THR B O 1
ATOM 2985 N N . THR B 1 56 ? 13.40283 50.17315 -35.17308 1.000 30.93064 53 THR B N 1
ATOM 2986 C CA . THR B 1 56 ? 13.55242 49.40448 -33.94704 1.000 29.46587 53 THR B CA 1
ATOM 2987 C C . THR B 1 56 ? 12.34765 48.52202 -33.65378 1.000 33.24432 53 THR B C 1
ATOM 2988 O O . THR B 1 56 ? 12.38414 47.75369 -32.68505 1.000 30.02079 53 THR B O 1
ATOM 2992 N N . TYR B 1 57 ? 11.28582 48.61576 -34.45283 1.000 27.90844 54 TYR B N 1
ATOM 2993 C CA . TYR B 1 57 ? 10.09069 47.78975 -34.29041 1.000 35.25569 54 TYR B CA 1
ATOM 2994 C C . TYR B 1 57 ? 9.73929 47.18452 -35.64328 1.000 29.67356 54 TYR B C 1
ATOM 2995 O O . TYR B 1 57 ? 8.81797 47.65216 -36.32639 1.000 29.26250 54 TYR B O 1
ATOM 3004 N N . PRO B 1 58 ? 10.45119 46.13967 -36.06086 1.000 25.81612 55 PRO B N 1
ATOM 3005 C CA . PRO B 1 58 ? 10.15488 45.51423 -37.35288 1.000 26.23331 55 PRO B CA 1
ATOM 3006 C C . PRO B 1 58 ? 8.83155 44.76777 -37.31900 1.000 30.21166 55 PRO B C 1
ATOM 3007 O O . PRO B 1 58 ? 8.30174 44.41882 -36.26161 1.000 33.35773 55 PRO B O 1
ATOM 3011 N N . SER B 1 59 ? 8.29906 44.52216 -38.51175 1.000 29.25639 56 SER B N 1
ATOM 3012 C CA . SER B 1 59 ? 7.06403 43.76898 -38.63110 1.000 33.98515 56 SER B CA 1
ATOM 3013 C C . SER B 1 59 ? 7.31666 42.29159 -38.34276 1.000 34.18432 56 SER B C 1
ATOM 3014 O O . SER B 1 59 ? 8.45733 41.83113 -38.24746 1.000 37.94303 56 SER B O 1
ATOM 3017 N N . LYS B 1 60 ? 6.22236 41.54159 -38.20500 1.000 35.69496 57 LYS B N 1
ATOM 3018 C CA . LYS B 1 60 ? 6.33723 40.10290 -37.99303 1.000 34.47982 57 LYS B CA 1
ATOM 3019 C C . LYS B 1 60 ? 7.02295 39.42384 -39.17492 1.000 37.88157 57 LYS B C 1
ATOM 3020 O O . LYS B 1 60 ? 7.82368 38.49881 -38.99182 1.000 34.49502 57 LYS B O 1
ATOM 3026 N N . ASP B 1 61 ? 6.73428 39.88202 -40.39590 1.000 35.26578 58 ASP B N 1
ATOM 3027 C CA . ASP B 1 61 ? 7.31876 39.26045 -41.58011 1.000 30.67432 58 ASP B CA 1
ATOM 3028 C C . ASP B 1 61 ? 8.81408 39.54268 -41.68002 1.000 32.14579 58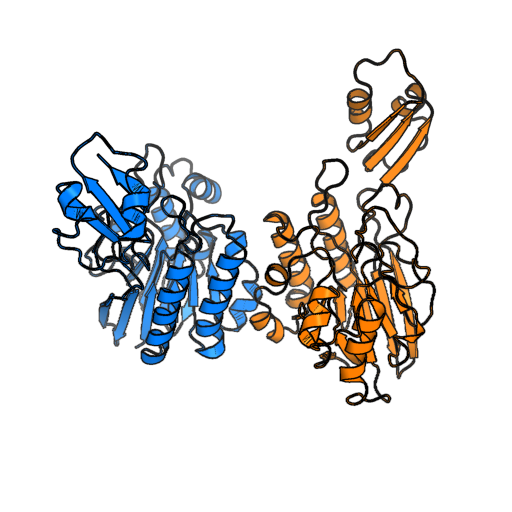 ASP B C 1
ATOM 3029 O O . ASP B 1 61 ? 9.58650 38.67767 -42.11041 1.000 30.82704 58 ASP B O 1
ATOM 3034 N N . ALA B 1 62 ? 9.24045 40.75039 -41.30015 1.000 33.49998 59 ALA B N 1
ATOM 3035 C CA . ALA B 1 62 ? 10.66107 41.08286 -41.35605 1.000 28.05158 59 ALA B CA 1
ATOM 3036 C C . ALA B 1 62 ? 11.45856 40.26466 -40.35070 1.000 32.82594 59 ALA B C 1
ATOM 3037 O O . ALA B 1 62 ? 12.56588 39.80416 -40.65458 1.000 32.40295 59 ALA B O 1
ATOM 3039 N N . ILE B 1 63 ? 10.91353 40.07771 -39.14650 1.000 34.09923 60 ILE B N 1
ATOM 3040 C CA . ILE B 1 63 ? 11.58945 39.26342 -38.14110 1.000 31.44536 60 ILE B CA 1
ATOM 3041 C C . ILE B 1 63 ? 11.71061 37.82260 -38.62031 1.000 36.63987 60 ILE B C 1
ATOM 3042 O O . ILE B 1 63 ? 12.75170 37.17733 -38.44354 1.000 38.73860 60 ILE B O 1
ATOM 3047 N N . MET B 1 64 ? 10.65174 37.29900 -39.24389 1.000 37.03305 61 MET B N 1
ATOM 3048 C CA . MET B 1 64 ? 10.69075 35.93234 -39.75084 1.000 33.38125 61 MET B CA 1
ATOM 3049 C C . MET B 1 64 ? 11.75590 35.76269 -40.82528 1.000 36.53114 61 MET B C 1
ATOM 3050 O O . MET B 1 64 ? 12.36327 34.69027 -40.93287 1.000 37.93417 61 MET B O 1
ATOM 3055 N N . LEU B 1 65 ? 12.00208 36.80741 -41.62083 1.000 34.97915 62 LEU B N 1
ATOM 3056 C CA . LEU B 1 65 ? 12.99293 36.70986 -42.68747 1.000 31.01156 62 LEU B CA 1
ATOM 3057 C C . LEU B 1 65 ? 14.40649 36.62366 -42.12711 1.000 32.13843 62 LEU B C 1
ATOM 3058 O O . LEU B 1 65 ? 15.22833 35.84347 -42.62209 1.000 37.59663 62 LEU B O 1
ATOM 3063 N N . LEU B 1 66 ? 14.71233 37.41837 -41.09953 1.000 29.46462 63 LEU B N 1
ATOM 3064 C CA . LEU B 1 66 ? 16.03030 37.33130 -40.47995 1.000 29.58406 63 LEU B CA 1
ATOM 3065 C C . LEU B 1 66 ? 16.23436 35.97698 -39.81387 1.000 31.83872 63 LEU B C 1
ATOM 3066 O O . LEU B 1 66 ? 17.34167 35.42953 -39.83869 1.000 30.38237 63 LEU B O 1
ATOM 3071 N N . GLU B 1 67 ? 15.17667 35.41953 -39.21733 1.000 34.57083 64 GLU B N 1
ATOM 3072 C CA . GLU B 1 67 ? 15.28811 34.10828 -38.58532 1.000 33.55364 64 GLU B CA 1
ATOM 3073 C C . GLU B 1 67 ? 15.53063 33.01868 -39.61995 1.000 33.97394 64 GLU B C 1
ATOM 3074 O O . GLU B 1 67 ? 16.38001 32.14121 -39.42261 1.000 28.81123 64 GLU B O 1
ATOM 3080 N N . GLN B 1 68 ? 14.79349 33.06023 -40.72971 1.000 35.08426 65 GLN B N 1
ATOM 3081 C CA . GLN B 1 68 ? 14.95564 32.04681 -41.76453 1.000 32.85016 65 GLN B CA 1
ATOM 3082 C C . GLN B 1 68 ? 16.32532 32.15140 -42.42274 1.000 34.49168 65 GLN B C 1
ATOM 3083 O O . GLN B 1 68 ? 17.01756 31.14281 -42.60240 1.000 39.11451 65 GLN B O 1
ATOM 3089 N N . ALA B 1 69 ? 16.73686 33.36919 -42.78178 1.000 34.76851 66 ALA B N 1
ATOM 3090 C CA . ALA B 1 69 ? 18.02771 33.55437 -43.43791 1.000 34.55439 66 ALA B CA 1
ATOM 3091 C C . ALA B 1 69 ? 19.17208 33.13639 -42.52423 1.000 33.07268 66 ALA B C 1
ATOM 3092 O O . ALA B 1 69 ? 20.01632 32.31642 -42.90319 1.000 41.47050 66 ALA B O 1
ATOM 3094 N N . ILE B 1 70 ? 19.21245 33.69186 -41.31008 1.000 34.03038 67 ILE B N 1
ATOM 3095 C CA . ILE B 1 70 ? 20.26065 33.33910 -40.35502 1.000 31.67016 67 ILE B CA 1
ATOM 3096 C C . ILE B 1 70 ? 20.25526 31.84079 -40.08759 1.000 30.72124 67 ILE B C 1
ATOM 3097 O O . ILE B 1 70 ? 21.31374 31.21252 -39.96425 1.000 33.65684 67 ILE B O 1
ATOM 3102 N N . GLY B 1 71 ? 19.06445 31.24253 -40.01370 1.000 36.97494 68 GLY B N 1
ATOM 3103 C CA . GLY B 1 71 ? 18.97426 29.82503 -39.70193 1.000 37.79712 68 GLY B CA 1
ATOM 3104 C C . GLY B 1 71 ? 19.61800 28.94432 -40.75572 1.000 36.59809 68 GLY B C 1
ATOM 3105 O O . GLY B 1 71 ? 20.33684 27.99650 -40.42992 1.000 36.57142 68 GLY B O 1
ATOM 3106 N N . LYS B 1 72 ? 19.36717 29.24030 -42.03328 1.000 33.41373 69 LYS B N 1
ATOM 3107 C CA . LYS B 1 72 ? 19.97937 28.45386 -43.09887 1.000 38.70797 69 LYS B CA 1
ATOM 3108 C C . LYS B 1 72 ? 21.49853 28.53680 -43.03426 1.000 37.72757 69 LYS B C 1
ATOM 3109 O O . LYS B 1 72 ? 22.19464 27.53702 -43.24666 1.000 39.06185 69 LYS B O 1
ATOM 3115 N N . LEU B 1 73 ? 22.02877 29.72000 -42.72615 1.000 30.70943 70 LEU B N 1
ATOM 3116 C CA . LEU B 1 73 ? 23.47398 29.89116 -42.64377 1.000 29.83641 70 LEU B CA 1
ATOM 3117 C C . LEU B 1 73 ? 24.05227 29.14970 -41.44728 1.000 31.76704 70 LEU B C 1
ATOM 3118 O O . LEU B 1 73 ? 24.97709 28.34188 -41.58977 1.000 34.37644 70 LEU B O 1
ATOM 3123 N N . ASN B 1 74 ? 23.50907 29.40560 -40.25815 1.000 32.04146 71 ASN B N 1
ATOM 3124 C CA . ASN B 1 74 ? 24.12591 28.92232 -39.03077 1.000 33.44480 71 ASN B CA 1
ATOM 3125 C C . ASN B 1 74 ? 23.80473 27.46133 -38.74469 1.000 40.44983 71 ASN B C 1
ATOM 3126 O O . ASN B 1 74 ? 24.64677 26.74689 -38.18827 1.000 41.61671 71 ASN B O 1
ATOM 3131 N N . LEU B 1 75 ? 22.60799 27.00049 -39.10901 1.000 40.19857 72 LEU B N 1
ATOM 3132 C CA . LEU B 1 75 ? 22.16752 25.64336 -38.80194 1.000 35.62965 72 LEU B CA 1
ATOM 3133 C C . LEU B 1 75 ? 22.25776 24.72017 -40.01242 1.000 35.53411 72 LEU B C 1
ATOM 3134 O O . LEU B 1 75 ? 22.99839 23.73320 -39.99071 1.000 36.99615 72 LEU B O 1
ATOM 3139 N N . GLU B 1 76 ? 21.50308 25.02694 -41.07137 1.000 38.33086 73 GLU B N 1
ATOM 3140 C CA . GLU B 1 76 ? 21.46605 24.16071 -42.24529 1.000 38.92440 73 GLU B CA 1
ATOM 3141 C C . GLU B 1 76 ? 22.85490 23.97341 -42.84329 1.000 39.79204 73 GLU B C 1
ATOM 3142 O O . GLU B 1 76 ? 23.24053 22.85246 -43.19456 1.000 39.24379 73 GLU B O 1
ATOM 3148 N N . LEU B 1 77 ? 23.62795 25.05463 -42.94871 1.000 38.10350 74 LEU B N 1
ATOM 3149 C CA . LEU B 1 77 ? 24.95003 25.00667 -43.55825 1.000 37.54581 74 LEU B CA 1
ATOM 3150 C C . LEU B 1 77 ? 26.08443 24.99183 -42.54140 1.000 37.27255 74 LEU B C 1
ATOM 3151 O O . LEU B 1 77 ? 27.24316 24.82625 -42.93872 1.000 36.47831 74 LEU B O 1
ATOM 3156 N N . ARG B 1 78 ? 25.78060 25.16515 -41.25218 1.000 38.79231 75 ARG B N 1
ATOM 3157 C CA . ARG B 1 78 ? 26.77745 25.12755 -40.17786 1.000 37.09209 75 ARG B CA 1
ATOM 3158 C C . ARG B 1 78 ? 27.86910 26.17859 -40.38770 1.000 35.86271 75 ARG B C 1
ATOM 3159 O O . ARG B 1 78 ? 29.06263 25.86993 -40.41343 1.000 37.61826 75 ARG B O 1
ATOM 3167 N N . ILE B 1 79 ? 27.45217 27.42789 -40.52985 1.000 36.01855 76 ILE B N 1
ATOM 3168 C CA . ILE B 1 79 ? 28.35664 28.56083 -40.73067 1.000 28.47452 76 ILE B CA 1
ATOM 3169 C C . ILE B 1 79 ? 28.31847 29.43239 -39.48799 1.000 35.80521 76 ILE B C 1
ATOM 3170 O O . ILE B 1 79 ? 27.22730 29.76250 -39.00645 1.000 38.28611 76 ILE B O 1
ATOM 3175 N N . PRO B 1 80 ? 29.46304 29.82568 -38.93446 1.000 36.01793 77 PRO B N 1
ATOM 3176 C CA . PRO B 1 80 ? 29.46346 30.82140 -37.85816 1.000 31.27185 77 PRO B CA 1
ATOM 3177 C C . PRO B 1 80 ? 29.11100 32.20437 -38.38472 1.000 31.79144 77 PRO B C 1
ATOM 3178 O O . PRO B 1 80 ? 29.41258 32.55397 -39.52856 1.000 35.43208 77 PRO B O 1
ATOM 3182 N N . ILE B 1 81 ? 28.45567 32.99525 -37.53391 1.000 30.12785 78 ILE B N 1
ATOM 3183 C CA . ILE B 1 81 ? 28.01477 34.34176 -37.89096 1.000 30.06475 78 ILE B CA 1
ATOM 3184 C C . ILE B 1 81 ? 28.32481 35.29430 -36.74265 1.000 31.24988 78 ILE B C 1
ATOM 3185 O O . ILE B 1 81 ? 28.18441 34.93629 -35.56881 1.000 35.85409 78 ILE B O 1
ATOM 3190 N N . ILE B 1 82 ? 28.74205 36.51191 -37.08439 1.000 26.71670 79 ILE B N 1
ATOM 3191 C CA . ILE B 1 82 ? 28.91903 37.59752 -36.12654 1.000 29.38246 79 ILE B CA 1
ATOM 3192 C C . ILE B 1 82 ? 27.98531 38.73190 -36.52770 1.000 33.03017 79 ILE B C 1
ATOM 3193 O O . ILE B 1 82 ? 27.97298 39.14662 -37.69273 1.000 27.33421 79 ILE B O 1
ATOM 3198 N N . MET B 1 83 ? 27.20725 39.23359 -35.56862 1.000 32.74517 80 MET B N 1
ATOM 3199 C CA . MET B 1 83 ? 26.19632 40.25312 -35.83544 1.000 31.74855 80 MET B CA 1
ATOM 3200 C C . MET B 1 83 ? 26.46401 41.47846 -34.97157 1.000 32.84948 80 MET B C 1
ATOM 3201 O O . MET B 1 83 ? 26.32235 41.42687 -33.74502 1.000 33.09369 80 MET B O 1
ATOM 3206 N N . ILE B 1 84 ? 26.83835 42.56833 -35.61300 1.000 34.05211 81 ILE B N 1
ATOM 3207 C CA . ILE B 1 84 ? 26.98371 43.87015 -34.97580 1.000 29.74340 81 ILE B CA 1
ATOM 3208 C C . ILE B 1 84 ? 25.64162 44.58297 -35.06101 1.000 27.82207 81 ILE B C 1
ATOM 3209 O O . ILE B 1 84 ? 24.86826 44.37217 -35.99972 1.000 28.96994 81 ILE B O 1
ATOM 3214 N N . SER B 1 85 ? 25.33155 45.39968 -34.05769 1.000 31.59987 82 SER B N 1
ATOM 3215 C CA . SER B 1 85 ? 24.13140 46.22515 -34.08996 1.000 28.00834 82 SER B CA 1
ATOM 3216 C C . SER B 1 85 ? 24.43110 47.53304 -34.81359 1.000 29.34196 82 SER B C 1
ATOM 3217 O O . SER B 1 85 ? 25.47086 48.15909 -34.57783 1.000 28.94824 82 SER B O 1
ATOM 3220 N N . GLY B 1 86 ? 23.52401 47.93362 -35.70605 1.000 28.94613 83 GLY B N 1
ATOM 3221 C CA . GLY B 1 86 ? 23.66384 49.17873 -36.42863 1.000 30.58178 83 GLY B CA 1
ATOM 3222 C C . GLY B 1 86 ? 22.89260 50.31022 -35.77332 1.000 32.64006 83 GLY B C 1
ATOM 3223 O O . GLY B 1 86 ? 22.26837 50.15898 -34.72426 1.000 32.55969 83 GLY B O 1
ATOM 3224 N N . ASN B 1 87 ? 22.94206 51.47379 -36.42197 1.000 38.31354 84 ASN B N 1
ATOM 3225 C CA . ASN B 1 87 ? 22.27072 52.65508 -35.89604 1.000 33.32921 84 ASN B CA 1
ATOM 3226 C C . ASN B 1 87 ? 20.75672 52.61263 -36.06721 1.000 33.03211 84 ASN B C 1
ATOM 3227 O O . ASN B 1 87 ? 20.05838 53.39740 -35.41587 1.000 33.36676 84 ASN B O 1
ATOM 3232 N N . HIS B 1 88 ? 20.23068 51.71651 -36.90249 1.000 32.77321 85 HIS B N 1
ATOM 3233 C CA . HIS B 1 88 ? 18.80226 51.68604 -37.20232 1.000 33.59365 85 HIS B CA 1
ATOM 3234 C C . HIS B 1 88 ? 18.02042 50.70055 -36.34383 1.000 32.77968 85 HIS B C 1
ATOM 3235 O O . HIS B 1 88 ? 16.90989 51.01768 -35.90773 1.000 30.12666 85 HIS B O 1
ATOM 3242 N N . ASP B 1 89 ? 18.56757 49.51757 -36.08826 1.000 33.05589 86 ASP B N 1
ATOM 3243 C CA . ASP B 1 89 ? 17.81338 48.44251 -35.45998 1.000 30.79916 86 ASP B CA 1
ATOM 3244 C C . ASP B 1 89 ? 17.86551 48.54491 -33.94190 1.000 31.01874 86 ASP B C 1
ATOM 3245 O O . ASP B 1 89 ? 18.74481 49.16592 -33.35185 1.000 29.27224 86 ASP B O 1
ATOM 3250 N N . GLY B 1 90 ? 16.87570 47.89211 -33.29901 1.000 39.89926 87 GLY B N 1
ATOM 3251 C CA . GLY B 1 90 ? 16.78362 47.88421 -31.85366 1.000 32.52656 87 GLY B CA 1
ATOM 3252 C C . GLY B 1 90 ? 17.63863 46.78837 -31.24866 1.000 32.93066 87 GLY B C 1
ATOM 3253 O O . GLY B 1 90 ? 17.60806 45.64024 -31.70031 1.000 33.90740 87 GLY B O 1
ATOM 3254 N N . LYS B 1 91 ? 18.38858 47.14757 -30.20601 1.000 35.90313 88 LYS B N 1
ATOM 3255 C CA . LYS B 1 91 ? 19.40932 46.25001 -29.67490 1.000 33.29586 88 LYS B CA 1
ATOM 3256 C C . LYS B 1 91 ? 18.79683 45.01405 -29.02548 1.000 39.50851 88 LYS B C 1
ATOM 3257 O O . LYS B 1 91 ? 19.34567 43.91157 -29.13714 1.000 38.74988 88 LYS B O 1
ATOM 3263 N N . GLU B 1 92 ? 17.66149 45.17299 -28.34647 1.000 41.73885 89 GLU B N 1
ATOM 3264 C CA . GLU B 1 92 ? 17.06998 44.05437 -27.62268 1.000 35.78190 89 GLU B CA 1
ATOM 3265 C C . GLU B 1 92 ? 16.33391 43.09562 -28.54749 1.000 33.19438 89 GLU B C 1
ATOM 3266 O O . GLU B 1 92 ? 16.29389 41.89122 -28.27445 1.000 36.23714 89 GLU B O 1
ATOM 3272 N N . ARG B 1 93 ? 15.74761 43.60209 -29.63490 1.000 37.16005 90 ARG B N 1
ATOM 3273 C CA . ARG B 1 93 ? 15.15115 42.71592 -30.62900 1.000 34.32126 90 ARG B CA 1
ATOM 3274 C C . ARG B 1 93 ? 16.22011 41.95845 -31.40477 1.000 36.81484 90 ARG B C 1
ATOM 3275 O O . ARG B 1 93 ? 15.99980 40.81091 -31.81145 1.000 41.71048 90 ARG B O 1
ATOM 3283 N N . LEU B 1 94 ? 17.38501 42.57515 -31.60551 1.000 33.17150 91 LEU B N 1
ATOM 3284 C CA . LEU B 1 94 ? 18.45218 41.91024 -32.34263 1.000 34.82791 91 LEU B CA 1
ATOM 3285 C C . LEU B 1 94 ? 19.11652 40.82287 -31.50421 1.000 31.06401 91 LEU B C 1
ATOM 3286 O O . LEU B 1 94 ? 19.41341 39.73659 -32.01486 1.000 26.65936 91 LEU B O 1
ATOM 3291 N N . ASN B 1 95 ? 19.36156 41.08951 -30.22095 1.000 27.83229 92 ASN B N 1
ATOM 3292 C CA . ASN B 1 95 ? 20.05160 40.13102 -29.36732 1.000 31.14276 92 ASN B CA 1
ATOM 3293 C C . ASN B 1 95 ? 19.10330 39.17036 -28.66238 1.000 32.16601 92 ASN B C 1
ATOM 3294 O O . ASN B 1 95 ? 19.52977 38.46975 -27.73846 1.000 34.61477 92 ASN B O 1
ATOM 3299 N N . TYR B 1 96 ? 17.83466 39.12852 -29.06427 1.000 31.22850 93 TYR B N 1
ATOM 3300 C CA . TYR B 1 96 ? 16.88594 38.21948 -28.43517 1.000 30.73083 93 TYR B CA 1
ATOM 3301 C C . TYR B 1 96 ? 17.35509 36.78285 -28.60651 1.000 29.14992 93 TYR B C 1
ATOM 3302 O O . TYR B 1 96 ? 17.58050 36.32296 -29.72915 1.000 29.20410 93 TYR B O 1
ATOM 3311 N N . GLY B 1 97 ? 17.51230 36.07888 -27.48995 1.000 32.94625 94 GLY B N 1
ATOM 3312 C CA . GLY B 1 97 ? 17.96913 34.70725 -27.54921 1.000 30.93474 94 GLY B CA 1
ATOM 3313 C C . GLY B 1 97 ? 19.43553 34.54432 -27.86533 1.000 31.42306 94 GLY B C 1
ATOM 3314 O O . GLY B 1 97 ? 19.86112 33.44404 -28.22456 1.000 38.44499 94 GLY B O 1
ATOM 3315 N N . ALA B 1 98 ? 20.22919 35.61055 -27.73487 1.000 30.48285 95 ALA B N 1
ATOM 3316 C CA . ALA B 1 98 ? 21.64618 35.51756 -28.07020 1.000 31.49353 95 ALA B CA 1
ATOM 3317 C C . ALA B 1 98 ? 22.37830 34.54657 -27.15489 1.000 37.81670 95 ALA B C 1
ATOM 3318 O O . ALA B 1 98 ? 23.40017 33.97315 -27.55015 1.000 40.01857 95 ALA B O 1
ATOM 3320 N N . SER B 1 99 ? 21.86851 34.34159 -25.93745 1.000 45.15563 96 SER B N 1
ATOM 3321 C CA . SER B 1 99 ? 22.51829 33.42710 -25.00393 1.000 41.00001 96 SER B CA 1
ATOM 3322 C C . SER B 1 99 ? 22.45722 31.98717 -25.50205 1.000 40.44430 96 SER B C 1
ATOM 3323 O O . SER B 1 99 ? 23.43065 31.23701 -25.36562 1.000 45.99810 96 SER B O 1
ATOM 3326 N N . TRP B 1 100 ? 21.32410 31.58217 -26.08127 1.000 38.34473 97 TRP B N 1
ATOM 3327 C CA . TRP B 1 100 ? 21.20327 30.24753 -26.65560 1.000 33.16889 97 TRP B CA 1
ATOM 3328 C C . TRP B 1 100 ? 21.93418 30.11264 -27.98302 1.000 40.12170 97 TRP B C 1
ATOM 3329 O O . TRP B 1 100 ? 22.27949 28.99256 -28.37634 1.000 42.23649 97 TRP B O 1
ATOM 3340 N N . PHE B 1 101 ? 22.16960 31.22305 -28.68247 1.000 41.38024 98 PHE B N 1
ATOM 3341 C CA . PHE B 1 101 ? 22.74884 31.16683 -30.01805 1.000 37.04313 98 PHE B CA 1
ATOM 3342 C C . PHE B 1 101 ? 24.25139 30.92337 -30.00019 1.000 37.57771 98 PHE B C 1
ATOM 3343 O O . PHE B 1 101 ? 24.80187 30.47081 -31.00930 1.000 37.49438 98 PHE B O 1
ATOM 3351 N N . GLU B 1 102 ? 24.92474 31.20638 -28.88244 1.000 37.36835 99 GLU B N 1
ATOM 3352 C CA . GLU B 1 102 ? 26.37426 31.06251 -28.83409 1.000 39.69850 99 GLU B CA 1
ATOM 3353 C C . GLU B 1 102 ? 26.82061 29.61201 -28.94278 1.000 42.16573 99 GLU B C 1
ATOM 3354 O O . GLU B 1 102 ? 27.97455 29.35875 -29.30305 1.000 40.44655 99 GLU B O 1
ATOM 3360 N N . HIS B 1 103 ? 25.93686 28.65704 -28.64762 1.000 51.50497 100 HIS B N 1
ATOM 3361 C CA . HIS B 1 103 ? 26.31423 27.24970 -28.70604 1.000 49.02265 100 HIS B CA 1
ATOM 3362 C C . HIS B 1 103 ? 26.46478 26.75226 -30.13587 1.000 45.30214 100 HIS B C 1
ATOM 3363 O O . HIS B 1 103 ? 27.17402 25.76662 -30.36545 1.000 44.09972 100 HIS B O 1
ATOM 3370 N N . ASN B 1 104 ? 25.81387 27.40684 -31.09663 1.000 40.75457 101 ASN B N 1
ATOM 3371 C CA . ASN B 1 104 ? 25.97644 27.10029 -32.50956 1.000 39.79925 101 ASN B CA 1
ATOM 3372 C C . ASN B 1 104 ? 26.91089 28.08642 -33.20295 1.000 43.06546 101 ASN B C 1
ATOM 3373 O O . ASN B 1 104 ? 26.93368 28.14933 -34.43783 1.000 38.88975 101 ASN B O 1
ATOM 3378 N N . GLN B 1 105 ? 27.67728 28.85588 -32.42420 1.000 42.43982 102 GLN B N 1
ATOM 3379 C CA . GLN B 1 105 ? 28.62617 29.84529 -32.94105 1.000 41.93391 102 GLN B CA 1
ATOM 3380 C C . GLN B 1 105 ? 27.91242 30.95037 -33.72170 1.000 37.56819 102 GLN B C 1
ATOM 3381 O O . GLN B 1 105 ? 28.31619 31.32858 -34.82316 1.000 38.42766 102 GLN B O 1
ATOM 3387 N N . LEU B 1 106 ? 26.83984 31.47575 -33.12982 1.000 34.89653 103 LEU B N 1
ATOM 3388 C CA . LEU B 1 106 ? 26.12305 32.63809 -33.64842 1.000 32.70471 103 LEU B CA 1
ATOM 3389 C C . LEU B 1 106 ? 26.24289 33.75130 -32.61462 1.000 33.31970 103 LEU B C 1
ATOM 3390 O O . LEU B 1 106 ? 25.63424 33.67722 -31.54151 1.000 40.05979 103 LEU B O 1
ATOM 3395 N N . PHE B 1 107 ? 27.02534 34.77733 -32.93396 1.000 29.84992 104 PHE B N 1
ATOM 3396 C CA . PHE B 1 107 ? 27.38469 35.82276 -31.98602 1.000 28.41000 104 PHE B CA 1
ATOM 3397 C C . PHE B 1 107 ? 26.68190 37.12263 -32.35038 1.000 35.02144 104 PHE B C 1
ATOM 3398 O O . PHE B 1 107 ? 26.79223 37.59700 -33.48618 1.000 38.90344 104 PHE B O 1
ATOM 3406 N N . ILE B 1 108 ? 25.96442 37.69316 -31.38559 1.000 32.13800 105 ILE B N 1
ATOM 3407 C CA . ILE B 1 108 ? 25.23604 38.94405 -31.56344 1.000 29.63932 105 ILE B CA 1
ATOM 3408 C C . ILE B 1 108 ? 25.76233 39.94235 -30.54410 1.000 27.86198 105 ILE B C 1
ATOM 3409 O O . ILE B 1 108 ? 25.71275 39.68733 -29.33425 1.000 24.96827 105 ILE B O 1
ATOM 3414 N N . ARG B 1 109 ? 26.25626 41.07744 -31.02975 1.000 30.72932 106 ARG B N 1
ATOM 3415 C CA . ARG B 1 109 ? 26.80451 42.12785 -30.18305 1.000 26.75638 106 ARG B CA 1
ATOM 3416 C C . ARG B 1 109 ? 26.00952 43.40358 -30.40021 1.000 27.51974 106 ARG B C 1
ATOM 3417 O O . ARG B 1 109 ? 26.00496 43.95480 -31.50612 1.000 34.16974 106 ARG B O 1
ATOM 3425 N N . THR B 1 110 ? 25.33505 43.86472 -29.34905 1.000 33.27789 107 THR B N 1
ATOM 3426 C CA . THR B 1 110 ? 24.67491 45.15957 -29.35792 1.000 34.46404 107 THR B CA 1
ATOM 3427 C C . THR B 1 110 ? 25.25334 46.12480 -28.33539 1.000 34.07027 107 THR B C 1
ATOM 3428 O O . THR B 1 110 ? 24.83625 47.28806 -28.30407 1.000 33.26526 107 THR B O 1
ATOM 3432 N N . ASP B 1 111 ? 26.19698 45.67774 -27.50939 1.000 40.06416 108 ASP B N 1
ATOM 3433 C CA . ASP B 1 111 ? 26.86398 46.50988 -26.51630 1.000 41.93290 108 ASP B CA 1
ATOM 3434 C C . ASP B 1 111 ? 28.20611 46.96207 -27.07922 1.000 44.40740 108 ASP B C 1
ATOM 3435 O O . ASP B 1 111 ? 29.02833 46.12908 -27.47374 1.000 46.00312 108 ASP B O 1
ATOM 3440 N N . PHE B 1 112 ? 28.42730 48.27714 -27.12229 1.000 42.88141 109 PHE B N 1
ATOM 3441 C CA . PHE B 1 112 ? 29.71602 48.77505 -27.58684 1.000 42.80305 109 PHE B CA 1
ATOM 3442 C C . PHE B 1 112 ? 30.83755 48.45773 -26.60695 1.000 48.86692 109 PHE B C 1
ATOM 3443 O O . PHE B 1 112 ? 32.00199 48.38974 -27.01662 1.000 49.54496 109 PHE B O 1
ATOM 3451 N N . THR B 1 113 ? 30.51416 48.25687 -25.32760 1.000 48.53779 110 THR B N 1
ATOM 3452 C CA . THR B 1 113 ? 31.50582 47.84827 -24.34009 1.000 44.45611 110 THR B CA 1
ATOM 3453 C C . THR B 1 113 ? 31.95247 46.40479 -24.51753 1.000 46.42400 110 THR B C 1
ATOM 3454 O O . THR B 1 113 ? 32.78319 45.93492 -23.73275 1.000 48.64053 110 THR B O 1
ATOM 3458 N N . SER B 1 114 ? 31.42413 45.69666 -25.51493 1.000 49.68919 111 SER B N 1
ATOM 3459 C CA . SER B 1 114 ? 31.80900 44.32256 -25.80775 1.000 44.80374 111 SER B CA 1
ATOM 3460 C C . SER B 1 114 ? 33.06980 44.22864 -26.65534 1.000 43.97519 111 SER B C 1
ATOM 3461 O O . SER B 1 114 ? 33.44360 43.12335 -27.06225 1.000 44.98217 111 SER B O 1
ATOM 3464 N N . ILE B 1 115 ? 33.72707 45.35599 -26.93707 1.000 46.64947 112 ILE B N 1
ATOM 3465 C CA . ILE B 1 115 ? 34.92725 45.32642 -27.76142 1.000 45.69439 112 ILE B CA 1
ATOM 3466 C C . ILE B 1 115 ? 36.08934 44.66012 -27.03615 1.000 48.09468 112 ILE B C 1
ATOM 3467 O O . ILE B 1 115 ? 37.00115 44.13377 -27.68591 1.000 44.93746 112 ILE B O 1
ATOM 3472 N N . ASN B 1 116 ? 36.06679 44.64014 -25.70280 1.000 49.09652 113 ASN B N 1
ATOM 3473 C CA . ASN B 1 116 ? 37.16529 44.09966 -24.91012 1.000 53.79743 113 ASN B CA 1
ATOM 3474 C C . ASN B 1 116 ? 37.16692 42.57684 -24.83581 1.000 55.84636 113 ASN B C 1
ATOM 3475 O O . ASN B 1 116 ? 38.05324 42.00941 -24.18724 1.000 56.38151 113 ASN B O 1
ATOM 3480 N N . SER B 1 117 ? 36.20924 41.90439 -25.47403 1.000 49.90700 114 SER B N 1
ATOM 3481 C CA . SER B 1 117 ? 36.12234 40.44375 -25.47551 1.000 45.61056 114 SER B CA 1
ATOM 3482 C C . SER B 1 117 ? 35.95935 39.96881 -26.91318 1.000 43.63141 114 SER B C 1
ATOM 3483 O O . SER B 1 117 ? 34.84804 39.64377 -27.35387 1.000 45.89109 114 SER B O 1
ATOM 3486 N N . PRO B 1 118 ? 37.05077 39.90631 -27.67084 1.000 41.19755 115 PRO B N 1
ATOM 3487 C CA . PRO B 1 118 ? 36.94873 39.54648 -29.08866 1.000 41.56163 115 PRO B CA 1
ATOM 3488 C C . PRO B 1 118 ? 36.59862 38.07851 -29.28914 1.000 41.45087 115 PRO B C 1
ATOM 3489 O O . PRO B 1 118 ? 36.79781 37.22965 -28.41747 1.000 42.53036 115 PRO B O 1
ATOM 3493 N N . ILE B 1 119 ? 36.06123 37.79277 -30.47417 1.000 43.03165 116 ILE B N 1
ATOM 3494 C CA . ILE B 1 119 ? 35.71724 36.43869 -30.89297 1.000 35.89787 116 ILE B CA 1
ATOM 3495 C C . ILE B 1 119 ? 36.76700 35.96712 -31.88670 1.000 41.64892 116 ILE B C 1
ATOM 3496 O O . ILE B 1 119 ? 37.05397 36.65779 -32.87238 1.000 45.83523 116 ILE B O 1
ATOM 3501 N N . GLU B 1 120 ? 37.33953 34.79317 -31.63496 1.000 46.76713 117 GLU B N 1
ATOM 3502 C CA . GLU B 1 120 ? 38.41240 34.25084 -32.45903 1.000 46.75381 117 GLU B CA 1
ATOM 3503 C C . GLU B 1 120 ? 37.97098 32.92651 -33.06114 1.000 51.97312 117 GLU B C 1
ATOM 3504 O O . GLU B 1 120 ? 37.62360 31.99319 -32.32957 1.000 63.46175 117 GLU B O 1
ATOM 3510 N N . ILE B 1 121 ? 37.97713 32.84918 -34.38985 1.000 50.47368 118 ILE B N 1
ATOM 3511 C CA . ILE B 1 121 ? 37.73694 31.60237 -35.10669 1.000 51.80314 118 ILE B CA 1
ATOM 3512 C C . ILE B 1 121 ? 38.74773 31.50109 -36.23929 1.000 52.31351 118 ILE B C 1
ATOM 3513 O O . ILE B 1 121 ? 39.03063 32.49230 -36.92110 1.000 51.49485 118 ILE B O 1
ATOM 3518 N N . ASN B 1 122 ? 39.29273 30.29665 -36.43174 1.000 51.03164 119 ASN B N 1
ATOM 3519 C CA . ASN B 1 122 ? 40.26808 30.00693 -37.48621 1.000 52.08736 119 ASN B CA 1
ATOM 3520 C C . ASN B 1 122 ? 41.57187 30.78068 -37.29681 1.000 54.03475 119 ASN B C 1
ATOM 3521 O O . ASN B 1 122 ? 42.29232 31.04596 -38.26216 1.000 53.12407 119 ASN B O 1
ATOM 3526 N N . GLY B 1 123 ? 41.89452 31.14353 -36.05749 1.000 51.45481 120 GLY B N 1
ATOM 3527 C CA . GLY B 1 123 ? 43.11706 31.87167 -35.78426 1.000 51.53521 120 GLY B CA 1
ATOM 3528 C C . GLY B 1 123 ? 43.04653 33.36364 -36.01131 1.000 56.35702 120 GLY B C 1
ATOM 3529 O O . GLY B 1 123 ? 44.08118 34.03615 -35.93678 1.000 54.73732 120 GLY B O 1
ATOM 3530 N N . VAL B 1 124 ? 41.86335 33.90460 -36.28220 1.000 54.14997 121 VAL B N 1
ATOM 3531 C CA . VAL B 1 124 ? 41.67189 35.33050 -36.52201 1.000 51.47151 121 VAL B CA 1
ATOM 3532 C C . VAL B 1 124 ? 40.79763 35.89530 -35.41124 1.000 48.61235 121 VAL B C 1
ATOM 3533 O O . VAL B 1 124 ? 39.71777 35.36171 -35.13352 1.000 53.55128 121 VAL B O 1
ATOM 3537 N N . ASN B 1 125 ? 41.25390 36.97995 -34.78837 1.000 45.76444 122 ASN B N 1
ATOM 3538 C CA . ASN B 1 125 ? 40.51561 37.62340 -33.70760 1.000 44.07826 122 ASN B CA 1
ATOM 3539 C C . ASN B 1 125 ? 39.62532 38.72231 -34.27266 1.000 42.90044 122 ASN B C 1
ATOM 3540 O O . ASN B 1 125 ? 40.08231 39.55112 -35.06473 1.000 47.11951 122 ASN B O 1
ATOM 3545 N N . PHE B 1 126 ? 38.35853 38.72732 -33.86444 1.000 41.65329 123 PHE B N 1
ATOM 3546 C CA . PHE B 1 126 ? 37.37778 39.69956 -34.33569 1.000 38.72739 123 PHE B CA 1
ATOM 3547 C C . PHE B 1 126 ? 36.96934 40.60432 -33.18133 1.000 37.49565 123 PHE B C 1
ATOM 3548 O O . PHE B 1 126 ? 36.37994 40.13684 -32.20156 1.000 35.93440 123 PHE B O 1
ATOM 3556 N N . TYR B 1 127 ? 37.26472 41.89508 -33.30430 1.000 36.48417 124 TYR B N 1
ATOM 3557 C CA . TYR B 1 127 ? 36.85981 42.87117 -32.30309 1.000 36.22826 124 TYR B CA 1
ATOM 3558 C C . TYR B 1 127 ? 35.54158 43.50328 -32.73031 1.000 31.61153 124 TYR B C 1
ATOM 3559 O O . TYR B 1 127 ? 35.42190 44.01273 -33.84876 1.000 32.16744 124 TYR B O 1
ATOM 3568 N N . THR B 1 128 ? 34.55204 43.45007 -31.84570 1.000 33.45883 125 THR B N 1
ATOM 3569 C CA . THR B 1 128 ? 33.19601 43.88206 -32.15520 1.000 33.73903 125 THR B CA 1
ATOM 3570 C C . THR B 1 128 ? 32.95447 45.26446 -31.56348 1.000 37.13521 125 THR B C 1
ATOM 3571 O O . THR B 1 128 ? 33.10230 45.46072 -30.35296 1.000 42.25095 125 THR B O 1
ATOM 3575 N N . LEU B 1 129 ? 32.57560 46.21481 -32.41374 1.000 32.59557 126 LEU B N 1
ATOM 3576 C CA . LEU B 1 129 ? 32.27343 47.58145 -31.99325 1.000 36.06766 126 LEU B CA 1
ATOM 3577 C C . LEU B 1 129 ? 30.89529 47.95358 -32.52178 1.000 34.40673 126 LEU B C 1
ATOM 3578 O O . LEU B 1 129 ? 30.77483 48.67721 -33.51970 1.000 33.84833 126 LEU B O 1
ATOM 3583 N N . PRO B 1 130 ? 29.83011 47.47479 -31.87665 1.000 36.45773 127 PRO B N 1
ATOM 3584 C CA . PRO B 1 130 ? 28.48007 47.86800 -32.29268 1.000 35.26821 127 PRO B CA 1
ATOM 3585 C C . PRO B 1 130 ? 28.31067 49.37560 -32.21147 1.000 38.36859 127 PRO B C 1
ATOM 3586 O O . PRO B 1 130 ? 29.07161 50.07738 -31.54104 1.000 38.41887 127 PRO B O 1
ATOM 3590 N N . TYR B 1 131 ? 27.29904 49.87696 -32.91405 1.000 39.68965 128 TYR B N 1
ATOM 3591 C CA . TYR B 1 131 ? 27.06430 51.31206 -32.91137 1.000 36.54205 128 TYR B CA 1
ATOM 3592 C C . TYR B 1 131 ? 26.65003 51.78262 -31.52513 1.000 37.48983 128 TYR B C 1
ATOM 3593 O O . TYR B 1 131 ? 25.92865 51.09050 -30.80133 1.000 43.03303 128 TYR B O 1
ATOM 3602 N N . ALA B 1 132 ? 27.13014 52.96592 -31.15623 1.000 38.05469 129 ALA B N 1
ATOM 3603 C CA . ALA B 1 132 ? 26.67460 53.65914 -29.96388 1.000 42.49950 129 ALA B CA 1
ATOM 3604 C C . ALA B 1 132 ? 26.76004 55.15086 -30.23666 1.000 44.85540 129 ALA B C 1
ATOM 3605 O O . ALA B 1 132 ? 27.51437 55.59739 -31.10473 1.000 49.40372 129 ALA B O 1
ATOM 3607 N N . THR B 1 133 ? 25.96807 55.92001 -29.50221 1.000 46.42417 130 THR B N 1
ATOM 3608 C CA . THR B 1 133 ? 25.99711 57.36738 -29.63136 1.000 49.45363 130 THR B CA 1
ATOM 3609 C C . THR B 1 133 ? 26.90986 57.97109 -28.57126 1.000 48.99733 130 THR B C 1
ATOM 3610 O O . THR B 1 133 ? 27.29659 57.32016 -27.59816 1.000 51.69046 130 THR B O 1
ATOM 3614 N N . VAL B 1 134 ? 27.25604 59.24342 -28.77628 1.000 52.60249 131 VAL B N 1
ATOM 3615 C CA . VAL B 1 134 ? 28.20135 59.89210 -27.87570 1.000 55.39240 131 VAL B CA 1
ATOM 3616 C C . VAL B 1 134 ? 27.58736 60.09547 -26.49597 1.000 56.39795 131 VAL B C 1
ATOM 3617 O O . VAL B 1 134 ? 28.30411 60.09006 -25.48981 1.000 57.66999 131 VAL B O 1
ATOM 3621 N N . SER B 1 135 ? 26.26304 60.25773 -26.41257 1.000 55.66502 132 SER B N 1
ATOM 3622 C CA . SER B 1 135 ? 25.62716 60.35040 -25.10260 1.000 54.89462 132 SER B CA 1
ATOM 3623 C C . SER B 1 135 ? 25.68805 59.02028 -24.36698 1.000 55.06607 132 SER B C 1
ATOM 3624 O O . SER B 1 135 ? 25.76955 58.99596 -23.13355 1.000 57.40606 132 SER B O 1
ATOM 3627 N N . GLU B 1 136 ? 25.64898 57.90974 -25.10481 1.000 58.78337 133 GLU B N 1
ATOM 3628 C CA . GLU B 1 136 ? 25.82495 56.59589 -24.49799 1.000 53.78878 133 GLU B CA 1
ATOM 3629 C C . GLU B 1 136 ? 27.29526 56.30481 -24.22364 1.000 46.64282 133 GLU B C 1
ATOM 3630 O O . GLU B 1 136 ? 27.63313 55.71892 -23.18921 1.000 48.15081 133 GLU B O 1
ATOM 3636 N N . MET B 1 137 ? 28.18139 56.70611 -25.13788 1.000 45.52551 134 MET B N 1
ATOM 3637 C CA . MET B 1 137 ? 29.60743 56.48031 -24.93242 1.000 46.97707 134 MET B CA 1
ATOM 3638 C C . MET B 1 137 ? 30.17037 57.39759 -23.85465 1.000 50.26258 134 MET B C 1
ATOM 3639 O O . MET B 1 137 ? 31.17432 57.05955 -23.21846 1.000 50.41266 134 MET B O 1
ATOM 3644 N N . LYS B 1 138 ? 29.54204 58.55574 -23.63724 1.000 53.33840 135 LYS B N 1
ATOM 3645 C CA . LYS B 1 138 ? 30.00181 59.46992 -22.59613 1.000 52.08292 135 LYS B CA 1
ATOM 3646 C C . LYS B 1 138 ? 29.83791 58.85770 -21.21068 1.000 59.93811 135 LYS B C 1
ATOM 3647 O O . LYS B 1 138 ? 30.69784 59.03154 -20.33836 1.000 63.21023 135 LYS B O 1
ATOM 3653 N N . HIS B 1 139 ? 28.74478 58.12337 -20.99589 1.000 55.39567 136 HIS B N 1
ATOM 3654 C CA . HIS B 1 139 ? 28.37623 57.69537 -19.65195 1.000 55.58537 136 HIS B CA 1
ATOM 3655 C C . HIS B 1 139 ? 29.17266 56.48471 -19.17955 1.000 57.82964 136 HIS B C 1
ATOM 3656 O O . HIS B 1 139 ? 29.41869 56.34967 -17.97576 1.000 53.79587 136 HIS B O 1
ATOM 3663 N N . TYR B 1 140 ? 29.57824 55.59633 -20.09167 1.000 54.99518 137 TYR B N 1
ATOM 3664 C CA . TYR B 1 140 ? 30.33605 54.42132 -19.67142 1.000 52.87177 137 TYR B CA 1
ATOM 3665 C C . TYR B 1 140 ? 31.70756 54.80989 -19.13370 1.000 58.71530 137 TYR B C 1
ATOM 3666 O O . TYR B 1 140 ? 32.14105 54.29691 -18.09499 1.000 61.31846 137 TYR B O 1
ATOM 3675 N N . PHE B 1 141 ? 32.40688 55.70936 -19.82570 1.000 56.42424 138 PHE B N 1
ATOM 3676 C CA . PHE B 1 141 ? 33.71836 56.15285 -19.37350 1.000 60.55756 138 PHE B CA 1
ATOM 3677 C C . PHE B 1 141 ? 33.64517 57.25923 -18.32973 1.000 62.14467 138 PHE B C 1
ATOM 3678 O O . PHE B 1 141 ? 34.68194 57.60154 -17.75014 1.000 64.18850 138 PHE B O 1
ATOM 3686 N N . GLU B 1 142 ? 32.45543 57.81052 -18.07193 1.000 64.54478 139 GLU B N 1
ATOM 3687 C CA . GLU B 1 142 ? 32.28508 58.94212 -17.15557 1.000 67.14047 139 GLU B CA 1
ATOM 3688 C C . GLU B 1 142 ? 33.24203 60.07433 -17.51585 1.000 70.83334 139 GLU B C 1
ATOM 3689 O O . GLU B 1 142 ? 33.88363 60.68296 -16.65659 1.000 71.17875 139 GLU B O 1
ATOM 3695 N N . ASP B 1 143 ? 33.33473 60.34820 -18.81194 1.000 69.73826 140 ASP B N 1
ATOM 3696 C CA . ASP B 1 143 ? 34.26651 61.31028 -19.37438 1.000 68.23300 140 ASP B CA 1
ATOM 3697 C C . ASP B 1 143 ? 33.48303 62.44126 -20.02080 1.000 68.49262 140 ASP B C 1
ATOM 3698 O O . ASP B 1 143 ? 32.45164 62.20472 -20.65201 1.000 65.62953 140 ASP B O 1
ATOM 3703 N N . ASP B 1 144 ? 33.95772 63.67108 -19.85276 1.000 75.07812 141 ASP B N 1
ATOM 3704 C CA . ASP B 1 144 ? 33.45165 64.78310 -20.64344 1.000 75.38871 141 ASP B CA 1
ATOM 3705 C C . ASP B 1 144 ? 34.40647 65.16751 -21.76334 1.000 72.89286 141 ASP B C 1
ATOM 3706 O O . ASP B 1 144 ? 34.11921 66.10592 -22.51167 1.000 71.33461 141 ASP B O 1
ATOM 3711 N N . THR B 1 145 ? 35.53237 64.45899 -21.89262 1.000 71.80916 142 THR B N 1
ATOM 3712 C CA . THR B 1 145 ? 36.44636 64.69617 -23.00538 1.000 73.47453 142 THR B CA 1
ATOM 3713 C C . THR B 1 145 ? 35.75534 64.46173 -24.34195 1.000 69.94959 142 THR B C 1
ATOM 3714 O O . THR B 1 145 ? 35.92281 65.24472 -25.28471 1.000 69.55252 142 THR B O 1
ATOM 3718 N N . ILE B 1 146 ? 34.95503 63.40504 -24.43316 1.000 70.64814 143 ILE B N 1
ATOM 3719 C CA . ILE B 1 146 ? 34.41959 62.93939 -25.70604 1.000 62.31491 143 ILE B CA 1
ATOM 3720 C C . ILE B 1 146 ? 33.12635 63.69168 -26.01104 1.000 60.79984 143 ILE B C 1
ATOM 3721 O O . ILE B 1 146 ? 32.08227 63.44089 -25.40263 1.000 57.05617 143 ILE B O 1
ATOM 3726 N N . GLU B 1 147 ? 33.20461 64.63437 -26.95182 1.000 61.64052 144 GLU B N 1
ATOM 3727 C CA . GLU B 1 147 ? 32.02844 65.25075 -27.54484 1.000 61.64700 144 GLU B CA 1
ATOM 3728 C C . GLU B 1 147 ? 31.87591 64.92877 -29.02317 1.000 52.46018 144 GLU B C 1
ATOM 3729 O O . GLU B 1 147 ? 30.81463 65.20731 -29.59248 1.000 45.93390 144 GLU B O 1
ATOM 3735 N N . THR B 1 148 ? 32.89888 64.36126 -29.65473 1.000 59.80220 145 THR B N 1
ATOM 3736 C CA . THR B 1 148 ? 32.85696 63.91882 -31.03982 1.000 59.21905 145 THR B CA 1
ATOM 3737 C C . THR B 1 148 ? 32.50736 62.43771 -31.10435 1.000 54.21287 145 THR B C 1
ATOM 3738 O O . THR B 1 148 ? 32.54858 61.71717 -30.10586 1.000 47.76914 145 THR B O 1
ATOM 3742 N N . HIS B 1 149 ? 32.16202 61.98209 -32.30700 1.000 54.60713 146 HIS B N 1
ATOM 3743 C CA . HIS B 1 149 ? 32.02562 60.54731 -32.51389 1.000 52.69819 146 HIS B CA 1
ATOM 3744 C C . HIS B 1 149 ? 33.38305 59.86968 -32.62397 1.000 49.87239 146 HIS B C 1
ATOM 3745 O O . HIS B 1 149 ? 33.52173 58.70098 -32.24700 1.000 48.63709 146 HIS B O 1
ATOM 3752 N N . GLN B 1 150 ? 34.39108 60.59002 -33.12013 1.000 48.97598 147 GLN B N 1
ATOM 3753 C CA . GLN B 1 150 ? 35.71515 60.00176 -33.28386 1.000 43.22813 147 GLN B CA 1
ATOM 3754 C C . GLN B 1 150 ? 36.39358 59.77123 -31.93853 1.000 45.96850 147 GLN B C 1
ATOM 3755 O O . GLN B 1 150 ? 37.02149 58.72730 -31.72678 1.000 49.81159 147 GLN B O 1
ATOM 3761 N N . GLN B 1 151 ? 36.28152 60.72961 -31.01538 1.000 49.62651 148 GLN B N 1
ATOM 3762 C CA . GLN B 1 151 ? 36.94548 60.57517 -29.72424 1.000 53.00195 148 GLN B CA 1
ATOM 3763 C C . GLN B 1 151 ? 36.36335 59.40636 -28.93926 1.000 53.14763 148 GLN B C 1
ATOM 3764 O O . GLN B 1 151 ? 37.10093 58.67583 -28.26720 1.000 55.64775 148 GLN B O 1
ATOM 3770 N N . GLY B 1 152 ? 35.04576 59.20715 -29.01769 1.000 54.50090 149 GLY B N 1
ATOM 3771 C CA . GLY B 1 152 ? 34.44224 58.06238 -28.35742 1.000 50.40763 149 GLY B CA 1
ATOM 3772 C C . GLY B 1 152 ? 34.91961 56.73811 -28.91808 1.000 46.30688 149 GLY B C 1
ATOM 3773 O O . GLY B 1 152 ? 35.04054 55.75449 -28.18319 1.000 45.77272 149 GLY B O 1
ATOM 3774 N N . ILE B 1 153 ? 35.20143 56.69257 -30.22068 1.000 42.99893 150 ILE B N 1
ATOM 3775 C CA . ILE B 1 153 ? 35.73266 55.47365 -30.81940 1.000 47.74261 150 ILE B CA 1
ATOM 3776 C C . ILE B 1 153 ? 37.19550 55.28725 -30.43987 1.000 45.56818 150 ILE B C 1
ATOM 3777 O O . ILE B 1 153 ? 37.63163 54.17184 -30.12790 1.000 46.03512 150 ILE B O 1
ATOM 3782 N N . THR B 1 154 ? 37.97820 56.36943 -30.46657 1.000 45.01608 151 THR B N 1
ATOM 3783 C CA . THR B 1 154 ? 39.34444 56.30207 -29.95788 1.000 50.60268 151 THR B CA 1
ATOM 3784 C C . THR B 1 154 ? 39.35298 55.81371 -28.51676 1.000 44.82587 151 THR B C 1
ATOM 3785 O O . THR B 1 154 ? 40.11376 54.90817 -28.15862 1.000 43.78408 151 THR B O 1
ATOM 3789 N N . ARG B 1 155 ? 38.48912 56.39488 -27.68146 1.000 47.59075 152 ARG B N 1
ATOM 3790 C CA . ARG B 1 155 ? 38.31797 55.91201 -26.31575 1.000 47.64972 152 ARG B CA 1
ATOM 3791 C C . ARG B 1 155 ? 37.98043 54.42383 -26.29489 1.000 48.56202 152 ARG B C 1
ATOM 3792 O O . ARG B 1 155 ? 38.42826 53.69002 -25.40585 1.000 47.95048 152 ARG B O 1
ATOM 3800 N N . CYS B 1 156 ? 37.20444 53.95617 -27.27623 1.000 52.52137 153 CYS B N 1
ATOM 3801 C CA . CYS B 1 156 ? 36.79876 52.55365 -27.29513 1.000 51.13805 153 CYS B CA 1
ATOM 3802 C C . CYS B 1 156 ? 37.98281 51.64112 -27.58346 1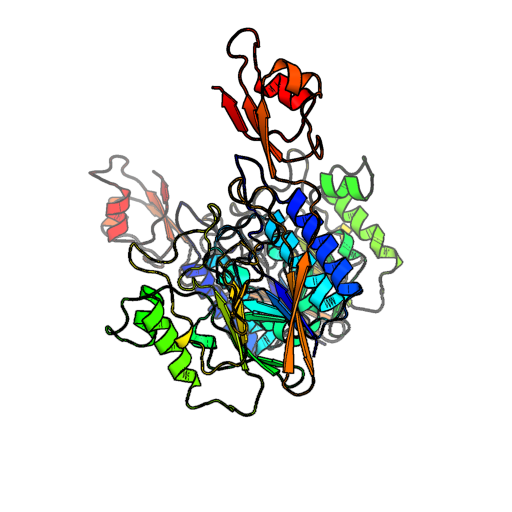.000 50.91635 153 CYS B C 1
ATOM 3803 O O . CYS B 1 156 ? 38.17479 50.62358 -26.90801 1.000 50.13711 153 CYS B O 1
ATOM 3806 N N . ILE B 1 157 ? 38.78851 51.98924 -28.58912 1.000 49.85743 154 ILE B N 1
ATOM 3807 C CA . ILE B 1 157 ? 39.91524 51.14708 -28.96449 1.000 47.28253 154 ILE B CA 1
ATOM 3808 C C . ILE B 1 157 ? 41.03389 51.20858 -27.93200 1.000 53.59996 154 ILE B C 1
ATOM 3809 O O . ILE B 1 157 ? 41.83926 50.27417 -27.84103 1.000 54.90875 154 ILE B O 1
ATOM 3814 N N . GLU B 1 158 ? 41.09909 52.27681 -27.13120 1.000 52.35497 155 GLU B N 1
ATOM 3815 C CA . GLU B 1 158 ? 42.12466 52.35333 -26.09699 1.000 51.18063 155 GLU B CA 1
ATOM 3816 C C . GLU B 1 158 ? 41.92297 51.30996 -25.00673 1.000 54.47847 155 GLU B C 1
ATOM 3817 O O . GLU B 1 158 ? 42.88245 50.97802 -24.30288 1.000 61.28516 155 GLU B O 1
ATOM 3823 N N . THR B 1 159 ? 40.70331 50.78738 -24.85087 1.000 54.32757 156 THR B N 1
ATOM 3824 C CA . THR B 1 159 ? 40.47830 49.71321 -23.88771 1.000 56.04766 156 THR B CA 1
ATOM 3825 C C . THR B 1 159 ? 41.20634 48.43925 -24.30299 1.000 57.15784 156 THR B C 1
ATOM 3826 O O . THR B 1 159 ? 41.80568 47.75665 -23.46381 1.000 59.32566 156 THR B O 1
ATOM 3830 N N . ILE B 1 160 ? 41.17153 48.10588 -25.59800 1.000 55.08070 157 ILE B N 1
ATOM 3831 C CA . ILE B 1 160 ? 41.80917 46.89060 -26.09270 1.000 61.98152 157 ILE B CA 1
ATOM 3832 C C . ILE B 1 160 ? 43.25002 47.11856 -26.52598 1.000 64.86012 157 ILE B C 1
ATOM 3833 O O . ILE B 1 160 ? 43.92296 46.16150 -26.93275 1.000 64.11022 157 ILE B O 1
ATOM 3838 N N . ALA B 1 161 ? 43.74681 48.35191 -26.45029 1.000 67.51513 158 ALA B N 1
ATOM 3839 C CA . ALA B 1 161 ? 45.07511 48.69183 -26.95058 1.000 73.64420 158 ALA B CA 1
ATOM 3840 C C . ALA B 1 161 ? 46.19385 48.02375 -26.15014 1.000 75.04908 158 ALA B C 1
ATOM 3841 O O . ALA B 1 161 ? 47.14641 47.51601 -26.75592 1.000 76.39709 158 ALA B O 1
ATOM 3843 N N . PRO B 1 162 ? 46.14940 48.00358 -24.79845 1.000 73.88802 159 PRO B N 1
ATOM 3844 C CA . PRO B 1 162 ? 47.15456 47.21529 -24.06936 1.000 73.18392 159 PRO B CA 1
ATOM 3845 C C . PRO B 1 162 ? 46.93619 45.72280 -24.25204 1.000 73.36555 159 PRO B C 1
ATOM 3846 O O . PRO B 1 162 ? 47.87445 44.97028 -24.53403 1.000 73.95273 159 PRO B O 1
ATOM 3850 N N . GLU B 1 163 ? 45.68196 45.29593 -24.10237 1.000 76.55833 160 GLU B N 1
ATOM 3851 C CA . GLU B 1 163 ? 45.29533 43.88954 -24.19680 1.000 73.04367 160 GLU B CA 1
ATOM 3852 C C . GLU B 1 163 ? 45.09591 43.53985 -25.66910 1.000 74.17693 160 GLU B C 1
ATOM 3853 O O . GLU B 1 163 ? 43.97778 43.48341 -26.18775 1.000 76.37966 160 GLU B O 1
ATOM 3859 N N . ILE B 1 164 ? 46.21100 43.31008 -26.36162 1.000 71.68130 161 ILE B N 1
ATOM 3860 C CA . ILE B 1 164 ? 46.16359 42.94682 -27.77254 1.000 68.26800 161 ILE B CA 1
ATOM 3861 C C . ILE B 1 164 ? 47.47695 42.27784 -28.13560 1.000 73.55797 161 ILE B C 1
ATOM 3862 O O . ILE B 1 164 ? 48.51876 42.55036 -27.53278 1.000 79.35155 161 ILE B O 1
ATOM 3867 N N . ASP B 1 165 ? 47.42212 41.39214 -29.12302 1.000 69.97985 162 ASP B N 1
ATOM 3868 C CA . ASP B 1 165 ? 48.60542 40.77110 -29.70105 1.000 70.89438 162 ASP B CA 1
ATOM 3869 C C . ASP B 1 165 ? 48.74241 41.27571 -31.13025 1.000 69.04998 162 ASP B C 1
ATOM 3870 O O . ASP B 1 165 ? 47.97019 40.87916 -32.01015 1.000 68.25779 162 ASP B O 1
ATOM 3875 N N . GLU B 1 166 ? 49.71834 42.15863 -31.35671 1.000 68.26985 163 GLU B N 1
ATOM 3876 C CA . GLU B 1 166 ? 50.00356 42.61951 -32.71073 1.000 67.87558 163 GLU B CA 1
ATOM 3877 C C . GLU B 1 166 ? 50.41740 41.47514 -33.62424 1.000 64.65331 163 GLU B C 1
ATOM 3878 O O . GLU B 1 166 ? 50.36706 41.62417 -34.84995 1.000 62.60885 163 GLU B O 1
ATOM 3884 N N . ASP B 1 167 ? 50.81868 40.33784 -33.04963 1.000 66.86967 164 ASP B N 1
ATOM 3885 C CA . ASP B 1 167 ? 51.15664 39.16457 -33.84613 1.000 63.44851 164 ASP B CA 1
ATOM 3886 C C . ASP B 1 167 ? 49.95472 38.63187 -34.61453 1.000 64.61180 164 ASP B C 1
ATOM 3887 O O . ASP B 1 167 ? 50.10865 38.12981 -35.73360 1.000 64.28539 164 ASP B O 1
ATOM 3892 N N . ALA B 1 168 ? 48.76073 38.72936 -34.03871 1.000 65.11888 165 ALA B N 1
ATOM 3893 C CA . ALA B 1 168 ? 47.58341 38.06197 -34.57294 1.000 64.03131 165 ALA B CA 1
ATOM 3894 C C . ALA B 1 168 ? 46.86743 38.92290 -35.60914 1.000 58.74495 165 ALA B C 1
ATOM 3895 O O . ALA B 1 168 ? 47.06870 40.13620 -35.69866 1.000 59.27727 165 ALA B O 1
ATOM 3897 N N . VAL B 1 169 ? 46.01620 38.26868 -36.39541 1.000 47.93341 166 VAL B N 1
ATOM 3898 C CA . VAL B 1 169 ? 45.13835 38.95981 -37.33435 1.000 44.92119 166 VAL B CA 1
ATOM 3899 C C . VAL B 1 169 ? 43.98559 39.55681 -36.53253 1.000 50.25409 166 VAL B C 1
ATOM 3900 O O . VAL B 1 169 ? 43.13094 38.83002 -36.02032 1.000 51.94663 166 VAL B O 1
ATOM 3904 N N . ASN B 1 170 ? 43.96331 40.88175 -36.41564 1.000 50.11476 167 ASN B N 1
ATOM 3905 C CA . ASN B 1 170 ? 42.95503 41.59088 -35.63449 1.000 48.43574 167 ASN B CA 1
ATOM 3906 C C . ASN B 1 170 ? 42.05662 42.36605 -36.59027 1.000 42.23137 167 ASN B C 1
ATOM 3907 O O . ASN B 1 170 ? 42.50423 43.31663 -37.24025 1.000 39.95098 167 ASN B O 1
ATOM 3912 N N . ILE B 1 171 ? 40.79355 41.95988 -36.67278 1.000 43.10134 168 ILE B N 1
ATOM 3913 C CA . ILE B 1 171 ? 39.80394 42.60659 -37.52457 1.000 43.02237 168 ILE B CA 1
ATOM 3914 C C . ILE B 1 171 ? 38.79272 43.32041 -36.64013 1.000 40.12987 168 ILE B C 1
ATOM 3915 O O . ILE B 1 171 ? 38.34091 42.77327 -35.62722 1.000 39.86559 168 ILE B O 1
ATOM 3920 N N . LEU B 1 172 ? 38.44081 44.54313 -37.02249 1.000 36.73981 169 LEU B N 1
ATOM 3921 C CA . LEU B 1 172 ? 37.45629 45.33976 -36.30644 1.000 29.66803 169 LEU B CA 1
ATOM 3922 C C . LEU B 1 172 ? 36.16565 45.38066 -37.10991 1.000 33.26641 169 LEU B C 1
ATOM 3923 O O . LEU B 1 172 ? 36.18381 45.68861 -38.30693 1.000 34.30500 169 LEU B O 1
ATOM 3928 N N . ILE B 1 173 ? 35.05522 45.05526 -36.45497 1.000 31.02995 170 ILE B N 1
ATOM 3929 C CA . ILE B 1 173 ? 33.72570 45.14509 -37.04589 1.000 27.20431 170 ILE B CA 1
ATOM 3930 C C . ILE B 1 173 ? 32.99188 46.27518 -36.34529 1.000 27.44520 170 ILE B C 1
ATOM 3931 O O . ILE B 1 173 ? 32.78233 46.22564 -35.12732 1.000 28.55026 170 ILE B O 1
ATOM 3936 N N . SER B 1 174 ? 32.60225 47.29425 -37.10437 1.000 31.79632 171 SER B N 1
ATOM 3937 C CA . SER B 1 174 ? 31.91119 48.43104 -36.51876 1.000 36.12699 171 SER B CA 1
ATOM 3938 C C . SER B 1 174 ? 30.96493 49.03538 -37.54610 1.000 31.45900 171 SER B C 1
ATOM 3939 O O . SER B 1 174 ? 30.83306 48.54575 -38.67163 1.000 27.18783 171 SER B O 1
ATOM 3942 N N . HIS B 1 175 ? 30.31860 50.12794 -37.14179 1.000 30.97465 172 HIS B N 1
ATOM 3943 C CA . HIS B 1 175 ? 29.24846 50.76245 -37.90895 1.000 26.89345 172 HIS B CA 1
ATOM 3944 C C . HIS B 1 175 ? 29.37639 52.26746 -37.69172 1.000 32.82876 172 HIS B C 1
ATOM 3945 O O . HIS B 1 175 ? 28.88380 52.79280 -36.68830 1.000 36.22168 172 HIS B O 1
ATOM 3952 N N . LEU B 1 176 ? 30.04068 52.95409 -38.62101 1.000 34.63950 173 LEU B N 1
ATOM 3953 C CA . LEU B 1 176 ? 30.33493 54.37438 -38.45914 1.000 33.60439 173 LEU B CA 1
ATOM 3954 C C . LEU B 1 176 ? 30.58592 54.99375 -39.82976 1.000 32.35032 173 LEU B C 1
ATOM 3955 O O . LEU B 1 176 ? 30.47006 54.33219 -40.86479 1.000 34.93316 173 LEU B O 1
ATOM 3960 N N . THR B 1 177 ? 30.93948 56.27815 -39.82351 1.000 34.18221 174 THR B N 1
ATOM 3961 C CA . THR B 1 177 ? 31.23385 57.03770 -41.03359 1.000 40.20162 174 THR B CA 1
ATOM 3962 C C . THR B 1 177 ? 32.71725 57.38311 -41.07198 1.000 36.58121 174 THR B C 1
ATOM 3963 O O . THR B 1 177 ? 33.27406 57.85747 -40.07684 1.000 37.87665 174 THR B O 1
ATOM 3967 N N . VAL B 1 178 ? 33.34980 57.14856 -42.21574 1.000 32.97016 175 VAL B N 1
ATOM 3968 C CA . VAL B 1 178 ? 34.75994 57.46284 -42.41054 1.000 43.66447 175 VAL B CA 1
ATOM 3969 C C . VAL B 1 178 ? 34.86763 58.77954 -43.16679 1.000 47.76210 175 VAL B C 1
ATOM 3970 O O . VAL B 1 178 ? 33.97290 59.15728 -43.93311 1.000 44.39047 175 VAL B O 1
ATOM 3974 N N . GLN B 1 179 ? 35.97132 59.49147 -42.94125 1.000 49.45691 176 GLN B N 1
ATOM 3975 C CA . GLN B 1 179 ? 36.18902 60.77552 -43.59399 1.000 47.63319 176 GLN B CA 1
ATOM 3976 C C . GLN B 1 179 ? 36.28055 60.60523 -45.10523 1.000 44.03033 176 GLN B C 1
ATOM 3977 O O . GLN B 1 179 ? 37.02550 59.75721 -45.60543 1.000 45.41661 176 GLN B O 1
ATOM 3983 N N . GLY B 1 180 ? 35.51396 61.41455 -45.83170 1.000 45.74675 177 GLY B N 1
ATOM 3984 C CA . GLY B 1 180 ? 35.54197 61.38572 -47.27880 1.000 50.12728 177 GLY B CA 1
ATOM 3985 C C . GLY B 1 180 ? 34.74696 60.27413 -47.92173 1.000 39.68009 177 GLY B C 1
ATOM 3986 O O . GLY B 1 180 ? 34.82042 60.11213 -49.14511 1.000 41.58050 177 GLY B O 1
ATOM 3987 N N . GLY B 1 181 ? 33.99030 59.50351 -47.14318 1.000 43.34211 178 GLY B N 1
ATOM 3988 C CA . GLY B 1 181 ? 33.19387 58.43426 -47.71242 1.000 37.22426 178 GLY B CA 1
ATOM 3989 C C . GLY B 1 181 ? 31.95690 58.95430 -48.42016 1.000 31.73702 178 GLY B C 1
ATOM 3990 O O . GLY B 1 181 ? 31.35502 59.95367 -48.02917 1.000 35.01321 178 GLY B O 1
ATOM 3991 N N . LYS B 1 182 ? 31.57783 58.25673 -49.48602 1.000 32.16225 179 LYS B N 1
ATOM 3992 C CA . LYS B 1 182 ? 30.43473 58.67935 -50.27943 1.000 31.76163 179 LYS B CA 1
ATOM 3993 C C . LYS B 1 182 ? 29.13332 58.37690 -49.54635 1.000 31.30717 179 LYS B C 1
ATOM 3994 O O . LYS B 1 182 ? 29.01672 57.38925 -48.81504 1.000 31.69241 179 LYS B O 1
ATOM 4000 N N . THR B 1 183 ? 28.14971 59.24656 -49.74748 1.000 32.24306 180 THR B N 1
ATOM 4001 C CA . THR B 1 183 ? 26.88607 59.18654 -49.03229 1.000 32.70645 180 THR B CA 1
ATOM 4002 C C . THR B 1 183 ? 25.75099 58.78843 -49.96569 1.000 31.71627 180 THR B C 1
ATOM 4003 O O . THR B 1 183 ? 25.81512 58.97928 -51.18330 1.000 35.17508 180 THR B O 1
ATOM 4007 N N . SER B 1 184 ? 24.70183 58.23201 -49.36539 1.000 32.96891 181 SER B N 1
ATOM 4008 C CA . SER B 1 184 ? 23.46861 57.89986 -50.06030 1.000 35.51766 181 SER B CA 1
ATOM 4009 C C . SER B 1 184 ? 22.29221 58.40323 -49.23837 1.000 36.54364 181 SER B C 1
ATOM 4010 O O . SER B 1 184 ? 22.40736 58.63385 -48.03261 1.000 38.65506 181 SER B O 1
ATOM 4013 N N . ASP B 1 185 ? 21.14639 58.55459 -49.90106 1.000 35.49088 182 ASP B N 1
ATOM 4014 C CA . ASP B 1 185 ? 19.99121 59.16903 -49.26032 1.000 39.40216 182 ASP B CA 1
ATOM 4015 C C . ASP B 1 185 ? 19.23081 58.22092 -48.34422 1.000 41.83221 182 ASP B C 1
ATOM 4016 O O . ASP B 1 185 ? 18.36869 58.68225 -47.58680 1.000 41.15209 182 ASP B O 1
ATOM 4021 N N . SER B 1 186 ? 19.52375 56.92329 -48.38548 1.000 37.96782 183 SER B N 1
ATOM 4022 C CA . SER B 1 186 ? 18.89121 55.95864 -47.49619 1.000 41.17357 183 SER B CA 1
ATOM 4023 C C . SER B 1 186 ? 19.64723 55.78423 -46.18307 1.000 37.93874 183 SER B C 1
ATOM 4024 O O . SER B 1 186 ? 19.28835 54.91210 -45.38529 1.000 38.62352 183 SER B O 1
ATOM 4027 N N . GLU B 1 187 ? 20.68057 56.58500 -45.94560 1.000 36.74282 184 GLU B N 1
ATOM 4028 C CA . GLU B 1 187 ? 21.41745 56.57003 -44.69245 1.000 35.53466 184 GLU B CA 1
ATOM 4029 C C . GLU B 1 187 ? 20.94818 57.70908 -43.79600 1.000 35.91157 184 GLU B C 1
ATOM 4030 O O . GLU B 1 187 ? 20.55912 58.77953 -44.27070 1.000 32.40915 184 GLU B O 1
ATOM 4036 N N . ARG B 1 188 ? 20.99008 57.46675 -42.49404 1.000 33.32872 185 ARG B N 1
ATOM 4037 C CA . ARG B 1 188 ? 20.63238 58.46387 -41.50071 1.000 34.63848 185 ARG B CA 1
ATOM 4038 C C . ARG B 1 188 ? 21.87312 59.17768 -40.98362 1.000 34.76753 185 ARG B C 1
ATOM 4039 O O . ARG B 1 188 ? 22.98252 58.63680 -41.02695 1.000 39.03399 185 ARG B O 1
ATOM 4047 N N . PRO B 1 189 ? 21.72536 60.41305 -40.50825 1.000 30.15716 186 PRO B N 1
ATOM 4048 C CA . PRO B 1 189 ? 22.82591 61.05561 -39.78058 1.000 32.79747 186 PRO B CA 1
ATOM 4049 C C . PRO B 1 189 ? 23.07310 60.36421 -38.44883 1.000 36.82982 186 PRO B C 1
ATOM 4050 O O . PRO B 1 189 ? 22.13700 59.96738 -37.75092 1.000 37.82005 186 PRO B O 1
ATOM 4054 N N . LEU B 1 190 ? 24.35132 60.22874 -38.09610 1.000 40.43541 187 LEU B N 1
ATOM 4055 C CA . LEU B 1 190 ? 24.73757 59.48044 -36.90634 1.000 44.26606 187 LEU B CA 1
ATOM 4056 C C . LEU B 1 190 ? 24.80857 60.33035 -35.64585 1.000 52.20296 187 LEU B C 1
ATOM 4057 O O . LEU B 1 190 ? 24.68119 59.78520 -34.54302 1.000 56.13490 187 LEU B O 1
ATOM 4062 N N . THR B 1 191 ? 25.01606 61.63474 -35.77369 1.000 51.92129 188 THR B N 1
ATOM 4063 C CA . THR B 1 191 ? 25.16127 62.52610 -34.63158 1.000 54.10518 188 THR B CA 1
ATOM 4064 C C . THR B 1 191 ? 24.06725 63.58879 -34.66060 1.000 56.99235 188 THR B C 1
ATOM 4065 O O . THR B 1 191 ? 23.24836 63.64956 -35.58154 1.000 49.78186 188 THR B O 1
ATOM 4069 N N . ILE B 1 192 ? 24.06143 64.43092 -33.62745 1.000 62.17966 189 ILE B N 1
ATOM 4070 C CA . ILE B 1 192 ? 23.13216 65.55151 -33.54694 1.000 56.24848 189 ILE B CA 1
ATOM 4071 C C . ILE B 1 192 ? 23.83896 66.81344 -34.02389 1.000 56.18450 189 ILE B C 1
ATOM 4072 O O . ILE B 1 192 ? 24.18632 67.68770 -33.22237 1.000 58.01856 189 ILE B O 1
ATOM 4077 N N . GLY B 1 193 ? 24.08207 66.90199 -35.32820 1.000 63.62340 190 GLY B N 1
ATOM 4078 C CA . GLY B 1 193 ? 24.56538 68.13650 -35.91869 1.000 77.37368 190 GLY B CA 1
ATOM 4079 C C . GLY B 1 193 ? 26.00294 68.50752 -35.62354 1.000 76.50769 190 GLY B C 1
ATOM 4080 O O . GLY B 1 193 ? 26.31328 69.69880 -35.51604 1.000 73.88385 190 GLY B O 1
ATOM 4081 N N . THR B 1 194 ? 26.89326 67.52596 -35.48960 1.000 71.42605 191 THR B N 1
ATOM 4082 C CA . THR B 1 194 ? 28.32616 67.76080 -35.41529 1.000 71.96427 191 THR B CA 1
ATOM 4083 C C . THR B 1 194 ? 28.98368 67.10328 -36.63398 1.000 69.73854 191 THR B C 1
ATOM 4084 O O . THR B 1 194 ? 28.36183 67.03449 -37.70944 1.000 75.38789 191 THR B O 1
ATOM 4088 N N . VAL B 1 195 ? 30.21847 66.63361 -36.47928 1.000 61.37096 192 VAL B N 1
ATOM 4089 C CA . VAL B 1 195 ? 30.91717 65.88920 -37.52122 1.000 64.06595 192 VAL B CA 1
ATOM 4090 C C . VAL B 1 195 ? 30.93099 64.42583 -37.10339 1.000 57.96943 192 VAL B C 1
ATOM 4091 O O . VAL B 1 195 ? 31.53940 64.06782 -36.08704 1.000 61.04575 192 VAL B O 1
ATOM 4095 N N . GLU B 1 196 ? 30.25197 63.58349 -37.87687 1.000 48.78368 193 GLU B N 1
ATOM 4096 C CA . GLU B 1 196 ? 30.10889 62.17350 -37.54360 1.000 50.95690 193 GLU B CA 1
ATOM 4097 C C . GLU B 1 196 ? 31.20265 61.30357 -38.14716 1.000 50.30072 193 GLU B C 1
ATOM 4098 O O . GLU B 1 196 ? 31.18366 60.08430 -37.94652 1.000 47.97866 193 GLU B O 1
ATOM 4104 N N . SER B 1 197 ? 32.15284 61.89193 -38.86552 1.000 46.75900 194 SER B N 1
ATOM 4105 C CA . SER B 1 197 ? 33.15746 61.12081 -39.57921 1.000 45.03102 194 SER B CA 1
ATOM 4106 C C . SER B 1 197 ? 34.38447 60.87710 -38.70537 1.000 44.35784 194 SER B C 1
ATOM 4107 O O . SER B 1 197 ? 34.65106 61.59790 -37.74110 1.000 43.67810 194 SER B O 1
ATOM 4110 N N . VAL B 1 198 ? 35.13270 59.83577 -39.06338 1.000 52.07416 195 VAL B N 1
ATOM 4111 C CA . VAL B 1 198 ? 36.31732 59.40388 -38.33251 1.000 45.19749 195 VAL B CA 1
ATOM 4112 C C . VAL B 1 198 ? 37.45904 59.23615 -39.32498 1.000 49.42684 195 VAL B C 1
ATOM 4113 O O . VAL B 1 198 ? 37.25847 58.72732 -40.43372 1.000 49.20547 195 VAL B O 1
ATOM 4117 N N . GLN B 1 199 ? 38.65387 59.66994 -38.93003 1.000 49.65822 196 GLN B N 1
ATOM 4118 C CA . GLN B 1 199 ? 39.82885 59.53653 -39.77749 1.000 46.10297 196 GLN B CA 1
ATOM 4119 C C . GLN B 1 199 ? 40.37572 58.11407 -39.72430 1.000 41.81169 196 GLN B C 1
ATOM 4120 O O . GLN B 1 199 ? 40.26163 57.41730 -38.71214 1.000 45.97449 196 GLN B O 1
ATOM 4126 N N . LYS B 1 200 ? 40.98424 57.68862 -40.83452 1.000 45.28777 197 LYS B N 1
ATOM 4127 C CA . LYS B 1 200 ? 41.48527 56.32344 -40.95578 1.000 45.91644 197 LYS B CA 1
ATOM 4128 C C . LYS B 1 200 ? 42.66420 56.03090 -40.03609 1.000 46.22766 197 LYS B C 1
ATOM 4129 O O . LYS B 1 200 ? 43.06481 54.86694 -39.92920 1.000 46.78872 197 LYS B O 1
ATOM 4135 N N . GLY B 1 201 ? 43.23502 57.04572 -39.38363 1.000 49.51886 198 GLY B N 1
ATOM 4136 C CA . GLY B 1 201 ? 44.32282 56.80682 -38.45213 1.000 48.54496 198 GLY B CA 1
ATOM 4137 C C . GLY B 1 201 ? 43.88698 56.17685 -37.14626 1.000 47.71814 198 GLY B C 1
ATOM 4138 O O . GLY B 1 201 ? 44.71183 55.56380 -36.45993 1.000 51.28399 198 GLY B O 1
ATOM 4139 N N . VAL B 1 202 ? 42.60831 56.31178 -36.78928 1.000 40.20530 199 VAL B N 1
ATOM 4140 C CA . VAL B 1 202 ? 42.11214 55.71995 -35.55013 1.000 46.63698 199 VAL B CA 1
ATOM 4141 C C . VAL B 1 202 ? 42.20487 54.19978 -35.60675 1.000 47.92036 199 VAL B C 1
ATOM 4142 O O . VAL B 1 202 ? 42.49333 53.54181 -34.59924 1.000 49.24149 199 VAL B O 1
ATOM 4146 N N . PHE B 1 203 ? 41.97045 53.62010 -36.77796 1.000 45.62270 200 PHE B N 1
ATOM 4147 C CA . PHE B 1 203 ? 42.02268 52.16834 -36.95637 1.000 45.13133 200 PHE B CA 1
ATOM 4148 C C . PHE B 1 203 ? 43.36765 51.72549 -37.51946 1.000 52.69849 200 PHE B C 1
ATOM 4149 O O . PHE B 1 203 ? 43.43494 51.00355 -38.51397 1.000 62.55262 200 PHE B O 1
ATOM 4157 N N . ASP B 1 204 ? 44.46268 52.15133 -36.89272 1.000 54.63721 201 ASP B N 1
ATOM 4158 C CA . ASP B 1 204 ? 45.79258 51.75546 -37.33445 1.000 57.36706 201 ASP B CA 1
ATOM 4159 C C . ASP B 1 204 ? 46.37469 50.60700 -36.52025 1.000 52.49135 201 ASP B C 1
ATOM 4160 O O . ASP B 1 204 ? 47.38820 50.02973 -36.92922 1.000 51.44507 201 ASP B O 1
ATOM 4165 N N . ILE B 1 205 ? 45.75753 50.25948 -35.38543 1.000 49.12597 202 ILE B N 1
ATOM 4166 C CA . ILE B 1 205 ? 46.17250 49.09216 -34.60909 1.000 44.03763 202 ILE B CA 1
ATOM 4167 C C . ILE B 1 205 ? 45.55926 47.80897 -35.14619 1.000 43.84739 202 ILE B C 1
ATOM 4168 O O . ILE B 1 205 ? 45.91771 46.71436 -34.69181 1.000 42.96311 202 ILE B O 1
ATOM 4173 N N . PHE B 1 206 ? 44.67429 47.90463 -36.13256 1.000 49.03477 203 PHE B N 1
ATOM 4174 C CA . PHE B 1 206 ? 44.01577 46.74893 -36.71877 1.000 44.96118 203 PHE B CA 1
ATOM 4175 C C . PHE B 1 206 ? 44.61427 46.42805 -38.08102 1.000 47.82687 203 PHE B C 1
ATOM 4176 O O . PHE B 1 206 ? 45.13389 47.30657 -38.77480 1.000 55.76088 203 PHE B O 1
ATOM 4184 N N . ASP B 1 207 ? 44.53851 45.15177 -38.45276 1.000 42.80768 204 ASP B N 1
ATOM 4185 C CA . ASP B 1 207 ? 44.99414 44.70514 -39.76060 1.000 43.86547 204 ASP B CA 1
ATOM 4186 C C . ASP B 1 207 ? 43.92941 44.85483 -40.83599 1.000 45.93706 204 ASP B C 1
ATOM 4187 O O . ASP B 1 207 ? 44.26139 44.83238 -42.02708 1.000 45.73197 204 ASP B O 1
ATOM 4192 N N . TYR B 1 208 ? 42.66808 45.00753 -40.44305 1.000 45.16939 205 TYR B N 1
ATOM 4193 C CA . TYR B 1 208 ? 41.54986 45.14998 -41.36474 1.000 41.16749 205 TYR B CA 1
ATOM 4194 C C . TYR B 1 208 ? 40.34995 45.65435 -40.58039 1.000 41.14045 205 TYR B C 1
ATOM 4195 O O . TYR B 1 208 ? 40.19096 45.33395 -39.39852 1.000 39.04981 205 TYR B O 1
ATOM 4204 N N . VAL B 1 209 ? 39.51244 46.44742 -41.24345 1.000 39.94734 206 VAL B N 1
ATOM 4205 C CA . VAL B 1 209 ? 38.32140 47.02125 -40.62571 1.000 40.39912 206 VAL B CA 1
ATOM 4206 C C . VAL B 1 209 ? 37.13399 46.73063 -41.53234 1.000 36.68561 206 VAL B C 1
ATOM 4207 O O . VAL B 1 209 ? 37.05679 47.25694 -42.64956 1.000 34.30546 206 VAL B O 1
ATOM 4211 N N . MET B 1 210 ? 36.21314 45.89632 -41.05779 1.000 36.89409 207 MET B N 1
ATOM 4212 C CA . MET B 1 210 ? 34.96929 45.60996 -41.76105 1.000 34.96485 207 MET B CA 1
ATOM 4213 C C . MET B 1 210 ? 33.88952 46.52981 -41.20871 1.000 32.90684 207 MET B C 1
ATOM 4214 O O . MET B 1 210 ? 33.62725 46.53144 -40.00046 1.000 29.14253 207 MET B O 1
ATOM 4219 N N . LEU B 1 211 ? 33.26864 47.30619 -42.08704 1.000 28.71263 208 LEU B N 1
ATOM 4220 C CA . LEU B 1 211 ? 32.39934 48.38818 -41.66495 1.000 27.09695 208 LEU B CA 1
ATOM 4221 C C . LEU B 1 211 ? 31.01177 48.24749 -42.27399 1.000 27.73699 208 LEU B C 1
ATOM 4222 O O . LEU B 1 211 ? 30.76040 47.41912 -43.15362 1.000 24.46764 208 LEU B O 1
ATOM 4227 N N . GLY B 1 212 ? 30.11018 49.07748 -41.76118 1.000 25.84611 209 GLY B N 1
ATOM 4228 C CA . GLY B 1 212 ? 28.78117 49.23183 -42.31696 1.000 19.97488 209 GLY B CA 1
ATOM 4229 C C . GLY B 1 212 ? 28.27917 50.60345 -41.92675 1.000 30.40011 209 GLY B C 1
ATOM 4230 O O . GLY B 1 212 ? 28.84301 51.25358 -41.03926 1.000 35.29169 209 GLY B O 1
ATOM 4231 N N . HIS B 1 213 ? 27.21940 51.03735 -42.62740 1.000 27.91013 210 HIS B N 1
ATOM 4232 C CA . HIS B 1 213 ? 26.46921 52.29280 -42.49080 1.000 27.65843 210 HIS B CA 1
ATOM 4233 C C . HIS B 1 213 ? 26.40430 53.01171 -43.83100 1.000 29.10085 210 HIS B C 1
ATOM 4234 O O . HIS B 1 213 ? 25.35861 53.56145 -44.19146 1.000 31.23912 210 HIS B O 1
ATOM 4241 N N . LEU B 1 214 ? 27.51597 53.03571 -44.56360 1.000 27.26927 211 LEU B N 1
ATOM 4242 C CA . LEU B 1 214 ? 27.55687 53.64448 -45.88793 1.000 27.16151 211 LEU B CA 1
ATOM 4243 C C . LEU B 1 214 ? 27.16839 52.59377 -46.92094 1.000 29.58576 211 LEU B C 1
ATOM 4244 O O . LEU B 1 214 ? 27.83660 51.56154 -47.04756 1.000 31.04767 211 LEU B O 1
ATOM 4249 N N . HIS B 1 215 ? 26.09363 52.86205 -47.66132 1.000 29.11244 212 HIS B N 1
ATOM 4250 C CA . HIS B 1 215 ? 25.45873 51.84355 -48.48736 1.000 30.53819 212 HIS B CA 1
ATOM 4251 C C . HIS B 1 215 ? 26.13222 51.64373 -49.84029 1.000 35.32536 212 HIS B C 1
ATOM 4252 O O . HIS B 1 215 ? 25.85062 50.63986 -50.50516 1.000 32.52748 212 HIS B O 1
ATOM 4259 N N . HIS B 1 216 ? 27.00253 52.55924 -50.26322 1.000 39.29987 213 HIS B N 1
ATOM 4260 C CA . HIS B 1 216 ? 27.79656 52.34358 -51.47083 1.000 37.63791 213 HIS B CA 1
ATOM 4261 C C . HIS B 1 216 ? 28.91585 51.35114 -51.17251 1.000 39.25528 213 HIS B C 1
ATOM 4262 O O . HIS B 1 216 ? 29.67443 51.55495 -50.21952 1.000 40.59628 213 HIS B O 1
ATOM 4269 N N . PRO B 1 217 ? 29.03486 50.26182 -51.93762 1.000 38.59724 214 PRO B N 1
ATOM 4270 C CA . PRO B 1 217 ? 30.15170 49.32895 -51.70685 1.000 40.40187 214 PRO B CA 1
ATOM 4271 C C . PRO B 1 217 ? 31.51948 49.98154 -51.78224 1.000 40.46997 214 PRO B C 1
ATOM 4272 O O . PRO B 1 217 ? 32.45152 49.53241 -51.10360 1.000 41.44868 214 PRO B O 1
ATOM 4276 N N . PHE B 1 218 ? 31.67325 51.02805 -52.58382 1.000 38.39724 215 PHE B N 1
ATOM 4277 C CA . PHE B 1 218 ? 32.95332 51.70266 -52.75467 1.000 43.96315 215 PHE B CA 1
ATOM 4278 C C . PHE B 1 218 ? 32.92691 53.10783 -52.16113 1.000 43.66127 215 PHE B C 1
ATOM 4279 O O . PHE B 1 218 ? 33.48799 54.04856 -52.72439 1.000 46.30270 215 PHE B O 1
ATOM 4287 N N . SER B 1 219 ? 32.26504 53.25926 -51.01103 1.000 38.82532 216 SER B N 1
ATOM 4288 C CA . SER B 1 219 ? 32.27835 54.53867 -50.30967 1.000 37.41212 216 SER B CA 1
ATOM 4289 C C . SER B 1 219 ? 33.70493 54.94897 -49.97204 1.000 40.55958 216 SER B C 1
ATOM 4290 O O . SER B 1 219 ? 34.11107 56.09296 -50.20576 1.000 43.31948 216 SER B O 1
ATOM 4293 N N . ILE B 1 220 ? 34.48538 54.01537 -49.43564 1.000 42.13396 217 ILE B N 1
ATOM 4294 C CA . ILE B 1 220 ? 35.87261 54.25029 -49.05874 1.000 37.86498 217 ILE B CA 1
ATOM 4295 C C . ILE B 1 220 ? 36.75040 53.34734 -49.91391 1.000 46.67093 217 ILE B C 1
ATOM 4296 O O . ILE B 1 220 ? 36.56183 52.12334 -49.93521 1.000 46.14341 217 ILE B O 1
ATOM 4301 N N . GLU B 1 221 ? 37.69652 53.94955 -50.62568 1.000 46.60931 218 GLU B N 1
ATOM 4302 C CA . GLU B 1 221 ? 38.70337 53.21034 -51.37999 1.000 40.95825 218 GLU B CA 1
ATOM 4303 C C . GLU B 1 221 ? 39.98516 53.23789 -50.55533 1.000 40.20155 218 GLU B C 1
ATOM 4304 O O . GLU B 1 221 ? 40.71692 54.23001 -50.55288 1.000 46.10813 218 GLU B O 1
ATOM 4310 N N . ASP B 1 222 ? 40.23893 52.14834 -49.83701 1.000 41.17508 219 ASP B N 1
ATOM 4311 C CA . ASP B 1 222 ? 41.40727 52.01912 -48.97930 1.000 47.39622 219 ASP B CA 1
ATOM 4312 C C . ASP B 1 222 ? 41.68382 50.53933 -48.77700 1.000 50.48366 219 ASP B C 1
ATOM 4313 O O . ASP B 1 222 ? 40.75848 49.72887 -48.70606 1.000 48.78206 219 ASP B O 1
ATOM 4318 N N . ASP B 1 223 ? 42.97031 50.20200 -48.66842 1.000 55.03612 220 ASP B N 1
ATOM 4319 C CA . ASP B 1 223 ? 43.35724 48.79785 -48.56985 1.000 56.66186 220 ASP B CA 1
ATOM 4320 C C . ASP B 1 223 ? 42.80295 48.14580 -47.30790 1.000 50.31061 220 ASP B C 1
ATOM 4321 O O . ASP B 1 223 ? 42.29442 47.02008 -47.36033 1.000 51.74533 220 ASP B O 1
ATOM 4326 N N . LYS B 1 224 ? 42.88509 48.83667 -46.16855 1.000 48.11370 221 LYS B N 1
ATOM 4327 C CA . LYS B 1 224 ? 42.60263 48.23097 -44.87044 1.000 44.00821 221 LYS B CA 1
ATOM 4328 C C . LYS B 1 224 ? 41.14786 48.38164 -44.43883 1.000 43.95889 221 LYS B C 1
ATOM 4329 O O . LYS B 1 224 ? 40.59388 47.47132 -43.81201 1.000 42.59344 221 LYS B O 1
ATOM 4335 N N . ILE B 1 225 ? 40.51993 49.51364 -44.74381 1.000 41.32025 222 ILE B N 1
ATOM 4336 C CA . ILE B 1 225 ? 39.13957 49.78278 -44.35718 1.000 35.06153 222 ILE B CA 1
ATOM 4337 C C . ILE B 1 225 ? 38.27120 49.67250 -45.59872 1.000 33.88315 222 ILE B C 1
ATOM 4338 O O . ILE B 1 225 ? 38.50385 50.37153 -46.59216 1.000 40.62660 222 ILE B O 1
ATOM 4343 N N . LYS B 1 226 ? 37.27054 48.79895 -45.54471 1.000 33.21630 223 LYS B N 1
ATOM 4344 C CA . LYS B 1 226 ? 36.38889 48.57884 -46.67890 1.000 33.86142 223 LYS B CA 1
ATOM 4345 C C . LYS B 1 226 ? 34.94537 48.51631 -46.19764 1.000 34.70633 223 LYS B C 1
ATOM 4346 O O . LYS B 1 226 ? 34.66556 48.22479 -45.03234 1.000 33.40888 223 LYS B O 1
ATOM 4352 N N . TYR B 1 227 ? 34.02810 48.79510 -47.12121 1.000 40.85014 224 TYR B N 1
ATOM 4353 C CA . TYR B 1 227 ? 32.59646 48.82752 -46.85230 1.000 32.52515 224 TYR B CA 1
ATOM 4354 C C . TYR B 1 227 ? 31.90787 47.74247 -47.66589 1.000 32.40807 224 TYR B C 1
ATOM 4355 O O . TYR B 1 227 ? 32.14759 47.62146 -48.87071 1.000 31.19118 224 TYR B O 1
ATOM 4364 N N . SER B 1 228 ? 31.03800 46.96934 -47.01789 1.000 35.35630 225 SER B N 1
ATOM 4365 C CA . SER B 1 228 ? 30.28426 45.96188 -47.75599 1.000 33.61427 225 SER B CA 1
ATOM 4366 C C . SER B 1 228 ? 29.26668 46.60828 -48.68614 1.000 35.51346 225 SER B C 1
ATOM 4367 O O . SER B 1 228 ? 29.08348 46.15888 -49.82320 1.000 39.54219 225 SER B O 1
ATOM 4370 N N . GLY B 1 229 ? 28.60715 47.66443 -48.22947 1.000 35.42075 226 GLY B N 1
ATOM 4371 C CA . GLY B 1 229 ? 27.51325 48.25353 -48.96817 1.000 31.65503 226 GLY B CA 1
ATOM 4372 C C . GLY B 1 229 ? 26.19714 47.54651 -48.69460 1.000 30.47894 226 GLY B C 1
ATOM 4373 O O . GLY B 1 229 ? 26.14667 46.41449 -48.21352 1.000 32.76796 226 GLY B O 1
ATOM 4374 N N . SER B 1 230 ? 25.10736 48.24067 -49.00929 1.000 31.59623 227 SER B N 1
ATOM 4375 C CA . SER B 1 230 ? 23.78628 47.69694 -48.73615 1.000 29.70428 227 SER B CA 1
ATOM 4376 C C . SER B 1 230 ? 23.48563 46.51929 -49.65958 1.000 28.57777 227 SER B C 1
ATOM 4377 O O . SER B 1 230 ? 24.09160 46.35237 -50.72200 1.000 32.15230 227 SER B O 1
ATOM 4380 N N . LEU B 1 231 ? 22.53362 45.68903 -49.22943 1.000 27.26935 228 LEU B N 1
ATOM 4381 C CA . LEU B 1 231 ? 22.14655 44.52555 -50.02079 1.000 26.88362 228 LEU B CA 1
ATOM 4382 C C . LEU B 1 231 ? 21.52607 44.94617 -51.34521 1.000 27.07176 228 LEU B C 1
ATOM 4383 O O . LEU B 1 231 ? 21.85558 44.39766 -52.40246 1.000 27.38876 228 LEU B O 1
ATOM 4388 N N . LEU B 1 232 ? 20.62048 45.91891 -51.30392 1.000 28.56455 229 LEU B N 1
ATOM 4389 C CA . LEU B 1 232 ? 19.92362 46.40778 -52.48193 1.000 27.23332 229 LEU B CA 1
ATOM 4390 C C . LEU B 1 232 ? 20.03941 47.92230 -52.54631 1.000 25.99810 229 LEU B C 1
ATOM 4391 O O . LEU B 1 232 ? 20.45220 48.58035 -51.58842 1.000 29.97031 229 LEU B O 1
ATOM 4396 N N . GLN B 1 233 ? 19.66746 48.47476 -53.69559 1.000 25.09064 230 GLN B N 1
ATOM 4397 C CA . GLN B 1 233 ? 19.51963 49.91867 -53.82000 1.000 29.27410 230 GLN B CA 1
ATOM 4398 C C . GLN B 1 233 ? 18.29598 50.34965 -53.02248 1.000 26.53220 230 GLN B C 1
ATOM 4399 O O . GLN B 1 233 ? 17.16463 50.00369 -53.37546 1.000 27.81377 230 GLN B O 1
ATOM 4405 N N . TYR B 1 234 ? 18.51244 51.08970 -51.93660 1.000 24.83800 231 TYR B N 1
ATOM 4406 C CA . TYR B 1 234 ? 17.42318 51.51414 -51.06905 1.000 27.63024 231 TYR B CA 1
ATOM 4407 C C . TYR B 1 234 ? 17.02574 52.96645 -51.30303 1.000 29.25142 231 TYR B C 1
ATOM 4408 O O . TYR B 1 234 ? 16.33627 53.55828 -50.46549 1.000 34.50701 231 TYR B O 1
ATOM 4417 N N . SER B 1 235 ? 17.44310 53.54731 -52.42485 1.000 29.52912 232 SER B N 1
ATOM 4418 C CA . SER B 1 235 ? 17.03957 54.89507 -52.79792 1.000 31.30052 232 SER B CA 1
ATOM 4419 C C . SER B 1 235 ? 17.37229 55.10807 -54.26536 1.000 32.54698 232 SER B C 1
ATOM 4420 O O . SER B 1 235 ? 18.29587 54.48998 -54.80257 1.000 30.34575 232 SER B O 1
ATOM 4423 N N . PHE B 1 236 ? 16.60720 55.99017 -54.90848 1.000 34.23976 233 PHE B N 1
ATOM 4424 C CA . PHE B 1 236 ? 16.90378 56.34181 -56.28932 1.000 31.46230 233 PHE B CA 1
ATOM 4425 C C . PHE B 1 236 ? 18.21289 57.10569 -56.42511 1.000 33.22513 233 PHE B C 1
ATOM 4426 O O . PHE B 1 236 ? 18.70531 57.26514 -57.54647 1.000 42.92783 233 PHE B O 1
ATOM 4434 N N . SER B 1 237 ? 18.78792 57.57510 -55.31743 1.000 33.29402 234 SER B N 1
ATOM 4435 C CA . SER B 1 237 ? 20.15681 58.07119 -55.35548 1.000 29.17803 234 SER B CA 1
ATOM 4436 C C . SER B 1 237 ? 21.14125 56.95399 -55.68387 1.000 31.82177 234 SER B C 1
ATOM 4437 O O . SER B 1 237 ? 22.18909 57.20751 -56.28885 1.000 35.34727 234 SER B O 1
ATOM 4440 N N . GLU B 1 238 ? 20.82117 55.71516 -55.30428 1.000 34.19978 235 GLU B N 1
ATOM 4441 C CA . GLU B 1 238 ? 21.67940 54.56535 -55.55545 1.000 36.58653 235 GLU B CA 1
ATOM 4442 C C . GLU B 1 238 ? 21.35065 53.85862 -56.86289 1.000 38.43715 235 GLU B C 1
ATOM 4443 O O . GLU B 1 238 ? 21.75831 52.70652 -57.05060 1.000 36.47419 235 GLU B O 1
ATOM 4449 N N . ALA B 1 239 ? 20.61753 54.51285 -57.75982 1.000 37.32957 236 ALA B N 1
ATOM 4450 C CA . ALA B 1 239 ? 20.21742 53.87118 -59.00319 1.000 35.34480 236 ALA B CA 1
ATOM 4451 C C . ALA B 1 239 ? 21.44129 53.51681 -59.83885 1.000 42.80819 236 ALA B C 1
ATOM 4452 O O . ALA B 1 239 ? 22.38587 54.30311 -59.95516 1.000 44.08985 236 ALA B O 1
ATOM 4454 N N . GLY B 1 240 ? 21.42595 52.31330 -60.40949 1.000 42.32968 237 GLY B N 1
ATOM 4455 C CA . GLY B 1 240 ? 22.53469 51.84938 -61.21814 1.000 49.46780 237 GLY B CA 1
ATOM 4456 C C . GLY B 1 240 ? 23.77295 51.45102 -60.44998 1.000 47.51786 237 GLY B C 1
ATOM 4457 O O . GLY B 1 240 ? 24.82188 51.23355 -61.06429 1.000 50.02776 237 GLY B O 1
ATOM 4458 N N . GLN B 1 241 ? 23.68935 51.34817 -59.12744 1.000 39.93489 238 GLN B N 1
ATOM 4459 C CA . GLN B 1 241 ? 24.82767 50.95964 -58.30940 1.000 38.22704 238 GLN B CA 1
ATOM 4460 C C . GLN B 1 241 ? 24.82409 49.45398 -58.09331 1.000 34.47283 238 GLN B C 1
ATOM 4461 O O . GLN B 1 241 ? 23.79016 48.87202 -57.74960 1.000 36.05706 238 GLN B O 1
ATOM 4467 N N . ALA B 1 242 ? 25.98086 48.82966 -58.29046 1.000 36.35033 239 ALA B N 1
ATOM 4468 C CA . ALA B 1 242 ? 26.11853 47.41385 -57.98505 1.000 35.64012 239 ALA B CA 1
ATOM 4469 C C . ALA B 1 242 ? 26.10379 47.20124 -56.47739 1.000 33.24529 239 ALA B C 1
ATOM 4470 O O . ALA B 1 242 ? 26.68793 47.97898 -55.71842 1.000 37.12234 239 ALA B O 1
ATOM 4472 N N . LYS B 1 243 ? 25.42224 46.14498 -56.04281 1.000 36.05554 240 LYS B N 1
ATOM 4473 C CA . LYS B 1 243 ? 25.31233 45.81428 -54.63026 1.000 34.25163 240 LYS B CA 1
ATOM 4474 C C . LYS B 1 243 ? 25.60218 44.33324 -54.42957 1.000 33.48631 240 LYS B C 1
ATOM 4475 O O . LYS B 1 243 ? 25.44733 43.51926 -55.34379 1.000 29.75107 240 LYS B O 1
ATOM 4481 N N . GLY B 1 244 ? 26.02542 43.99075 -53.21333 1.000 37.71087 241 GLY B N 1
ATOM 4482 C CA . GLY B 1 244 ? 26.32035 42.60977 -52.88155 1.000 31.04676 241 GLY B CA 1
ATOM 4483 C C . GLY B 1 244 ? 27.05903 42.42922 -51.57102 1.000 30.39615 241 GLY B C 1
ATOM 4484 O O . GLY B 1 244 ? 26.63155 42.93490 -50.52826 1.000 32.58834 241 GLY B O 1
ATOM 4485 N N . TYR B 1 245 ? 28.17105 41.69950 -51.61305 1.000 31.29865 242 TYR B N 1
ATOM 4486 C CA . TYR B 1 245 ? 28.96983 41.43063 -50.42814 1.000 27.39776 242 TYR B CA 1
ATOM 4487 C C . TYR B 1 245 ? 30.44101 41.40781 -50.81469 1.000 29.92994 242 TYR B C 1
ATOM 4488 O O . TYR B 1 245 ? 30.79540 41.24390 -51.98525 1.000 31.60252 242 TYR B O 1
ATOM 4497 N N . ARG B 1 246 ? 31.29773 41.58363 -49.81437 1.000 28.09408 243 ARG B N 1
ATOM 4498 C CA . ARG B 1 246 ? 32.73901 41.50378 -49.99889 1.000 32.52274 243 ARG B CA 1
ATOM 4499 C C . ARG B 1 246 ? 33.24684 40.15861 -49.49805 1.000 33.24955 243 ARG B C 1
ATOM 4500 O O . ARG B 1 246 ? 32.73898 39.61888 -48.51142 1.000 31.58870 243 ARG B O 1
ATOM 4508 N N . ARG B 1 247 ? 34.24396 39.61628 -50.18847 1.000 36.93971 244 ARG B N 1
ATOM 4509 C CA . ARG B 1 247 ? 34.87151 38.35842 -49.80850 1.000 38.05056 244 ARG B CA 1
ATOM 4510 C C . ARG B 1 247 ? 36.30833 38.62959 -49.38694 1.000 39.11953 244 ARG B C 1
ATOM 4511 O O . ARG B 1 247 ? 37.05623 39.29230 -50.11272 1.000 40.18653 244 ARG B O 1
ATOM 4519 N N . LEU B 1 248 ? 36.68897 38.12196 -48.21638 1.000 43.98312 245 LEU B N 1
ATOM 4520 C CA . LEU B 1 248 ? 38.00035 38.37952 -47.63208 1.000 44.84614 245 LEU B CA 1
ATOM 4521 C C . LEU B 1 248 ? 38.72802 37.06046 -47.42394 1.000 41.99042 245 LEU B C 1
ATOM 4522 O O . LEU B 1 248 ? 38.29523 36.23108 -46.61722 1.000 41.65311 245 LEU B O 1
ATOM 4527 N N . THR B 1 249 ? 39.83344 36.87366 -48.13912 1.000 43.15707 246 THR B N 1
ATOM 4528 C CA . THR B 1 249 ? 40.61841 35.64835 -48.07195 1.000 47.98236 246 THR B CA 1
ATOM 4529 C C . THR B 1 249 ? 41.95882 35.93790 -47.41074 1.000 50.19386 246 THR B C 1
ATOM 4530 O O . THR B 1 249 ? 42.61555 36.93126 -47.73789 1.000 53.92663 246 THR B O 1
ATOM 4534 N N . ILE B 1 250 ? 42.35841 35.07487 -46.48061 1.000 53.46831 247 ILE B N 1
ATOM 4535 C CA . ILE B 1 250 ? 43.59872 35.23595 -45.73257 1.000 57.04732 247 ILE B CA 1
ATOM 4536 C C . ILE B 1 250 ? 44.42014 33.96047 -45.85826 1.000 56.29816 247 ILE B C 1
ATOM 4537 O O . ILE B 1 250 ? 43.87201 32.85278 -45.83420 1.000 52.14193 247 ILE B O 1
ATOM 4542 N N . ASN B 1 251 ? 45.74023 34.11840 -45.98763 1.000 64.58890 248 ASN B N 1
ATOM 4543 C CA . ASN B 1 251 ? 46.64941 32.97484 -46.06000 1.000 65.84518 248 ASN B CA 1
ATOM 4544 C C . ASN B 1 251 ? 47.98291 33.39900 -45.44945 1.000 66.58271 248 ASN B C 1
ATOM 4545 O O . ASN B 1 251 ? 48.77834 34.08159 -46.10142 1.000 63.56461 248 ASN B O 1
ATOM 4550 N N . ASP B 1 252 ? 48.20983 32.98688 -44.20430 1.000 65.93423 249 ASP B N 1
ATOM 4551 C CA . ASP B 1 252 ? 49.40424 33.32900 -43.43429 1.000 70.89466 249 ASP B CA 1
ATOM 4552 C C . ASP B 1 252 ? 49.67535 34.83489 -43.45956 1.000 72.55541 249 ASP B C 1
ATOM 4553 O O . ASP B 1 252 ? 50.73907 35.30483 -43.87042 1.000 71.92537 249 ASP B O 1
ATOM 4558 N N . GLY B 1 253 ? 48.67280 35.59052 -43.01329 1.000 69.96635 250 GLY B N 1
ATOM 4559 C CA . GLY B 1 253 ? 48.84077 36.99146 -42.70515 1.000 60.79532 250 GLY B CA 1
ATOM 4560 C C . GLY B 1 253 ? 48.65228 37.95508 -43.85522 1.000 65.68040 250 GLY B C 1
ATOM 4561 O O . GLY B 1 253 ? 48.68450 39.17146 -43.62887 1.000 68.23528 250 GLY B O 1
ATOM 4562 N N . ILE B 1 254 ? 48.46115 37.47022 -45.07628 1.000 71.22018 251 ILE B N 1
ATOM 4563 C CA . ILE B 1 254 ? 48.28191 38.33879 -46.23450 1.000 69.59719 251 ILE B CA 1
ATOM 4564 C C . ILE B 1 254 ? 46.80206 38.34773 -46.59212 1.000 64.86838 251 ILE B C 1
ATOM 4565 O O . ILE B 1 254 ? 46.22447 37.30288 -46.92031 1.000 53.00064 251 ILE B O 1
ATOM 4570 N N . ILE B 1 255 ? 46.19267 39.52950 -46.53023 1.000 64.31475 252 ILE B N 1
ATOM 4571 C CA . ILE B 1 255 ? 44.75022 39.69264 -46.66562 1.000 59.37911 252 ILE B CA 1
ATOM 4572 C C . ILE B 1 255 ? 44.43260 40.14254 -48.08463 1.000 55.74771 252 ILE B C 1
ATOM 4573 O O . ILE B 1 255 ? 45.06493 41.06849 -48.60862 1.000 57.93168 252 ILE B O 1
ATOM 4578 N N . ASN B 1 256 ? 43.45269 39.48950 -48.70683 1.000 55.20454 253 ASN B N 1
ATOM 4579 C CA . ASN B 1 256 ? 43.01186 39.82751 -50.05177 1.000 51.76041 253 ASN B CA 1
ATOM 4580 C C . ASN B 1 256 ? 41.49993 39.99052 -50.06413 1.000 49.92608 253 ASN B C 1
ATOM 4581 O O . ASN B 1 256 ? 40.77222 39.18027 -49.48158 1.000 46.98854 253 ASN B O 1
ATOM 4586 N N . ASP B 1 257 ? 41.03546 41.03785 -50.73967 1.000 51.68580 254 ASP B N 1
ATOM 4587 C CA . ASP B 1 257 ? 39.64207 41.45367 -50.70099 1.000 40.15350 254 ASP B CA 1
ATOM 4588 C C . ASP B 1 257 ? 39.07123 41.50543 -52.11108 1.000 43.62259 254 ASP B C 1
ATOM 4589 O O . ASP B 1 257 ? 39.75139 41.92431 -53.05333 1.000 46.45834 254 ASP B O 1
ATOM 4594 N N . VAL B 1 258 ? 37.82007 41.05977 -52.24805 1.000 43.48533 255 VAL B N 1
ATOM 4595 C CA . VAL B 1 258 ? 37.06700 41.13013 -53.49282 1.000 35.37548 255 VAL B CA 1
ATOM 4596 C C . VAL B 1 258 ? 35.66830 41.63621 -53.17296 1.000 36.70544 255 VAL B C 1
ATOM 4597 O O . VAL B 1 258 ? 35.17170 41.49402 -52.05427 1.000 40.94285 255 VAL B O 1
ATOM 4601 N N . PHE B 1 259 ? 35.03453 42.23802 -54.17340 1.000 36.17962 256 PHE B N 1
ATOM 4602 C CA . PHE B 1 259 ? 33.61932 42.57308 -54.11892 1.000 33.69934 256 PHE B CA 1
ATOM 4603 C C . PHE B 1 259 ? 32.87679 41.67056 -55.09286 1.000 35.91233 256 PHE B C 1
ATOM 4604 O O . PHE B 1 259 ? 33.25070 41.57981 -56.26680 1.000 42.24486 256 PHE B O 1
ATOM 4612 N N . ILE B 1 260 ? 31.83995 41.00245 -54.60679 1.000 34.49441 257 ILE B N 1
ATOM 4613 C CA . ILE B 1 260 ? 31.04219 40.08761 -55.41444 1.000 36.21102 257 ILE B CA 1
ATOM 4614 C C . ILE B 1 260 ? 29.62003 40.62561 -55.45087 1.000 32.91603 257 ILE B C 1
ATOM 4615 O O . ILE B 1 260 ? 29.01918 40.85856 -54.39679 1.000 32.59229 257 ILE B O 1
ATOM 4620 N N . PRO B 1 261 ? 29.03656 40.84775 -56.62782 1.000 32.02667 258 PRO B N 1
ATOM 4621 C CA . PRO B 1 261 ? 27.73246 41.51652 -56.69137 1.000 34.86556 258 PRO B CA 1
ATOM 4622 C C . PRO B 1 261 ? 26.55444 40.56515 -56.82884 1.000 31.11731 258 PRO B C 1
ATOM 4623 O O . PRO B 1 261 ? 26.61476 39.58096 -57.57175 1.000 35.39203 258 PRO B O 1
ATOM 4627 N N . LEU B 1 262 ? 25.47161 40.86199 -56.11844 1.000 32.12516 259 LEU B N 1
ATOM 4628 C CA . LEU B 1 262 ? 24.21886 40.13164 -56.24774 1.000 33.03523 259 LEU B CA 1
ATOM 4629 C C . LEU B 1 262 ? 23.29995 40.87983 -57.20592 1.000 33.14889 259 LEU B C 1
ATOM 4630 O O . LEU B 1 262 ? 23.06420 42.08058 -57.03418 1.000 43.14768 259 LEU B O 1
ATOM 4635 N N . LYS B 1 263 ? 22.78955 40.17540 -58.21056 1.000 28.78130 260 LYS B N 1
ATOM 4636 C CA . LYS B 1 263 ? 21.86399 40.78350 -59.16045 1.000 33.07599 260 LYS B CA 1
ATOM 4637 C C . LYS B 1 263 ? 20.44716 40.72713 -58.60218 1.000 31.35734 260 LYS B C 1
ATOM 4638 O O . LYS B 1 263 ? 19.94442 39.63162 -58.33306 1.000 34.52994 260 LYS B O 1
ATOM 4644 N N . PRO B 1 264 ? 19.77032 41.85775 -58.43417 1.000 26.52794 261 PRO B N 1
ATOM 4645 C CA . PRO B 1 264 ? 18.45260 41.84470 -57.79466 1.000 31.25213 261 PRO B CA 1
ATOM 4646 C C . PRO B 1 264 ? 17.35071 41.40479 -58.74894 1.000 34.50509 261 PRO B C 1
ATOM 4647 O O . PRO B 1 264 ? 17.51312 41.37118 -59.96980 1.000 31.08664 261 PRO B O 1
ATOM 4651 N N . LEU B 1 265 ? 16.20526 41.05902 -58.15518 1.000 33.45457 262 LEU B N 1
ATOM 4652 C CA . LEU B 1 265 ? 15.01663 40.78562 -58.95605 1.000 38.82713 262 LEU B CA 1
ATOM 4653 C C . LEU B 1 265 ? 14.55297 42.04026 -59.68155 1.000 40.82162 262 LEU B C 1
ATOM 4654 O O . LEU B 1 265 ? 14.05985 41.97050 -60.81394 1.000 46.04845 262 LEU B O 1
ATOM 4659 N N . ARG B 1 266 ? 14.70746 43.19706 -59.04368 1.000 38.96497 263 ARG B N 1
ATOM 4660 C CA . ARG B 1 266 ? 14.31528 44.47005 -59.62174 1.000 38.48706 263 ARG B CA 1
ATOM 4661 C C . ARG B 1 266 ? 15.40837 45.49358 -59.36675 1.000 37.74813 263 ARG B C 1
ATOM 4662 O O . ARG B 1 266 ? 16.14188 45.41092 -58.37853 1.000 38.09325 263 ARG B O 1
ATOM 4670 N N . GLN B 1 267 ? 15.50541 46.46241 -60.26680 1.000 38.76745 264 GLN B N 1
ATOM 4671 C CA . GLN B 1 267 ? 16.43642 47.56772 -60.13059 1.000 35.89813 264 GLN B CA 1
ATOM 4672 C C . GLN B 1 267 ? 15.65790 48.86880 -60.00792 1.000 39.68291 264 GLN B C 1
ATOM 4673 O O . GLN B 1 267 ? 14.45142 48.93056 -60.25750 1.000 42.36599 264 GLN B O 1
ATOM 4679 N N . LEU B 1 268 ? 16.36651 49.91507 -59.60805 1.000 34.91419 265 LEU B N 1
ATOM 4680 C CA . LEU B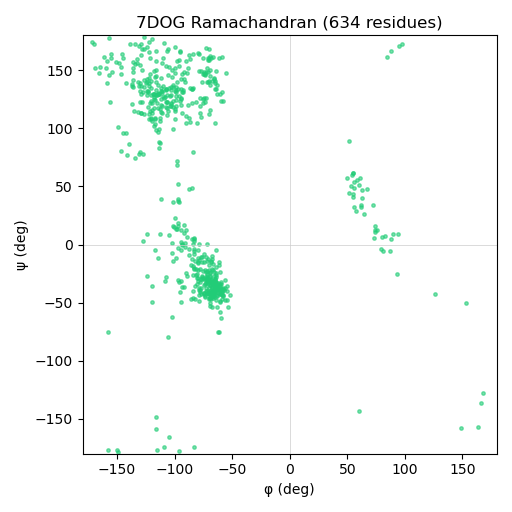 1 268 ? 15.81436 51.25864 -59.53431 1.000 35.00691 265 LEU B CA 1
ATOM 4681 C C . LEU B 1 268 ? 16.40003 52.06779 -60.68258 1.000 42.04240 265 LEU B C 1
ATOM 4682 O O . LEU B 1 268 ? 17.61959 52.25388 -60.75217 1.000 44.70345 265 LEU B O 1
ATOM 4687 N N . GLU B 1 269 ? 15.53972 52.52823 -61.58771 1.000 37.99886 266 GLU B N 1
ATOM 4688 C CA . GLU B 1 269 ? 15.95851 53.33745 -62.72179 1.000 35.89677 266 GLU B CA 1
ATOM 4689 C C . GLU B 1 269 ? 15.24286 54.68083 -62.70019 1.000 35.57134 266 GLU B C 1
ATOM 4690 O O . GLU B 1 269 ? 14.09136 54.78400 -62.26634 1.000 38.49823 266 GLU B O 1
ATOM 4696 N N . ILE B 1 270 ? 15.93726 55.71040 -63.17477 1.000 34.50685 267 ILE B N 1
ATOM 4697 C CA . ILE B 1 270 ? 15.36613 57.04012 -63.35571 1.000 37.50784 267 ILE B CA 1
ATOM 4698 C C . ILE B 1 270 ? 15.31468 57.30381 -64.85410 1.000 35.80184 267 ILE B C 1
ATOM 4699 O O . ILE B 1 270 ? 16.35298 57.50558 -65.49618 1.000 32.78762 267 ILE B O 1
ATOM 4704 N N . ILE B 1 271 ? 14.10799 57.30280 -65.41309 1.000 37.42872 268 ILE B N 1
ATOM 4705 C CA . ILE B 1 271 ? 13.89449 57.33977 -66.85523 1.000 40.80629 268 ILE B CA 1
ATOM 4706 C C . ILE B 1 271 ? 13.37365 58.71687 -67.23903 1.000 47.81856 268 ILE B C 1
ATOM 4707 O O . ILE B 1 271 ? 12.46219 59.24572 -66.59056 1.000 51.25103 268 ILE B O 1
ATOM 4712 N N . SER B 1 272 ? 13.94873 59.29323 -68.29280 1.000 50.22276 269 SER B N 1
ATOM 4713 C CA . SER B 1 272 ? 13.53012 60.58292 -68.81883 1.000 50.92933 269 SER B CA 1
ATOM 4714 C C . SER B 1 272 ? 12.98488 60.40417 -70.22960 1.000 48.06291 269 SER B C 1
ATOM 4715 O O . SER B 1 272 ? 13.29600 59.42999 -70.91904 1.000 53.64444 269 SER B O 1
ATOM 4718 N N . GLY B 1 273 ? 12.17024 61.34921 -70.65345 1.000 47.49097 270 GLY B N 1
ATOM 4719 C CA . GLY B 1 273 ? 11.61097 61.31523 -71.99203 1.000 51.34246 270 GLY B CA 1
ATOM 4720 C C . GLY B 1 273 ? 10.23221 61.95319 -72.01297 1.000 58.83760 270 GLY B C 1
ATOM 4721 O O . GLY B 1 273 ? 9.90198 62.76038 -71.15066 1.000 65.14178 270 GLY B O 1
ATOM 4722 N N . GLU B 1 274 ? 9.44869 61.57857 -73.01968 1.000 62.76775 271 GLU B N 1
ATOM 4723 C CA . GLU B 1 274 ? 8.07712 62.03999 -73.17014 1.000 64.51205 271 GLU B CA 1
ATOM 4724 C C . GLU B 1 274 ? 7.11753 60.90463 -72.83950 1.000 61.60128 271 GLU B C 1
ATOM 4725 O O . GLU B 1 274 ? 7.45705 59.72778 -72.98468 1.000 64.85368 271 GLU B O 1
ATOM 4731 N N . TYR B 1 275 ? 5.90955 61.26583 -72.39697 1.000 59.34128 272 TYR B N 1
ATOM 4732 C CA . TYR B 1 275 ? 4.94262 60.24906 -71.99202 1.000 58.98008 272 TYR B CA 1
ATOM 4733 C C . TYR B 1 275 ? 4.61912 59.30091 -73.13849 1.000 62.74393 272 TYR B C 1
ATOM 4734 O O . TYR B 1 275 ? 4.44038 58.09572 -72.92428 1.000 63.87138 272 TYR B O 1
ATOM 4743 N N . ASN B 1 276 ? 4.52957 59.82449 -74.36163 1.000 64.52464 273 ASN B N 1
ATOM 4744 C CA . ASN B 1 276 ? 4.07706 58.99781 -75.47520 1.000 71.94628 273 ASN B CA 1
ATOM 4745 C C . ASN B 1 276 ? 5.09581 57.91488 -75.80907 1.000 66.87390 273 ASN B C 1
ATOM 4746 O O . ASN B 1 276 ? 4.75848 56.72626 -75.84868 1.000 70.08601 273 ASN B O 1
ATOM 4751 N N . ASP B 1 277 ? 6.35160 58.30561 -76.03949 1.000 64.48731 274 ASP B N 1
ATOM 4752 C CA . ASP B 1 277 ? 7.38845 57.32469 -76.34791 1.000 62.58283 274 ASP B CA 1
ATOM 4753 C C . ASP B 1 277 ? 7.51939 56.28838 -75.24099 1.000 64.65266 274 ASP B C 1
ATOM 4754 O O . ASP B 1 277 ? 7.73493 55.10092 -75.51213 1.000 66.12467 274 ASP B O 1
ATOM 4759 N N . VAL B 1 278 ? 7.37613 56.71846 -73.98749 1.000 65.85741 275 VAL B N 1
ATOM 4760 C CA . VAL B 1 278 ? 7.56031 55.81317 -72.85860 1.000 62.63938 275 VAL B CA 1
ATOM 4761 C C . VAL B 1 278 ? 6.43321 54.79140 -72.80352 1.000 62.92019 275 VAL B C 1
ATOM 4762 O O . VAL B 1 278 ? 6.66871 53.59076 -72.62075 1.000 62.30717 275 VAL B O 1
ATOM 4766 N N . ILE B 1 279 ? 5.19111 55.24615 -72.96996 1.000 64.03149 276 ILE B N 1
ATOM 4767 C CA . ILE B 1 279 ? 4.07641 54.31560 -72.86088 1.000 63.75915 276 ILE B CA 1
ATOM 4768 C C . ILE B 1 279 ? 3.92732 53.43701 -74.09752 1.000 66.32098 276 ILE B C 1
ATOM 4769 O O . ILE B 1 279 ? 3.21789 52.42420 -74.04123 1.000 66.82212 276 ILE B O 1
ATOM 4774 N N . ASN B 1 280 ? 4.57802 53.78608 -75.21023 1.000 64.59483 277 ASN B N 1
ATOM 4775 C CA . ASN B 1 280 ? 4.66038 52.91442 -76.37566 1.000 60.11615 277 ASN B CA 1
ATOM 4776 C C . ASN B 1 280 ? 5.96447 52.12088 -76.41388 1.000 66.47834 277 ASN B C 1
ATOM 4777 O O . ASN B 1 280 ? 6.32744 51.58725 -77.46807 1.000 73.49802 277 ASN B O 1
ATOM 4782 N N . GLU B 1 281 ? 6.67809 52.04873 -75.28600 1.000 63.61493 278 GLU B N 1
ATOM 4783 C CA . GLU B 1 281 ? 7.80557 51.13131 -75.09388 1.000 61.29240 278 GLU B CA 1
ATOM 4784 C C . GLU B 1 281 ? 8.94559 51.38749 -76.07486 1.000 59.87624 278 GLU B C 1
ATOM 4785 O O . GLU B 1 281 ? 9.62887 50.45240 -76.49878 1.000 58.93988 278 GLU B O 1
ATOM 4791 N N . LYS B 1 282 ? 9.17383 52.64579 -76.44716 1.000 59.76233 279 LYS B N 1
ATOM 4792 C CA . LYS B 1 282 ? 10.27548 52.98889 -77.33761 1.000 64.01857 279 LYS B CA 1
ATOM 4793 C C . LYS B 1 282 ? 11.34734 53.81984 -76.64366 1.000 63.80010 279 LYS B C 1
ATOM 4794 O O . LYS B 1 282 ? 12.26186 54.32060 -77.30704 1.000 71.03280 279 LYS B O 1
ATOM 4800 N N . VAL B 1 283 ? 11.25243 53.97471 -75.32582 1.000 57.38194 280 VAL B N 1
ATOM 4801 C CA . VAL B 1 283 ? 12.35476 54.43142 -74.48848 1.000 60.78829 280 VAL B CA 1
ATOM 4802 C C . VAL B 1 283 ? 12.98818 53.19687 -73.86563 1.000 62.67160 280 VAL B C 1
ATOM 4803 O O . VAL B 1 283 ? 12.27482 52.29899 -73.40081 1.000 63.57628 280 VAL B O 1
ATOM 4807 N N . HIS B 1 284 ? 14.31838 53.12997 -73.86807 1.000 60.57948 281 HIS B N 1
ATOM 4808 C CA . HIS B 1 284 ? 14.97483 51.90351 -73.43425 1.000 66.49958 281 HIS B CA 1
ATOM 4809 C C . HIS B 1 284 ? 14.79325 51.71351 -71.93644 1.000 65.93939 281 HIS B C 1
ATOM 4810 O O . HIS B 1 284 ? 15.28107 52.52040 -71.13686 1.000 61.31077 281 HIS B O 1
ATOM 4817 N N . VAL B 1 285 ? 14.08165 50.64957 -71.56967 1.000 64.59166 282 VAL B N 1
ATOM 4818 C CA . VAL B 1 285 ? 13.90924 50.21396 -70.19187 1.000 62.51158 282 VAL B CA 1
ATOM 4819 C C . VAL B 1 285 ? 14.60277 48.87035 -70.04880 1.000 62.32160 282 VAL B C 1
ATOM 4820 O O . VAL B 1 285 ? 14.39623 47.97680 -70.88175 1.000 66.30479 282 VAL B O 1
ATOM 4824 N N . LYS B 1 286 ? 15.45217 48.73673 -69.02378 1.000 57.98896 283 LYS B N 1
ATOM 4825 C CA . LYS B 1 286 ? 16.12037 47.45786 -68.82345 1.000 55.16641 283 LYS B CA 1
ATOM 4826 C C . LYS B 1 286 ? 15.09981 46.34721 -68.60780 1.000 54.24974 283 LYS B C 1
ATOM 4827 O O . LYS B 1 286 ? 15.01256 45.39532 -69.39378 1.000 50.39110 283 LYS B O 1
ATOM 4833 N N . ASN B 1 287 ? 14.32699 46.44871 -67.53035 1.000 52.91920 284 ASN B N 1
ATOM 4834 C CA . ASN B 1 287 ? 13.24640 45.52091 -67.23541 1.000 53.88641 284 ASN B CA 1
ATOM 4835 C C . ASN B 1 287 ? 11.99296 46.32485 -66.92824 1.000 51.24615 284 ASN B C 1
ATOM 4836 O O . ASN B 1 287 ? 12.04445 47.27797 -66.14593 1.000 54.74267 284 ASN B O 1
ATOM 4841 N N . LYS B 1 288 ? 10.87192 45.94839 -67.54998 1.000 47.37402 285 LYS B N 1
ATOM 4842 C CA . LYS B 1 288 ? 9.60811 46.61398 -67.25078 1.000 47.29555 285 LYS B CA 1
ATOM 4843 C C . LYS B 1 288 ? 9.17623 46.39932 -65.80962 1.000 48.61417 285 LYS B C 1
ATOM 4844 O O . LYS B 1 288 ? 8.41637 47.21311 -65.27066 1.000 48.26073 285 LYS B O 1
ATOM 4850 N N . ASP B 1 289 ? 9.63828 45.32047 -65.18067 1.000 44.98738 286 ASP B N 1
ATOM 4851 C CA . ASP B 1 289 ? 9.27277 45.00129 -63.80908 1.000 49.22237 286 ASP B CA 1
ATOM 4852 C C . ASP B 1 289 ? 9.99162 45.86692 -62.78069 1.000 51.09591 286 ASP B C 1
ATOM 4853 O O . ASP B 1 289 ? 9.60380 45.85156 -61.60859 1.000 52.29657 286 ASP B O 1
ATOM 4858 N N . ASN B 1 290 ? 11.00248 46.63183 -63.18614 1.000 48.73712 287 ASN B N 1
ATOM 4859 C CA . ASN B 1 290 ? 11.84080 47.34961 -62.23551 1.000 43.17792 287 ASN B CA 1
ATOM 4860 C C . ASN B 1 290 ? 11.08540 48.50740 -61.58112 1.000 39.48039 287 ASN B C 1
ATOM 4861 O O . ASN B 1 290 ? 10.06297 48.98584 -62.07988 1.000 39.09266 287 ASN B O 1
ATOM 4866 N N . TYR B 1 291 ? 11.61231 48.95340 -60.43904 1.000 41.86016 288 TYR B N 1
ATOM 4867 C CA . TYR B 1 291 ? 11.08826 50.12128 -59.73706 1.000 42.45298 288 TYR B CA 1
ATOM 4868 C C . TYR B 1 291 ? 11.56641 51.38327 -60.44238 1.000 40.60522 288 TYR B C 1
ATOM 4869 O O . TYR B 1 291 ? 12.77377 51.63244 -60.52396 1.000 42.37142 288 TYR B O 1
ATOM 4878 N N . LEU B 1 292 ? 10.62980 52.19129 -60.92913 1.000 39.77084 289 LEU B N 1
ATOM 4879 C CA . LEU B 1 292 ? 10.95396 53.27889 -61.83921 1.000 39.66469 289 LEU B CA 1
ATOM 4880 C C . LEU B 1 292 ? 10.47001 54.62329 -61.31332 1.000 38.81156 289 LEU B C 1
ATOM 4881 O O . LEU B 1 292 ? 9.39227 54.72689 -60.71653 1.000 34.21085 289 LEU B O 1
ATOM 4886 N N . HIS B 1 293 ? 11.29014 55.64573 -61.54706 1.000 43.04088 290 HIS B N 1
ATOM 4887 C CA . HIS B 1 293 ? 10.93939 57.04448 -61.33936 1.000 42.43340 290 HIS B CA 1
ATOM 4888 C C . HIS B 1 293 ? 11.02700 57.73740 -62.69221 1.000 43.66463 290 HIS B C 1
ATOM 4889 O O . HIS B 1 293 ? 12.10437 57.78783 -63.29789 1.000 40.07829 290 HIS B O 1
ATOM 4896 N N . PHE B 1 294 ? 9.89537 58.25284 -63.16864 1.000 47.74276 291 PHE B N 1
ATOM 4897 C CA . PHE B 1 294 ? 9.78687 58.82438 -64.50540 1.000 44.27200 291 PHE B CA 1
ATOM 4898 C C . PHE B 1 294 ? 9.79915 60.34625 -64.43677 1.000 48.82470 291 PHE B C 1
ATOM 4899 O O . PHE B 1 294 ? 9.03809 60.94594 -63.67018 1.000 50.02158 291 PHE B O 1
ATOM 4907 N N . LYS B 1 295 ? 10.66704 60.95926 -65.23702 1.000 50.50206 292 LYS B N 1
ATOM 4908 C CA . LYS B 1 295 ? 10.70047 62.40321 -65.45906 1.000 50.02789 292 LYS B CA 1
ATOM 4909 C C . LYS B 1 295 ? 10.30915 62.62322 -66.91876 1.000 50.58625 292 LYS B C 1
ATOM 4910 O O . LYS B 1 295 ? 11.16360 62.67485 -67.80490 1.000 52.71241 292 LYS B O 1
ATOM 4916 N N . LEU B 1 296 ? 9.00635 62.74694 -67.15756 1.000 52.26766 293 LEU B N 1
ATOM 4917 C CA . LEU B 1 296 ? 8.42862 62.78524 -68.49322 1.000 61.97960 293 LEU B CA 1
ATOM 4918 C C . LEU B 1 296 ? 7.99369 64.20509 -68.85196 1.000 66.76521 293 LEU B C 1
ATOM 4919 O O . LEU B 1 296 ? 7.95223 65.10182 -68.00526 1.000 69.53299 293 LEU B O 1
ATOM 4924 N N . LYS B 1 297 ? 7.66867 64.40784 -70.15133 1.000 66.43010 294 LYS B N 1
ATOM 4925 C CA . LYS B 1 297 ? 7.23484 65.71084 -70.66612 1.000 67.71338 294 LYS B CA 1
ATOM 4926 C C . LYS B 1 297 ? 6.11915 65.56078 -71.71367 1.000 70.27135 294 LYS B C 1
ATOM 4927 O O . LYS B 1 297 ? 6.32979 65.68427 -72.91748 1.000 76.25856 294 LYS B O 1
ATOM 4933 N N . ASN B 1 298 ? 4.89297 65.29817 -71.23475 1.000 71.17858 295 ASN B N 1
ATOM 4934 C CA . ASN B 1 298 ? 3.65654 65.40045 -72.02096 1.000 70.09768 295 ASN B CA 1
ATOM 4935 C C . ASN B 1 298 ? 2.56757 65.84819 -71.03595 1.000 77.12192 295 ASN B C 1
ATOM 4936 O O . ASN B 1 298 ? 1.75803 65.05743 -70.53964 1.000 66.33468 295 ASN B O 1
ATOM 4941 N N . MET B 1 299 ? 2.55322 67.15255 -70.76298 1.000 81.11541 296 MET B N 1
ATOM 4942 C CA . MET B 1 299 ? 1.76343 67.73200 -69.67816 1.000 73.07979 296 MET B CA 1
ATOM 4943 C C . MET B 1 299 ? 0.45748 68.29141 -70.23214 1.000 79.65191 296 MET B C 1
ATOM 4944 O O . MET B 1 299 ? 0.21768 69.49696 -70.25398 1.000 77.08305 296 MET B O 1
ATOM 4949 N N . SER B 1 300 ? -0.40030 67.37533 -70.67485 1.000 84.70724 297 SER B N 1
ATOM 4950 C CA . SER B 1 300 ? -1.59963 67.80819 -71.37640 1.000 74.55876 297 SER B CA 1
ATOM 4951 C C . SER B 1 300 ? -2.73233 66.79077 -71.36795 1.000 66.65541 297 SER B C 1
ATOM 4952 O O . SER B 1 300 ? -3.71083 66.94067 -70.62612 1.000 64.70513 297 SER B O 1
ATOM 4955 N N . HIS B 1 301 ? -2.59374 65.74959 -72.18299 1.000 65.20143 298 HIS B N 1
ATOM 4956 C CA . HIS B 1 301 ? -3.73810 65.00889 -72.69085 1.000 66.67553 298 HIS B CA 1
ATOM 4957 C C . HIS B 1 301 ? -4.11502 63.77832 -71.87236 1.000 73.98253 298 HIS B C 1
ATOM 4958 O O . HIS B 1 301 ? -5.13921 63.15091 -72.17117 1.000 78.16647 298 HIS B O 1
ATOM 4965 N N . ILE B 1 302 ? -3.34950 63.42105 -70.84699 1.000 72.07967 299 ILE B N 1
ATOM 4966 C CA . ILE B 1 302 ? -3.54556 62.15674 -70.14802 1.000 66.24228 299 ILE B CA 1
ATOM 4967 C C . ILE B 1 302 ? -4.34819 62.38359 -68.87535 1.000 70.27384 299 ILE B C 1
ATOM 4968 O O . ILE B 1 302 ? -4.05076 63.29285 -68.08993 1.000 69.54951 299 ILE B O 1
ATOM 4973 N N . THR B 1 303 ? -5.36490 61.54002 -68.67825 1.000 76.52657 300 THR B N 1
ATOM 4974 C CA . THR B 1 303 ? -6.26289 61.54298 -67.52668 1.000 76.03374 300 THR B CA 1
ATOM 4975 C C . THR B 1 303 ? -5.53883 61.29773 -66.20957 1.000 71.75927 300 THR B C 1
ATOM 4976 O O . THR B 1 303 ? -5.35121 62.22432 -65.40857 1.000 73.26727 300 THR B O 1
ATOM 4980 N N . ASP B 1 304 ? -5.16373 60.03729 -65.97914 1.000 72.30116 301 ASP B N 1
ATOM 4981 C CA . ASP B 1 304 ? -4.31254 59.64445 -64.86126 1.000 70.06674 301 ASP B CA 1
ATOM 4982 C C . ASP B 1 304 ? -3.02622 59.09603 -65.44271 1.000 65.55952 301 ASP B C 1
ATOM 4983 O O . ASP B 1 304 ? -2.97819 57.92062 -65.83130 1.000 59.88124 301 ASP B O 1
ATOM 4988 N N . PRO B 1 305 ? -1.95202 59.89448 -65.50983 1.000 66.52061 302 PRO B N 1
ATOM 4989 C CA . PRO B 1 305 ? -0.74013 59.41373 -66.19376 1.000 67.04492 302 PRO B CA 1
ATOM 4990 C C . PRO B 1 305 ? -0.03682 58.29651 -65.44855 1.000 65.64740 302 PRO B C 1
ATOM 4991 O O . PRO B 1 305 ? 0.61099 57.46197 -66.09056 1.000 58.50173 302 PRO B O 1
ATOM 4995 N N . MET B 1 306 ? -0.17841 58.22680 -64.12260 1.000 66.78359 303 MET B N 1
ATOM 4996 C CA . MET B 1 306 ? 0.49066 57.17388 -63.36796 1.000 58.06963 303 MET B CA 1
ATOM 4997 C C . MET B 1 306 ? -0.18725 55.82068 -63.55872 1.000 59.82678 303 MET B C 1
ATOM 4998 O O . MET B 1 306 ? 0.49291 54.79866 -63.70875 1.000 57.52290 303 MET B O 1
ATOM 5003 N N . MET B 1 307 ? -1.52318 55.79517 -63.55555 1.000 63.99779 304 MET B N 1
ATOM 5004 C CA . MET B 1 307 ? -2.24935 54.53633 -63.72062 1.000 66.22862 304 MET B CA 1
ATOM 5005 C C . MET B 1 307 ? -2.04059 53.94291 -65.10120 1.000 64.62191 304 MET B C 1
ATOM 5006 O O . MET B 1 307 ? -1.90035 52.72040 -65.25891 1.000 66.28604 304 MET B O 1
ATOM 5011 N N . SER B 1 308 ? -2.07030 54.79998 -66.11742 1.000 63.44907 305 SER B N 1
ATOM 5012 C CA . SER B 1 308 ? -1.71898 54.38324 -67.46949 1.000 61.41244 305 SER B CA 1
ATOM 5013 C C . SER B 1 308 ? -0.29809 53.82882 -67.53031 1.000 62.34089 305 SER B C 1
ATOM 5014 O O . SER B 1 308 ? -0.03012 52.83318 -68.22374 1.000 60.44278 305 SER B O 1
ATOM 5017 N N . LEU B 1 309 ? 0.62934 54.47543 -66.82521 1.000 59.89380 306 LEU B N 1
ATOM 5018 C CA . LEU B 1 309 ? 2.00030 53.98182 -66.77976 1.000 53.87121 306 LEU B CA 1
ATOM 5019 C C . LEU B 1 309 ? 2.07756 52.64702 -66.05062 1.000 54.91222 306 LEU B C 1
ATOM 5020 O O . LEU B 1 309 ? 2.76420 51.72407 -66.50573 1.000 55.39568 306 LEU B O 1
ATOM 5025 N N . LYS B 1 310 ? 1.36537 52.52050 -64.92510 1.000 56.22674 307 LYS B N 1
ATOM 5026 C CA . LYS B 1 310 ? 1.37510 51.27487 -64.16402 1.000 49.01044 307 LYS B CA 1
ATOM 5027 C C . LYS B 1 310 ? 0.77040 50.11669 -64.94532 1.000 48.47328 307 LYS B C 1
ATOM 5028 O O . LYS B 1 310 ? 1.02353 48.95421 -64.60746 1.000 48.88849 307 LYS B O 1
ATOM 5034 N N . GLN B 1 311 ? -0.02236 50.40863 -65.97837 1.000 49.03856 308 GLN B N 1
ATOM 5035 C CA . GLN B 1 311 ? -0.58199 49.34951 -66.80944 1.000 51.03606 308 GLN B CA 1
ATOM 5036 C C . GLN B 1 311 ? 0.51549 48.55350 -67.50393 1.000 47.79519 308 GLN B C 1
ATOM 5037 O O . GLN B 1 311 ? 0.40387 47.33196 -67.65912 1.000 40.89452 308 GLN B O 1
ATOM 5043 N N . ILE B 1 312 ? 1.58512 49.22654 -67.92662 1.000 53.70830 309 ILE B N 1
ATOM 5044 C CA . ILE B 1 312 ? 2.61990 48.59449 -68.73820 1.000 53.64224 309 ILE B CA 1
ATOM 5045 C C . ILE B 1 312 ? 3.89051 48.40595 -67.91633 1.000 49.20196 309 ILE B C 1
ATOM 5046 O O . ILE B 1 312 ? 4.63877 47.44569 -68.12584 1.000 51.80555 309 ILE B O 1
ATOM 5051 N N . TYR B 1 313 ? 4.14077 49.30869 -66.97016 1.000 47.09715 310 TYR B N 1
ATOM 5052 C CA . TYR B 1 313 ? 5.23866 49.15393 -66.02075 1.000 47.96040 310 TYR B CA 1
ATOM 5053 C C . TYR B 1 313 ? 4.65097 48.97038 -64.62942 1.000 45.17163 310 TYR B C 1
ATOM 5054 O O . TYR B 1 313 ? 4.31232 49.96129 -63.96320 1.000 48.56328 310 TYR B O 1
ATOM 5063 N N . PRO B 1 314 ? 4.51228 47.73544 -64.14337 1.000 41.56605 311 PRO B N 1
ATOM 5064 C CA . PRO B 1 314 ? 3.73337 47.52465 -62.91110 1.000 45.01019 311 PRO B CA 1
ATOM 5065 C C . PRO B 1 314 ? 4.33044 48.18627 -61.68020 1.000 46.84836 311 PRO B C 1
ATOM 5066 O O . PRO B 1 314 ? 3.58279 48.73001 -60.85811 1.000 47.88500 311 PRO B O 1
ATOM 5070 N N . ASN B 1 315 ? 5.65302 48.17287 -61.52950 1.000 42.01432 312 ASN B N 1
ATOM 5071 C CA . ASN B 1 315 ? 6.29908 48.62985 -60.29984 1.000 38.78224 312 ASN B CA 1
ATOM 5072 C C . ASN B 1 315 ? 6.78727 50.06862 -60.39246 1.000 40.57235 312 ASN B C 1
ATOM 5073 O O . ASN B 1 315 ? 7.85816 50.40355 -59.87942 1.000 42.23886 312 ASN B O 1
ATOM 5078 N N . THR B 1 316 ? 6.01696 50.94192 -61.03298 1.000 42.31524 313 THR B N 1
ATOM 5079 C CA . THR B 1 316 ? 6.35286 52.35816 -61.05446 1.000 37.90852 313 THR B CA 1
ATOM 5080 C C . THR B 1 316 ? 6.14153 52.96598 -59.67291 1.000 42.56009 313 THR B C 1
ATOM 5081 O O . THR B 1 316 ? 5.18142 52.63550 -58.97134 1.000 42.34856 313 THR B O 1
ATOM 5085 N N . LEU B 1 317 ? 7.04453 53.85635 -59.27845 1.000 39.95342 314 LEU B N 1
ATOM 5086 C CA . LEU B 1 317 ? 7.03258 54.38028 -57.91841 1.000 40.52241 314 LEU B CA 1
ATOM 5087 C C . LEU B 1 317 ? 6.83801 55.88475 -57.83547 1.000 48.20462 314 LEU B C 1
ATOM 5088 O O . LEU B 1 317 ? 6.18865 56.36020 -56.89932 1.000 54.85035 314 LEU B O 1
ATOM 5093 N N . ALA B 1 318 ? 7.38106 56.65469 -58.77639 1.000 43.92251 315 ALA B N 1
ATOM 5094 C CA . ALA B 1 318 ? 7.28918 58.10478 -58.69251 1.000 43.77094 315 ALA B CA 1
ATOM 5095 C C . ALA B 1 318 ? 7.20132 58.69273 -60.09154 1.000 45.94328 315 ALA B C 1
ATOM 5096 O O . ALA B 1 318 ? 7.79465 58.16930 -61.03840 1.000 47.23965 315 ALA B O 1
ATOM 5098 N N . LEU B 1 319 ? 6.46036 59.79364 -60.21059 1.000 46.95526 316 LEU B N 1
ATOM 5099 C CA . LEU B 1 319 ? 6.29036 60.48503 -61.48152 1.000 46.47471 316 LEU B CA 1
ATOM 5100 C C . LEU B 1 319 ? 6.59528 61.96530 -61.31098 1.000 48.73110 316 LEU B C 1
ATOM 5101 O O . LEU B 1 319 ? 6.05874 62.61696 -60.40869 1.000 48.41207 316 LEU B O 1
ATOM 5106 N N . THR B 1 320 ? 7.45274 62.48656 -62.18636 1.000 49.26223 317 THR B N 1
ATOM 5107 C CA . THR B 1 320 ? 7.81241 63.89636 -62.23451 1.000 51.97147 317 THR B CA 1
ATOM 5108 C C . THR B 1 320 ? 7.57803 64.40507 -63.65061 1.000 57.84459 317 THR B C 1
ATOM 5109 O O . THR B 1 320 ? 7.92029 63.72759 -64.62421 1.000 61.17174 317 THR B O 1
ATOM 5113 N N . ASN B 1 321 ? 6.97229 65.58402 -63.76854 1.000 62.66404 318 ASN B N 1
ATOM 5114 C CA . ASN B 1 321 ? 6.70305 66.18658 -65.06531 1.000 64.34038 318 ASN B CA 1
ATOM 5115 C C . ASN B 1 321 ? 7.44909 67.50894 -65.19265 1.000 67.62162 318 ASN B C 1
ATOM 5116 O O . ASN B 1 321 ? 7.67789 68.21250 -64.20324 1.000 66.88236 318 ASN B O 1
ATOM 5121 N N . GLU B 1 322 ? 7.82849 67.83585 -66.42526 1.000 68.09088 319 GLU B N 1
ATOM 5122 C CA . GLU B 1 322 ? 8.68292 68.98886 -66.69648 1.000 70.16201 319 GLU B CA 1
ATOM 5123 C C . GLU B 1 322 ? 7.94337 70.09357 -67.44543 1.000 67.90420 319 GLU B C 1
ATOM 5124 O O . GLU B 1 322 ? 8.30779 70.44742 -68.56837 1.000 64.21096 319 GLU B O 1
#

Secondary structure (DSSP, 8-state):
-EEEEEE----BT-EETTEE-HHHHHHHHHHHHHHHHHH--SEEEEES--BSSSS--HHHHHHHHHHHHIIIIIS---EEEE--SSS-HHHHHTTHHHHGGGTEEEE--GGGGGS-EEETTEEEEEE----HHHHHHHTT-TT--SHHHHHHHHHHHHTTT--TTSEEEEEE--EETT----TTSPPS-SSS--EE-GGGGSS-SEEEE-S--STTSS--SSEEE---SS--SGGGTT--EEEEEEEEETTEEEEEEEEE--SS-EEEEEE-HHHHHTT-S--S-TTSEEEEEES----SS-SHHHHHHHSTTEEEEE-/-EEEEE----BT-EETTEE-HHHHHHHHHHHHHHHHHS--SEEEEES--BSSSS--HHHHHHHHHHHHIIIIIS---EEEE--SSS-HHHHSTTHHHHGGGTEEEE--GGGGGS-EEETTEEEEEE----HHHHHHHHT-SS--SHHHHHHHHHHHHTTS--TTSEEEEEE--EETT----TTPPPSSSSS--EE-TTTT-SSSEEEE-S--STTSS--SSEEE---SS--SGGGTT---EEEEEEEETTEEEEEEEEPPPSS-EEEEEE-HHHHHTT-S--S-TTSEEEEEE---SS-SSHHHHHHHHSTTEEEEEE-

Foldseek 3Di:
DFKEWFAEQQQFQDADLNHTCNVFSLQLLVVVLVVCLVVLGQAYEYQANNHQAQDHDPSRVVSVCVSVCCVCPVSNHAYEYAYEPRYNQCVQCPPQVVVVVSRHHYYDAQLCQLPWDATPQETEREGEDDAQVVQCVVVVNPVRDEQQSSLLVSVVSNVVVDDQVTAYEYRYEFAAPQFDADPSADDRDDPHDGHHYPVSCVRHQAYEYEGGQQQVRDDDDHYTYQHYSAPRDLSCFPPFHHIKMWDCDPNDIDIDHDTTDTPATEDEDEEALCCVLVVVDDDPDLQHAYEYAYDDPDAPDDSPVSNCVRRVNYRYYHD/DKEWFEEQQQQQFDALHHTCNVQSLQLLVVQVVVCVVVVGAEYEYQENNHQAQDHDPSSLVSCCVSVCCQQPVSLHAYAAAHEPHYHQCSQCPCVVVVVVSNYHYDDDQLQQQPWDDDPQATEGEGHDDAQVVLCVVVVDPPDPALQVSVLVSVVSCVVVDDLQGQYEYRYEFAAPQFDADPSADDRYDPDDGHYYPVSCPSHQAYRYERGQQQPRDDDDRYGYQHYSAPSYLSCFPGFHDIKMWDDDNSDIDIDHDGDDTPATEDEFEEALVCVLVPNGDDPDLAHEYEYAHEDPDDDDDSVVSSCVRRVRYNYYHYD

Organism: Staphylococcus aureus (strain Mu50 / ATCC 700699) (NCBI:txid158878)

InterPro domains:
  IPR004593 Nuclease SbcCD subunit D [TIGR00619] (1-241)
  IPR004843 Calcineurin-like, phosphoesterase domain [PF00149] (1-214)
  IPR026843 Nuclease SbcCD subunit D, C-terminal domain [PF12320] (262-347)
  IPR029052 Metallo-dependent phosphatase-like [G3DSA:3.60.21.10] (1-259)
  IPR029052 Metallo-dependent phosphatase-like [SSF56300] (1-313)
  IPR041796 DNA double-strand break repair protein Mre11, N-terminal metallophosphatase domain [cd00840] (2-234)
  IPR050535 DNA Repair and Maintenance Complex Component [PTHR30337] (1-372)
  IPR053381 SbcCD nuclease [NF041753] (1-372)

Sequence (638 aa):
MAKIIHTADWHLGKILNGKQLLEDQAYILDMFVEKMKEEEPDIIVIAGDLYDTTYPSKDAIMLLEQAIGKLNLELRIPIIMISGNHDGKERLNYGASWFEHNQLFIRTDFTSINSPIEINGVNFYTLPYATVSEMKHYFEDDTIETHQQGITRCIETIAPEIDEDAVNILISHLTVQGGKTSDSERPLTIGTVESVQKGVFDIFDYVMLGHLHHPFSIEDDKIKYSGSLLQYSFSEAGQAKGYRRLTINDGIINDVFIPLKPLRQLEIISGEYNDVINEKVHVKNKDNYLHFKLKNMSHITDPMMSLKQIYPNTLALTNAKIIHTADWHLGKILNGKQLLEDQAYILDMFVEKMKEEEPDIIVIAGDLYDTTYPSKDAIMLLEQAIGKLNLELRIPIIMISGNHDGKERLNYGASWFEHNQLFIRTDFTSINSPIEINGVNFYTLPYATVSEMKHYFEDDTIETHQQGITRCIETIAPEIDEDAVNILISHLTVQGGKTSDSERPLTIGTVESVQKGVFDIFDYVMLGHLHHPFSIEDDKIKYSGSLLQYSFSEAGQAKGYRRLTINDGIINDVFIPLKPLRQLEIISGEYNDVINEKVHVKNKDNYLHFKLKNMSHITDPMMSLKQIYPNTLALTNE